Protein AF-A0A6A2FK43-F1 (afdb_monomer_lite)

pLDDT: mean 90.36, std 10.78, range [42.66, 98.81]

Radius of gyration: 36.71 Å; chains: 1; bounding box: 84×37×93 Å

Foldseek 3Di:
DADDDPVLVLVVVVVLQVPDPQAQAEEEEAPVVLLVQQPDDDPPDDGCVDQRRPQHKYKYWDDWDDDDQKIKTKIKIWTKGAAPPVNPCQVVRAVVQVVVVVVSLVVLCDCVSVWHKDPDKDWAWDADPSVHGMTHTIIMIMTMDGHDPDPVPPPDDDQDPLLVQLCVQQVDDDPLLSVLLSLLCVLCVVLVNLVQFPFKFQLAPFDLRSRQAGSSHRVAQRKDWFPDQWGTGLLGIFGNLPGTKIFSVDFDDQVQQQWKKKKWQFQAFDDAALKWQKWEDDPLFIATWRLHHPPQWTWGHRQHNDIDIAHHNTSHFMKMWFGNGQQWIWIDGALDTRDIGGHGHDTTHRGTMMGQFYHHPVDTHNHHRTRTSIMTIGTGADSVRSNSSNVSSQVSCVSSVNHD

Sequence (404 aa):
MQFQTKNQVITKLRQLAESHLLVRGFGYGDRWELESAMTKVDGTTIGLTHPSKQPFMWVTPIIARVTEGSLFYDFEIIVGDLVKRDESNELEVESDTLLICLDILSKLNDESYEWALSKQSNLQPFTEKWDSEFTGHIMNVSLEFMFDYDYCQVPFTRPDEDITAFLAATGIDDETQIFAITYLVTQLKENGLWNKMHALYPFVGGTANRHSINLKNPAQYKITWSPTGVTHNANGITGDGIAGYGDTGYIIAAANKDNFHMSAYIRNDVSAGAKCAIGGTSDSNVIQLLPFQTGNLFQSSINQNTASTASNVSSKGNYIGSRLAPNRSIAYKNVTKLFENTTVSTSTPSVSLFLLCRHLSTSQTYLSDFNIALTSIGEALNDVESINFLAITQQYETYLNRQL

Secondary structure (DSSP, 8-state):
-----HHHHHHHHHHHHHHSSS--EEEES-HHHHHHHHH-EETTEE-TTSGGG-SEEEEEEEEEE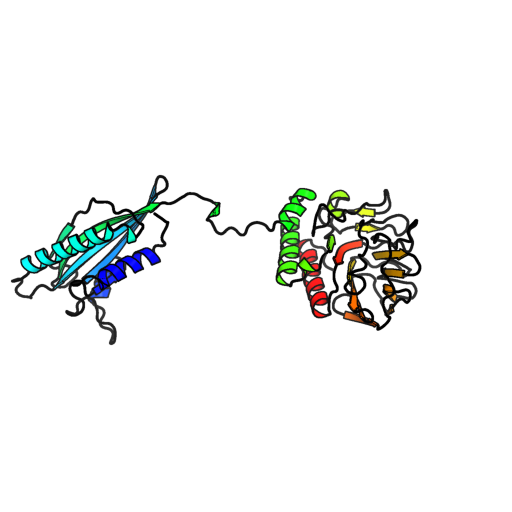EETTEEEEEEEEEEEEEPPTT-TTHHHHHHHHHHHHHHHHHHHT-GGG-SEE-S---EEEE-S-SSS-EEEEEEEEEEEEE----GGGS---PPPHHHHHHHHHHT---HHHHHHHHHHHHHHHHTT-GGGEEEEE---SSSHHHHH--SS-TTSS--EE-SSSEEEETTEEEE-SSS--EE------GGGTTSEEEEEEE-S---SS-B-SEEEEETTEEEEEEEEETTTEEEEEEEESSPEEEE-S-S-EEEEEEEEETTEEEEEETTEEEEEE-PPP----SSPPEESSEE-SSSEES----EEEEEEEES---HHHHHHHHHHHHHHHHHTT---

Structure (mmCIF, N/CA/C/O backbone):
data_AF-A0A6A2FK43-F1
#
_entry.id   AF-A0A6A2FK43-F1
#
loop_
_atom_site.group_PDB
_atom_site.id
_atom_site.type_symbol
_atom_site.label_atom_id
_atom_site.label_alt_id
_atom_site.label_comp_id
_atom_site.label_asym_id
_atom_site.label_entity_id
_atom_site.label_seq_id
_atom_site.pdbx_PDB_ins_code
_atom_site.Cartn_x
_atom_site.Cartn_y
_atom_site.Cartn_z
_atom_site.occupancy
_atom_site.B_iso_or_equiv
_atom_site.auth_seq_id
_atom_site.auth_comp_id
_atom_site.auth_asym_id
_atom_site.auth_atom_id
_atom_site.pdbx_PDB_model_num
ATOM 1 N N . MET A 1 1 ? -10.585 -11.303 38.280 1.00 61.56 1 MET A N 1
ATOM 2 C CA . MET A 1 1 ? -11.574 -10.262 37.936 1.00 61.56 1 MET A CA 1
ATOM 3 C C . MET A 1 1 ? -11.162 -9.681 36.601 1.00 61.56 1 MET A C 1
ATOM 5 O O . MET A 1 1 ? -9.997 -9.338 36.452 1.00 61.56 1 MET A O 1
ATOM 9 N N . GLN A 1 2 ? -12.061 -9.658 35.625 1.00 67.00 2 GLN A N 1
ATOM 10 C CA . GLN A 1 2 ? -11.803 -9.109 34.293 1.00 67.00 2 GLN A CA 1
ATOM 11 C C . GLN A 1 2 ? -12.679 -7.871 34.110 1.00 67.00 2 GLN A C 1
ATOM 13 O O . GLN A 1 2 ? -13.786 -7.821 34.644 1.00 67.00 2 GLN A O 1
ATOM 18 N N . PHE A 1 3 ? -12.197 -6.875 33.368 1.00 75.75 3 PHE A N 1
ATOM 19 C CA . PHE A 1 3 ? -13.025 -5.738 32.981 1.00 75.75 3 PHE A CA 1
ATOM 20 C C . PHE A 1 3 ? -14.306 -6.222 32.284 1.00 75.75 3 PHE A C 1
ATOM 22 O O . PHE A 1 3 ? -14.253 -7.038 31.362 1.00 75.75 3 PHE A O 1
ATOM 29 N N . GLN A 1 4 ? -15.452 -5.686 32.701 1.00 81.06 4 GLN A N 1
ATOM 30 C CA . GLN A 1 4 ? -16.730 -5.889 32.029 1.00 81.06 4 GLN A CA 1
ATOM 31 C C . GLN A 1 4 ? -17.312 -4.542 31.627 1.00 81.06 4 GLN A C 1
ATOM 33 O O . GLN A 1 4 ? -17.268 -3.565 32.371 1.00 81.06 4 GLN A O 1
ATOM 38 N N . THR A 1 5 ? -17.901 -4.497 30.438 1.00 84.00 5 THR A N 1
ATOM 39 C CA . THR A 1 5 ? -18.619 -3.314 29.968 1.00 84.00 5 THR A CA 1
ATOM 40 C C . THR A 1 5 ? -19.870 -3.076 30.812 1.00 84.00 5 THR A C 1
ATOM 42 O O . THR A 1 5 ? -20.514 -4.019 31.280 1.00 84.00 5 THR A O 1
ATOM 45 N N . LYS A 1 6 ? -20.302 -1.815 30.916 1.00 85.19 6 LYS A N 1
ATOM 46 C CA . LYS A 1 6 ? -21.565 -1.454 31.581 1.00 85.19 6 LYS A CA 1
ATOM 47 C C . LYS A 1 6 ? -22.761 -2.278 31.069 1.00 85.19 6 LYS A C 1
ATOM 49 O O . LYS A 1 6 ? -23.588 -2.704 31.865 1.00 85.19 6 LYS A O 1
ATOM 54 N N . ASN A 1 7 ? -22.823 -2.580 29.767 1.00 86.75 7 ASN A N 1
ATOM 55 C CA . ASN A 1 7 ? -23.888 -3.408 29.182 1.00 86.75 7 ASN A CA 1
ATOM 56 C C . ASN A 1 7 ? -23.896 -4.844 29.727 1.00 86.75 7 ASN A C 1
ATOM 58 O O . ASN A 1 7 ? -24.964 -5.386 30.017 1.00 86.75 7 ASN A O 1
ATOM 62 N N . GLN A 1 8 ? -22.721 -5.457 29.887 1.00 88.81 8 GLN A N 1
ATOM 63 C CA . GLN A 1 8 ? -22.599 -6.796 30.469 1.00 88.81 8 GLN A CA 1
ATOM 64 C C . GLN A 1 8 ? -23.037 -6.793 31.936 1.00 88.81 8 GLN A C 1
ATOM 66 O O . GLN A 1 8 ? -23.793 -7.673 32.343 1.00 88.81 8 GLN A O 1
ATOM 71 N N . VAL A 1 9 ? -22.652 -5.764 32.695 1.00 90.88 9 VAL A N 1
ATOM 72 C CA . VAL A 1 9 ? -23.053 -5.608 34.101 1.00 90.88 9 VAL A CA 1
ATOM 73 C C . VAL A 1 9 ? -24.573 -5.478 34.236 1.00 90.88 9 VAL A C 1
ATOM 75 O O . VAL A 1 9 ? -25.186 -6.247 34.973 1.00 90.88 9 VAL A O 1
ATOM 78 N N . ILE A 1 10 ? -25.214 -4.585 33.472 1.00 91.88 10 ILE A N 1
ATOM 79 C CA . ILE A 1 10 ? -26.680 -4.425 33.508 1.00 91.88 10 ILE A CA 1
ATOM 80 C C . ILE A 1 10 ? -27.403 -5.700 33.055 1.00 91.88 10 ILE A C 1
ATOM 82 O O . ILE A 1 10 ? -28.439 -6.051 33.617 1.00 91.88 10 ILE A O 1
ATOM 86 N N . THR A 1 11 ? -26.852 -6.430 32.083 1.00 90.38 11 THR A N 1
ATOM 87 C CA . THR A 1 11 ? -27.412 -7.722 31.652 1.00 90.38 11 THR A CA 1
ATOM 88 C C . THR A 1 11 ? -27.395 -8.740 32.791 1.00 90.38 11 THR A C 1
ATOM 90 O O . THR A 1 11 ? -28.400 -9.406 33.028 1.00 90.38 11 THR A O 1
ATOM 93 N N . LYS A 1 12 ? -26.295 -8.822 33.545 1.00 91.69 12 LYS A N 1
ATOM 94 C CA . LYS A 1 12 ? -26.184 -9.711 34.709 1.00 91.69 12 LYS A CA 1
ATOM 95 C C . LYS A 1 12 ? -27.125 -9.303 35.850 1.00 91.69 12 LYS A C 1
ATOM 97 O O . LYS A 1 12 ? -27.730 -10.176 36.465 1.00 91.69 12 LYS A O 1
ATOM 102 N N . LEU A 1 13 ? -27.307 -8.003 36.099 1.00 92.56 13 LEU A N 1
ATOM 103 C CA . LEU A 1 13 ? -28.279 -7.501 37.085 1.00 92.56 13 LEU A CA 1
ATOM 104 C C . LEU A 1 13 ? -29.727 -7.820 36.690 1.00 92.56 13 LEU A C 1
ATOM 106 O O . LEU A 1 13 ? -30.527 -8.206 37.538 1.00 92.56 13 LEU A O 1
ATOM 110 N N . ARG A 1 14 ? -30.056 -7.721 35.398 1.00 91.44 14 ARG A N 1
ATOM 111 C CA . ARG A 1 14 ? -31.357 -8.148 34.873 1.00 91.44 14 ARG A CA 1
ATOM 112 C C . ARG A 1 14 ? -31.577 -9.645 35.077 1.00 91.44 14 ARG A C 1
ATOM 114 O O . ARG A 1 14 ? -32.614 -10.037 35.594 1.00 91.44 14 ARG A O 1
ATOM 121 N N . GLN A 1 15 ? -30.598 -10.469 34.706 1.00 91.44 15 GLN A N 1
ATOM 122 C CA . GLN A 1 15 ? -30.675 -11.923 34.876 1.00 91.44 15 GLN A CA 1
ATOM 123 C C . GLN A 1 15 ? -30.830 -12.319 36.346 1.00 91.44 15 GLN A C 1
ATOM 125 O O . GLN A 1 15 ? -31.592 -13.230 36.653 1.00 91.44 15 GLN A O 1
ATOM 130 N N . LEU A 1 16 ? -30.151 -11.611 37.255 1.00 91.56 16 LEU A N 1
ATOM 131 C CA . LEU A 1 16 ? -30.333 -11.786 38.692 1.00 91.56 16 LEU A CA 1
ATOM 132 C C . LEU A 1 16 ? -31.797 -11.564 39.090 1.00 91.56 16 LEU A C 1
ATOM 134 O O . LEU A 1 16 ? -32.395 -12.465 39.673 1.00 91.56 16 LEU A O 1
ATOM 138 N N . ALA A 1 17 ? -32.376 -10.420 38.716 1.00 90.19 17 ALA A N 1
ATOM 139 C CA . ALA A 1 17 ? -33.774 -10.101 38.996 1.00 90.19 17 ALA A CA 1
ATOM 140 C C . ALA A 1 17 ? -34.741 -11.142 38.408 1.00 90.19 17 ALA A C 1
ATOM 142 O O . ALA A 1 17 ? -35.632 -11.612 39.102 1.00 90.19 17 ALA A O 1
ATOM 143 N N . GLU A 1 18 ? -34.537 -11.553 37.155 1.00 87.94 18 GLU A N 1
ATOM 144 C CA . GLU A 1 18 ? -35.388 -12.536 36.466 1.00 87.94 18 GLU A CA 1
ATOM 145 C C . GLU A 1 18 ? -35.271 -13.956 37.046 1.00 87.94 18 GLU A C 1
ATOM 147 O O . GLU A 1 18 ? -36.207 -14.747 36.939 1.00 87.94 18 GLU A O 1
ATOM 152 N N . SER A 1 19 ? -34.134 -14.291 37.662 1.00 88.31 19 SER A N 1
ATOM 153 C CA . SER A 1 19 ? -33.916 -15.580 38.332 1.00 88.31 19 SER A CA 1
ATOM 154 C C . SER A 1 19 ? -34.389 -15.607 39.789 1.00 88.31 19 SER A C 1
ATOM 156 O O . SER A 1 19 ? -34.518 -16.685 40.374 1.00 88.31 19 SER A O 1
ATOM 158 N N . HIS A 1 20 ? -34.639 -14.439 40.386 1.00 91.50 20 HIS A N 1
ATOM 159 C CA . HIS A 1 20 ? -35.057 -14.318 41.775 1.00 91.50 20 HIS A CA 1
ATOM 160 C C . HIS A 1 20 ? -36.547 -14.649 41.915 1.00 91.50 20 HIS A C 1
ATOM 162 O O . HIS A 1 20 ? -37.392 -14.026 41.280 1.00 91.50 20 HIS A O 1
ATOM 168 N N . LEU A 1 21 ? -36.896 -15.593 42.794 1.00 88.75 21 LEU A N 1
ATOM 169 C CA . LEU A 1 21 ? -38.265 -16.129 42.899 1.00 88.75 21 LEU A CA 1
ATOM 170 C C . LEU A 1 21 ? -39.333 -15.074 43.231 1.00 88.75 21 LEU A C 1
ATOM 172 O O . LEU A 1 21 ? -40.498 -15.238 42.864 1.00 88.75 21 LEU A O 1
ATOM 176 N N . LEU A 1 22 ? -38.941 -14.014 43.941 1.00 89.69 22 LEU A N 1
ATOM 177 C CA . LEU A 1 22 ? -39.843 -12.939 44.360 1.00 89.69 22 LEU A CA 1
ATOM 178 C C . LEU A 1 22 ? -39.840 -11.722 43.425 1.00 89.69 22 LEU A C 1
ATOM 180 O O . LEU A 1 22 ? -40.835 -11.010 43.389 1.00 89.69 22 LEU A O 1
ATOM 184 N N . VAL A 1 23 ? -38.777 -11.471 42.654 1.00 90.38 23 VAL A N 1
ATOM 185 C CA . VAL A 1 23 ? -38.707 -10.260 41.819 1.00 90.38 23 VAL A CA 1
ATOM 186 C C . VAL A 1 23 ? -39.388 -10.538 40.482 1.00 90.38 23 VAL A C 1
ATOM 188 O O . VAL A 1 23 ? -39.084 -11.515 39.804 1.00 90.38 23 VAL A O 1
ATOM 191 N N . ARG A 1 24 ? -40.331 -9.681 40.087 1.00 86.31 24 ARG A N 1
ATOM 192 C CA . ARG A 1 24 ? -41.143 -9.856 38.865 1.00 86.31 24 ARG A CA 1
ATOM 193 C C . ARG A 1 24 ? -41.000 -8.718 37.860 1.00 86.31 24 ARG A C 1
ATOM 195 O O . ARG A 1 24 ? -41.402 -8.850 36.698 1.00 86.31 24 ARG A O 1
ATOM 202 N N . GLY A 1 25 ? -40.441 -7.595 38.297 1.00 86.50 25 GLY A N 1
ATOM 203 C CA . GLY A 1 25 ? -40.156 -6.426 37.476 1.00 86.50 25 GLY A CA 1
ATOM 204 C C . GLY A 1 25 ? -38.676 -6.075 37.524 1.00 86.50 25 GLY A C 1
ATOM 205 O O . GLY A 1 25 ? -38.082 -6.062 38.595 1.00 86.50 25 GLY A O 1
ATOM 206 N N . PHE A 1 26 ? -38.094 -5.754 36.369 1.00 90.19 26 PHE A N 1
ATOM 207 C CA . PHE A 1 26 ? -36.755 -5.179 36.284 1.00 90.19 26 PHE A CA 1
ATOM 208 C C . PHE A 1 26 ? -36.784 -3.912 35.435 1.00 90.19 26 PHE A C 1
ATOM 210 O O . PHE A 1 26 ? -37.348 -3.911 34.335 1.00 90.19 26 PHE A O 1
ATOM 217 N N . GLY A 1 27 ? -36.122 -2.862 35.909 1.00 89.62 27 GLY A N 1
ATOM 218 C CA . GLY A 1 27 ? -35.883 -1.644 35.151 1.00 89.62 27 GLY A CA 1
ATOM 219 C C . GLY A 1 27 ? -34.483 -1.085 35.377 1.00 89.62 27 GLY A C 1
ATOM 220 O O . GLY A 1 27 ? -33.807 -1.406 36.353 1.00 89.62 27 GLY A O 1
ATOM 221 N N . TYR A 1 28 ? -34.036 -0.271 34.429 1.00 89.81 28 TYR A N 1
ATOM 222 C CA . TYR A 1 28 ? -32.754 0.415 34.481 1.00 89.81 28 TYR A CA 1
ATOM 223 C C . TYR A 1 28 ? -32.917 1.794 33.858 1.00 89.81 28 TYR A C 1
ATOM 225 O O . TYR A 1 28 ? -33.500 1.907 32.777 1.00 89.81 28 TYR A O 1
ATOM 233 N N . GLY A 1 29 ? -32.373 2.803 34.522 1.00 87.69 29 GLY A N 1
ATOM 234 C CA . GLY A 1 29 ? -32.460 4.188 34.089 1.00 87.69 29 GLY A CA 1
ATOM 235 C C . GLY A 1 29 ? -32.232 5.135 35.252 1.00 87.69 29 GLY A C 1
ATOM 236 O O . GLY A 1 29 ? -32.004 4.711 36.385 1.00 87.69 29 GLY A O 1
ATOM 237 N N . ASP A 1 30 ? -32.295 6.424 34.976 1.00 85.69 30 ASP A N 1
ATOM 238 C CA . ASP A 1 30 ? -32.173 7.429 36.020 1.00 85.69 30 ASP A CA 1
ATOM 239 C C . ASP A 1 30 ? -33.376 7.388 36.974 1.00 85.69 30 ASP A C 1
ATOM 241 O O . ASP A 1 30 ? -34.468 6.924 36.637 1.00 85.69 30 ASP A O 1
ATOM 245 N N . ARG A 1 31 ? -33.212 7.952 38.173 1.00 81.00 31 ARG A N 1
ATOM 246 C CA . ARG A 1 31 ? -34.282 7.993 39.182 1.00 81.00 31 ARG A CA 1
ATOM 247 C C . ARG A 1 31 ? -35.554 8.706 38.698 1.00 81.00 31 ARG A C 1
ATOM 249 O O . ARG A 1 31 ? -36.640 8.355 39.137 1.00 81.00 31 ARG A O 1
ATOM 256 N N . TRP A 1 32 ? -35.433 9.669 37.784 1.00 78.12 32 TRP A N 1
ATOM 257 C CA . TRP A 1 32 ? -36.584 10.349 37.173 1.00 78.12 32 TRP A CA 1
ATOM 258 C C . TRP A 1 32 ? -37.292 9.483 36.112 1.00 78.12 32 TRP A C 1
ATOM 260 O O . TRP A 1 32 ? -38.489 9.637 35.874 1.00 78.12 32 TRP A O 1
ATOM 270 N N . GLU A 1 33 ? -36.585 8.534 35.489 1.00 81.25 33 GLU A N 1
ATOM 271 C CA . GLU A 1 33 ? -37.174 7.591 34.531 1.00 81.25 33 GLU A CA 1
ATOM 272 C C . GLU A 1 33 ? -37.996 6.505 35.231 1.00 81.25 33 GLU A C 1
ATOM 274 O O . GLU A 1 33 ? -38.906 5.954 34.612 1.00 81.25 33 GLU A O 1
ATOM 279 N N . LEU A 1 34 ? -37.731 6.234 36.516 1.00 80.38 34 LEU A N 1
ATOM 280 C CA . LEU A 1 34 ? -38.539 5.329 37.335 1.00 80.38 34 LEU A CA 1
ATOM 281 C C . LEU A 1 34 ? -39.996 5.809 37.410 1.00 80.38 34 LEU A C 1
ATOM 283 O O . LEU A 1 34 ? -40.898 5.035 37.108 1.00 80.38 34 LEU A O 1
ATOM 287 N N . GLU A 1 35 ? -40.232 7.093 37.695 1.00 74.75 35 GLU A N 1
ATOM 288 C CA . GLU A 1 35 ? -41.585 7.679 37.759 1.00 74.75 35 GLU A CA 1
ATOM 289 C C . GLU A 1 35 ? -42.339 7.518 36.425 1.00 74.75 35 GLU A C 1
ATOM 291 O O . GLU A 1 35 ? -43.526 7.179 36.375 1.00 74.75 35 GLU A O 1
ATOM 296 N N . SER A 1 36 ? -41.621 7.666 35.310 1.00 73.88 36 SER A N 1
ATOM 297 C CA . SER A 1 36 ? -42.169 7.426 33.971 1.00 73.88 36 SER A CA 1
ATOM 298 C C . SER A 1 36 ? -42.399 5.933 33.690 1.00 73.88 36 SER A C 1
ATOM 300 O O . SER A 1 36 ? -43.374 5.558 33.045 1.00 73.88 36 SER A O 1
ATOM 302 N N . ALA A 1 37 ? -41.521 5.045 34.162 1.00 73.75 37 ALA A N 1
ATOM 303 C CA . ALA A 1 37 ? -41.659 3.595 34.012 1.00 73.75 37 ALA A CA 1
ATOM 304 C C . ALA A 1 37 ? -42.805 3.013 34.859 1.00 73.75 37 ALA A C 1
ATOM 306 O O . ALA A 1 37 ? -43.365 1.968 34.513 1.00 73.75 37 ALA A O 1
ATOM 307 N N . MET A 1 38 ? -43.177 3.701 35.938 1.00 70.75 38 MET A N 1
ATOM 308 C CA . MET A 1 38 ? -44.326 3.384 36.783 1.00 70.75 38 MET A CA 1
ATOM 309 C C . MET A 1 38 ? -45.653 3.732 36.095 1.00 70.75 38 MET A C 1
ATOM 311 O O . MET A 1 38 ? -46.613 2.976 36.210 1.00 70.75 38 MET A O 1
ATOM 315 N N . THR A 1 39 ? -45.698 4.810 35.309 1.00 61.12 39 THR A N 1
ATOM 316 C CA . THR A 1 39 ? -46.924 5.353 34.689 1.00 61.12 39 THR A CA 1
ATOM 317 C C . THR A 1 39 ? -47.160 4.937 33.232 1.00 61.12 39 THR A C 1
ATOM 319 O O . THR A 1 39 ? -48.229 5.214 32.684 1.00 61.12 39 THR A O 1
ATOM 322 N N . LYS A 1 40 ? -46.210 4.251 32.576 1.00 56.31 40 LYS A N 1
ATOM 323 C CA . LYS A 1 40 ? -46.377 3.776 31.189 1.00 56.31 40 LYS A CA 1
ATOM 324 C C . LYS A 1 40 ? -47.551 2.797 31.060 1.00 56.31 40 LYS A C 1
ATOM 326 O O . LYS A 1 40 ? -47.459 1.635 31.449 1.00 56.31 40 LYS A O 1
ATOM 331 N N . VAL A 1 41 ? -48.622 3.274 30.427 1.00 53.91 41 VAL A N 1
ATOM 332 C CA . VAL A 1 41 ? -49.709 2.468 29.862 1.00 53.91 41 VAL A CA 1
ATOM 333 C C . VAL A 1 41 ? -49.770 2.778 28.364 1.00 53.91 41 VAL A C 1
ATOM 335 O O . VAL A 1 41 ? -50.573 3.595 27.918 1.00 53.91 41 VAL A O 1
ATOM 338 N N . ASP A 1 42 ? -48.883 2.171 27.573 1.00 45.44 42 ASP A N 1
ATOM 339 C CA . ASP A 1 42 ? -49.121 2.018 26.132 1.00 45.44 42 ASP A CA 1
ATOM 340 C C . ASP A 1 42 ? -49.605 0.592 25.871 1.00 45.44 42 ASP A C 1
ATOM 342 O O . ASP A 1 42 ? -49.235 -0.326 26.597 1.00 45.44 42 ASP A O 1
ATOM 346 N N . GLY A 1 43 ? -50.498 0.414 24.895 1.00 50.66 43 GLY A N 1
ATOM 347 C CA . GLY A 1 43 ? -51.360 -0.766 24.715 1.00 50.66 43 GLY A CA 1
ATOM 348 C C . GLY A 1 43 ? -50.693 -2.141 24.534 1.00 50.66 43 GLY A C 1
ATOM 349 O O . GLY A 1 43 ? -51.385 -3.082 24.156 1.00 50.66 43 GLY A O 1
ATOM 350 N N . THR A 1 44 ? -49.394 -2.281 24.804 1.00 51.75 44 THR A N 1
ATOM 351 C CA . THR A 1 44 ? -48.644 -3.546 24.814 1.00 51.75 44 THR A CA 1
ATOM 352 C C . THR A 1 44 ? -47.598 -3.669 25.935 1.00 51.75 44 THR A C 1
ATOM 354 O O . THR A 1 44 ? -47.182 -4.793 26.218 1.00 51.75 44 THR A O 1
ATOM 357 N N . THR A 1 45 ? -47.185 -2.585 26.609 1.00 53.59 45 THR A N 1
ATOM 358 C CA . THR A 1 45 ? -46.177 -2.635 27.687 1.00 53.59 45 THR A CA 1
ATOM 359 C C . THR A 1 45 ? -46.816 -2.353 29.039 1.00 53.59 45 THR A C 1
ATOM 361 O O . THR A 1 45 ? -47.299 -1.256 29.302 1.00 53.59 45 THR A O 1
ATOM 364 N N . ILE A 1 46 ? -46.796 -3.349 29.920 1.00 61.69 46 ILE A N 1
ATOM 365 C CA . ILE A 1 46 ? -47.301 -3.206 31.282 1.00 61.69 46 ILE A CA 1
ATOM 366 C C . ILE A 1 46 ? -46.237 -2.480 32.125 1.00 61.69 46 ILE A C 1
ATOM 368 O O . ILE A 1 46 ? -45.151 -3.029 32.333 1.00 61.69 46 ILE A O 1
ATOM 372 N N . GLY A 1 47 ? -46.538 -1.259 32.581 1.00 65.62 47 GLY A N 1
ATOM 373 C CA . GLY A 1 47 ? -45.685 -0.476 33.481 1.00 65.62 47 GLY A CA 1
ATOM 374 C C . GLY A 1 47 ? -45.409 -1.181 34.812 1.00 65.62 47 GLY A C 1
ATOM 375 O O . GLY A 1 47 ? -46.083 -2.150 35.178 1.00 65.62 47 GLY A O 1
ATOM 376 N N . LEU A 1 48 ? -44.405 -0.700 35.552 1.00 69.00 48 LEU A N 1
ATOM 377 C CA . LEU A 1 48 ? -44.004 -1.339 36.809 1.00 69.00 48 LEU A CA 1
ATOM 378 C C . LEU A 1 48 ? -45.140 -1.349 37.837 1.00 69.00 48 LEU A C 1
ATOM 380 O O . LEU A 1 48 ? -45.202 -2.286 38.613 1.00 69.00 48 LEU A O 1
ATOM 384 N N . THR A 1 49 ? -46.098 -0.421 37.783 1.00 69.00 49 THR A N 1
ATOM 385 C CA . THR A 1 49 ? -47.252 -0.366 38.703 1.00 69.00 49 THR A CA 1
ATOM 386 C C . THR A 1 49 ? -48.202 -1.559 38.656 1.00 69.00 49 THR A C 1
ATOM 388 O O . THR A 1 49 ? -49.024 -1.733 39.552 1.00 69.00 49 THR A O 1
ATOM 391 N N . HIS A 1 50 ? -48.115 -2.413 37.639 1.00 71.62 50 HIS A N 1
ATOM 392 C CA . HIS A 1 50 ? -49.017 -3.548 37.532 1.00 71.62 50 HIS A CA 1
ATOM 393 C C . HIS A 1 50 ? -48.647 -4.674 38.514 1.00 71.62 50 HIS A C 1
ATOM 395 O O . HIS A 1 50 ? -47.484 -5.078 38.550 1.00 71.62 50 HIS A O 1
ATOM 401 N N . PRO A 1 51 ? -49.617 -5.299 39.212 1.00 73.56 51 PRO A N 1
ATOM 402 C CA . PRO A 1 51 ? -49.350 -6.345 40.210 1.00 73.56 51 PRO A CA 1
ATOM 403 C C . PRO A 1 51 ? -48.514 -7.537 39.710 1.00 73.56 51 PRO A C 1
ATOM 405 O O . PRO A 1 51 ? -47.818 -8.192 40.477 1.00 73.56 51 PRO A O 1
ATOM 408 N N . SER A 1 52 ? -48.542 -7.835 38.406 1.00 77.12 52 SER A N 1
ATOM 409 C CA . SER A 1 52 ? -47.719 -8.908 37.819 1.00 77.12 52 SER A CA 1
ATOM 410 C C . SER A 1 52 ? -46.228 -8.568 37.701 1.00 77.12 52 SER A C 1
ATOM 412 O O . SER A 1 52 ? -45.444 -9.435 37.324 1.00 77.12 52 SER A O 1
ATOM 414 N N . LYS A 1 53 ? -45.844 -7.311 37.932 1.00 80.50 53 LYS A N 1
ATOM 415 C CA . LYS A 1 53 ? -44.464 -6.806 37.903 1.00 80.50 53 LYS A CA 1
ATOM 416 C C . LYS A 1 53 ? -43.926 -6.500 39.304 1.00 80.50 53 LYS A C 1
ATOM 418 O O . LYS A 1 53 ? -42.835 -5.958 39.416 1.00 80.50 53 LYS A O 1
ATOM 423 N N . GLN A 1 54 ? -44.674 -6.892 40.333 1.00 83.94 54 GLN A N 1
ATOM 424 C CA . GLN A 1 54 ? -44.415 -6.611 41.738 1.00 83.94 54 GLN A CA 1
ATOM 425 C C . GLN A 1 54 ? -44.090 -7.900 42.512 1.00 83.94 54 GLN A C 1
ATOM 427 O O . GLN A 1 54 ? -44.746 -8.924 42.256 1.00 83.94 54 GLN A O 1
ATOM 432 N N . PRO A 1 55 ? -43.119 -7.891 43.443 1.00 90.56 55 PRO A N 1
ATOM 433 C CA . PRO A 1 55 ? -42.110 -6.851 43.694 1.00 90.56 55 PRO A CA 1
ATOM 434 C C . PRO A 1 55 ? -41.217 -6.527 42.481 1.00 90.56 55 PRO A C 1
ATOM 436 O O . PRO A 1 55 ? -40.929 -7.404 41.656 1.00 90.56 55 PRO A O 1
ATOM 439 N N . PHE A 1 56 ? -40.748 -5.281 42.370 1.00 90.38 56 PHE A N 1
ATOM 440 C CA . PHE A 1 56 ? -39.831 -4.845 41.307 1.00 90.38 56 PHE A CA 1
ATOM 441 C C . PHE A 1 56 ? -38.422 -4.546 41.824 1.00 90.38 56 PHE A C 1
ATOM 443 O O . PHE A 1 56 ? -38.224 -4.230 42.991 1.00 90.38 56 PHE A O 1
ATOM 450 N N . MET A 1 57 ? -37.452 -4.592 40.911 1.00 93.06 57 MET A N 1
ATOM 451 C CA . MET A 1 57 ? -36.080 -4.128 41.089 1.00 93.06 57 MET A CA 1
ATOM 452 C C . MET A 1 57 ? -35.759 -3.064 40.031 1.00 93.06 57 MET A C 1
ATOM 454 O O . MET A 1 57 ? -35.865 -3.315 38.829 1.00 93.06 57 MET A O 1
ATOM 458 N N . TRP A 1 58 ? -35.338 -1.877 40.457 1.00 92.19 58 TRP A N 1
ATOM 459 C CA . TRP A 1 58 ? -34.884 -0.796 39.582 1.00 92.19 58 TRP A CA 1
ATOM 460 C C . TRP A 1 58 ? -33.418 -0.472 39.844 1.00 92.19 58 TRP A C 1
ATOM 462 O O . TRP A 1 58 ? -33.015 -0.342 40.994 1.00 92.19 58 TRP A O 1
ATOM 472 N N . VAL A 1 59 ? -32.623 -0.327 38.786 1.00 94.00 59 VAL A N 1
ATOM 473 C CA . VAL A 1 59 ? -31.190 -0.026 38.881 1.00 94.00 59 VAL A CA 1
ATOM 474 C C . VAL A 1 59 ? -30.895 1.349 38.290 1.00 94.00 59 VAL A C 1
ATOM 476 O O . VAL A 1 59 ? -31.031 1.556 37.084 1.00 94.00 59 VAL A O 1
ATOM 479 N N . THR A 1 60 ? -30.397 2.253 39.126 1.00 91.69 60 THR A N 1
ATOM 480 C CA . THR A 1 60 ? -29.977 3.605 38.752 1.00 91.69 60 THR A CA 1
ATOM 481 C C . THR A 1 60 ? -28.451 3.713 38.781 1.00 91.69 60 THR A C 1
ATOM 483 O O . THR A 1 60 ? -27.839 3.423 39.810 1.00 91.69 60 THR A O 1
ATOM 486 N N . PRO A 1 61 ? -27.783 4.124 37.688 1.00 92.12 61 PRO A N 1
ATOM 487 C CA . PRO A 1 61 ? -26.345 4.377 37.716 1.00 92.12 61 PRO A CA 1
ATOM 488 C C . PRO A 1 61 ? -26.028 5.645 38.525 1.00 92.12 61 PRO A C 1
ATOM 490 O O . PRO A 1 61 ? -26.636 6.685 38.298 1.00 92.12 61 PRO A O 1
ATOM 493 N N . ILE A 1 62 ? -25.045 5.583 39.428 1.00 90.69 62 ILE A N 1
ATOM 494 C CA . ILE A 1 62 ? -24.576 6.748 40.199 1.00 90.69 62 ILE A CA 1
ATOM 495 C C . ILE A 1 62 ? -23.315 7.324 39.553 1.00 90.69 62 ILE A C 1
ATOM 497 O O . ILE A 1 62 ? -23.315 8.444 39.047 1.00 90.69 62 ILE A O 1
ATOM 501 N N . ILE A 1 63 ? -22.220 6.561 39.566 1.00 89.69 63 ILE A N 1
ATOM 502 C CA . ILE A 1 63 ? -20.923 7.000 39.045 1.00 89.69 63 ILE A CA 1
ATOM 503 C C . ILE A 1 63 ? -20.085 5.804 38.593 1.00 89.69 63 ILE A C 1
ATOM 505 O O . ILE A 1 63 ? -20.169 4.712 39.152 1.00 89.69 63 ILE A O 1
ATOM 509 N N . ALA A 1 64 ? -19.249 6.025 37.580 1.00 90.75 64 ALA A N 1
ATOM 510 C CA . ALA A 1 64 ? -18.122 5.159 37.270 1.00 90.75 64 ALA A CA 1
ATOM 511 C C . ALA A 1 64 ? -16.834 5.889 37.664 1.00 90.75 64 ALA A C 1
ATOM 513 O O . ALA A 1 64 ? -16.618 7.018 37.218 1.00 90.75 64 ALA A O 1
ATOM 514 N N . ARG A 1 65 ? -15.992 5.280 38.499 1.00 90.75 65 ARG A N 1
ATOM 515 C CA . ARG A 1 65 ? -14.723 5.884 38.945 1.00 90.75 65 ARG A CA 1
ATOM 516 C C . ARG A 1 65 ? -13.562 4.921 38.749 1.00 90.75 65 ARG A C 1
ATOM 518 O O . ARG A 1 65 ? -13.731 3.719 38.917 1.00 90.75 65 ARG A O 1
ATOM 525 N N . VAL A 1 66 ? -12.393 5.457 38.417 1.00 87.62 66 VAL A N 1
ATOM 526 C CA . VAL A 1 66 ? -11.152 4.688 38.281 1.00 87.62 66 VAL A CA 1
ATOM 527 C C . VAL A 1 66 ? -10.172 5.166 39.343 1.00 87.62 66 VAL A C 1
ATOM 529 O O . VAL A 1 66 ? -9.875 6.358 39.407 1.00 87.62 66 VAL A O 1
ATOM 532 N N . THR A 1 67 ? -9.666 4.240 40.153 1.00 85.38 67 THR A N 1
ATOM 533 C CA . THR A 1 67 ? -8.722 4.523 41.241 1.00 85.38 67 THR A CA 1
ATOM 534 C C . THR A 1 67 ? -7.731 3.370 41.345 1.00 85.38 67 THR A C 1
ATOM 536 O O . THR A 1 67 ? -8.154 2.223 41.388 1.00 85.38 67 THR A O 1
ATOM 539 N N . GLU A 1 68 ? -6.427 3.666 41.378 1.00 77.62 68 GLU A N 1
ATOM 540 C CA . GLU A 1 68 ? -5.359 2.699 41.720 1.00 77.62 68 GLU A CA 1
ATOM 541 C C . GLU A 1 68 ? -5.406 1.345 40.972 1.00 77.62 68 GLU A C 1
ATOM 543 O O . GLU A 1 68 ? -5.071 0.306 41.528 1.00 77.62 68 GLU A O 1
ATOM 548 N N . GLY A 1 69 ? -5.791 1.344 39.690 1.00 80.69 69 GLY A N 1
ATOM 549 C CA . GLY A 1 69 ? -5.854 0.111 38.885 1.00 80.69 69 GLY A CA 1
ATOM 550 C C . GLY A 1 69 ? -7.154 -0.688 39.042 1.00 80.69 69 GLY A C 1
ATOM 551 O O . GLY A 1 69 ? -7.241 -1.833 38.600 1.00 80.69 69 GLY A O 1
ATOM 552 N N . SER A 1 70 ? -8.178 -0.077 39.637 1.00 87.31 70 SER A N 1
ATOM 553 C CA . SER A 1 70 ? -9.536 -0.609 39.713 1.00 87.31 70 SER A CA 1
ATOM 554 C C . SER A 1 70 ? -10.536 0.354 39.078 1.00 87.31 70 SER A C 1
ATOM 556 O O . SER A 1 70 ? -10.427 1.578 39.193 1.00 87.31 70 SER A O 1
ATOM 558 N N . LEU A 1 71 ? -11.541 -0.211 38.418 1.00 89.44 71 LEU A N 1
ATOM 559 C CA . LEU A 1 71 ? -12.745 0.473 37.965 1.00 89.44 71 LEU A CA 1
ATOM 560 C C . LEU A 1 71 ? -13.894 0.101 38.899 1.00 89.44 71 LEU A C 1
ATOM 562 O O . LEU A 1 71 ? -14.149 -1.076 39.136 1.00 89.44 71 LEU A O 1
ATOM 566 N N . PHE A 1 72 ? -14.629 1.101 39.365 1.00 91.69 72 PHE A N 1
ATOM 567 C CA . PHE A 1 72 ? -15.830 0.919 40.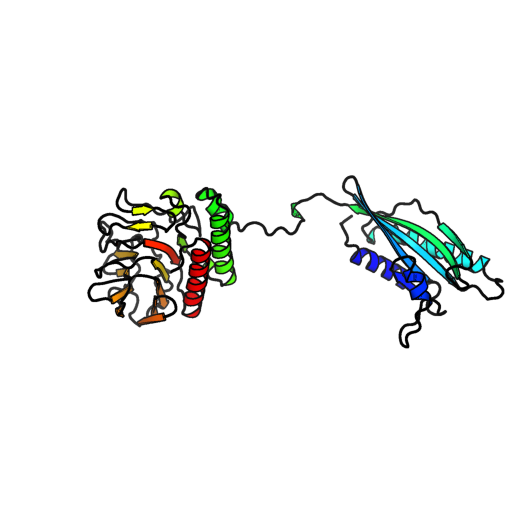166 1.00 91.69 72 PHE A CA 1
ATOM 568 C C . PHE A 1 72 ? -17.051 1.380 39.384 1.00 91.69 72 PHE A C 1
ATOM 570 O O . PHE A 1 72 ? -17.051 2.483 38.827 1.00 91.69 72 PHE A O 1
ATOM 577 N N . TYR A 1 73 ? -18.099 0.561 39.395 1.00 93.25 73 TYR A N 1
ATOM 578 C CA . TYR A 1 73 ? -19.443 0.967 39.012 1.00 93.25 73 TYR A CA 1
ATOM 579 C C . TYR A 1 73 ? -20.335 1.031 40.246 1.00 93.25 73 TYR A C 1
ATOM 581 O O . TYR A 1 73 ? -20.616 0.005 40.869 1.00 93.25 73 TYR A O 1
ATOM 589 N N . ASP A 1 74 ? -20.807 2.235 40.548 1.00 91.94 74 ASP A N 1
ATOM 590 C CA . ASP A 1 74 ? -21.755 2.473 41.625 1.00 91.94 74 ASP A CA 1
ATOM 591 C C . ASP A 1 74 ? -23.177 2.556 41.081 1.00 91.94 74 ASP A C 1
ATOM 593 O O . ASP A 1 74 ? -23.463 3.308 40.140 1.00 91.94 74 ASP A O 1
ATOM 597 N N . PHE A 1 75 ? -24.073 1.822 41.728 1.00 92.81 75 PHE A N 1
ATOM 598 C CA . PHE A 1 75 ? -25.494 1.781 41.434 1.00 92.81 75 PHE A CA 1
ATOM 599 C C . PHE A 1 75 ? -26.317 2.031 42.697 1.00 92.81 75 PHE A C 1
ATOM 601 O O . PHE A 1 75 ? -25.960 1.592 43.790 1.00 92.81 75 PHE A O 1
ATOM 608 N N . GLU A 1 76 ? -27.454 2.689 42.517 1.00 92.62 76 GLU A N 1
ATOM 609 C CA . GLU A 1 76 ? -28.568 2.689 43.458 1.00 92.62 76 GLU A CA 1
ATOM 610 C C . GLU A 1 76 ? -29.570 1.637 42.964 1.00 92.62 76 GLU A C 1
ATOM 612 O O . GLU A 1 76 ? -30.051 1.715 41.833 1.00 92.62 76 GLU A O 1
ATOM 617 N N . ILE A 1 77 ? -29.857 0.628 43.782 1.00 93.44 77 ILE A N 1
ATOM 618 C CA . ILE A 1 77 ? -30.853 -0.403 43.494 1.00 93.44 77 ILE A CA 1
ATOM 619 C C . ILE A 1 77 ? -32.055 -0.167 44.400 1.00 93.44 77 ILE A C 1
ATOM 621 O O . ILE A 1 77 ? -31.922 -0.087 45.618 1.00 93.44 77 ILE A O 1
ATOM 625 N N . ILE A 1 78 ? -33.231 -0.063 43.797 1.00 92.62 78 ILE A N 1
ATOM 626 C CA . ILE A 1 78 ? -34.499 0.169 44.481 1.00 92.62 78 ILE A CA 1
ATOM 627 C C . ILE A 1 78 ? -35.324 -1.105 44.357 1.00 92.62 78 ILE A C 1
ATOM 629 O O . ILE A 1 78 ? -35.559 -1.580 43.245 1.00 92.62 78 ILE A O 1
ATOM 633 N N . VAL A 1 79 ? -35.768 -1.641 45.488 1.00 93.25 79 VAL A N 1
ATOM 634 C CA . VAL A 1 79 ? -36.719 -2.751 45.550 1.00 93.25 79 VAL A CA 1
ATOM 635 C C . VAL A 1 79 ? -37.994 -2.238 46.196 1.00 93.25 79 VAL A C 1
ATOM 637 O O . VAL A 1 79 ? -37.935 -1.653 47.275 1.00 93.25 79 VAL A O 1
ATOM 640 N N . GLY A 1 80 ? -39.133 -2.443 45.543 1.00 90.81 80 GLY A N 1
ATOM 641 C CA . GLY A 1 80 ? -40.432 -2.006 46.049 1.00 90.81 80 GLY A CA 1
ATOM 642 C C . GLY A 1 80 ? -41.542 -2.995 45.726 1.00 90.81 80 GLY A C 1
ATOM 643 O O . GLY A 1 80 ? -41.438 -3.753 44.758 1.00 90.81 80 GLY A O 1
ATOM 644 N N . ASP A 1 81 ? -42.588 -2.969 46.546 1.00 89.19 81 ASP A N 1
ATOM 645 C CA . ASP A 1 81 ? -43.831 -3.717 46.346 1.00 89.19 81 ASP A CA 1
ATOM 646 C C . ASP A 1 81 ? -45.050 -2.845 46.700 1.00 89.19 81 ASP A C 1
ATOM 648 O O . ASP A 1 81 ? -44.924 -1.818 47.376 1.00 89.19 81 ASP A O 1
ATOM 652 N N . LEU A 1 82 ? -46.223 -3.224 46.192 1.00 86.19 82 LEU A N 1
ATOM 653 C CA . LEU A 1 82 ? -47.490 -2.539 46.434 1.00 86.19 82 LEU A CA 1
ATOM 654 C C . LEU A 1 82 ? -48.002 -2.794 47.853 1.00 86.19 82 LEU A C 1
ATOM 656 O O . LEU A 1 82 ? -48.154 -3.935 48.297 1.00 86.19 82 LEU A O 1
ATOM 660 N N . VAL A 1 83 ? -48.400 -1.718 48.516 1.00 85.12 83 VAL A N 1
ATOM 661 C CA . VAL A 1 83 ? -49.132 -1.741 49.780 1.00 85.12 83 VAL A CA 1
ATOM 662 C C . VAL A 1 83 ? -50.634 -1.673 49.493 1.00 85.12 83 VAL A C 1
ATOM 664 O O . VAL A 1 83 ? -51.092 -1.099 48.501 1.00 85.12 83 VAL A O 1
ATOM 667 N N . LYS A 1 84 ? -51.445 -2.309 50.342 1.00 82.50 84 LYS A N 1
ATOM 668 C CA . LYS A 1 84 ? -52.902 -2.151 50.290 1.00 82.50 84 LYS A CA 1
ATOM 669 C C . LYS A 1 84 ? -53.269 -0.706 50.621 1.00 82.50 84 LYS A C 1
ATOM 671 O O . LYS A 1 84 ? -52.637 -0.073 51.450 1.00 82.50 84 LYS A O 1
ATOM 676 N N . ARG A 1 85 ? -54.383 -0.224 50.066 1.00 78.75 85 ARG A N 1
ATOM 677 C CA . ARG A 1 85 ? -54.901 1.133 50.339 1.00 78.75 85 ARG A CA 1
ATOM 678 C C . ARG A 1 85 ? -55.236 1.426 51.804 1.00 78.75 85 ARG A C 1
ATOM 680 O O . ARG A 1 85 ? -55.480 2.575 52.138 1.00 78.75 85 ARG A O 1
ATOM 687 N N . ASP A 1 86 ? -55.368 0.394 52.633 1.00 79.50 86 ASP A N 1
ATOM 688 C CA . ASP A 1 86 ? -55.602 0.525 54.072 1.00 79.50 86 ASP A CA 1
ATOM 689 C C . ASP A 1 86 ? -54.308 0.424 54.897 1.00 79.50 86 ASP A C 1
ATOM 691 O O . ASP A 1 86 ? -54.392 0.363 56.122 1.00 79.50 86 ASP A O 1
ATOM 695 N N . GLU A 1 87 ? -53.147 0.347 54.229 1.00 82.81 87 GLU A N 1
ATOM 696 C CA . GLU A 1 87 ? -51.788 0.238 54.788 1.00 82.81 87 GLU A CA 1
ATOM 697 C C . GLU A 1 87 ? -51.580 -0.941 55.752 1.00 82.81 87 GLU A C 1
ATOM 699 O O . GLU A 1 87 ? -50.537 -1.088 56.386 1.00 82.81 87 GLU A O 1
ATOM 704 N N . SER A 1 88 ? -52.546 -1.860 55.823 1.00 84.75 88 SER A N 1
ATOM 705 C CA . SER A 1 88 ? -52.561 -2.938 56.814 1.00 84.75 88 SER A CA 1
ATOM 706 C C . SER A 1 88 ? -51.396 -3.924 56.684 1.00 84.75 88 SER A C 1
ATOM 708 O O . SER A 1 88 ? -51.089 -4.627 57.645 1.00 84.75 88 SER A O 1
ATOM 710 N N . ASN A 1 89 ? -50.759 -3.988 55.510 1.00 86.69 89 ASN A N 1
ATOM 711 C CA . ASN A 1 89 ? -49.641 -4.878 55.201 1.00 86.69 89 ASN A CA 1
ATOM 712 C C . ASN A 1 89 ? -48.302 -4.149 55.004 1.00 86.69 89 ASN A C 1
ATOM 714 O O . ASN A 1 89 ? -47.355 -4.772 54.532 1.00 86.69 89 ASN A O 1
ATOM 718 N N . GLU A 1 90 ? -48.198 -2.859 55.332 1.00 87.12 90 GLU A N 1
ATOM 719 C CA . GLU A 1 90 ? -46.987 -2.072 55.059 1.00 87.12 90 GLU A CA 1
ATOM 720 C C . GLU A 1 90 ? -45.734 -2.669 55.721 1.00 87.12 90 GLU A C 1
ATOM 722 O O . GLU A 1 90 ? -44.719 -2.863 55.056 1.00 87.12 90 GLU A O 1
ATOM 727 N N . LEU A 1 91 ? -45.830 -3.055 56.999 1.00 87.62 91 LEU A N 1
ATOM 728 C CA . LEU A 1 91 ? -44.717 -3.672 57.730 1.00 87.62 91 LEU A CA 1
ATOM 729 C C . LEU A 1 91 ? -44.307 -5.035 57.144 1.00 87.62 91 LEU A C 1
ATOM 731 O O . LEU A 1 91 ? -43.131 -5.394 57.171 1.00 87.62 91 LEU A O 1
ATOM 735 N N . GLU A 1 92 ? -45.267 -5.802 56.619 1.00 89.31 92 GLU A N 1
ATOM 736 C CA . GLU A 1 92 ? -44.989 -7.081 55.953 1.00 89.31 92 GLU A CA 1
ATOM 737 C C . GLU A 1 92 ? -44.238 -6.843 54.637 1.00 89.31 92 GLU A C 1
ATOM 739 O O . GLU A 1 92 ? -43.218 -7.481 54.389 1.00 89.31 92 GLU A O 1
ATOM 744 N N . VAL A 1 93 ? -44.678 -5.861 53.843 1.00 89.75 93 VAL A N 1
ATOM 745 C CA . VAL A 1 93 ? -44.016 -5.454 52.593 1.00 89.75 93 VAL A CA 1
ATOM 746 C C . VAL A 1 93 ? -42.604 -4.927 52.854 1.00 89.75 93 VAL A C 1
ATOM 748 O O . VAL A 1 93 ? -41.657 -5.290 52.151 1.00 89.75 93 VAL A O 1
ATOM 751 N N . GLU A 1 94 ? -42.423 -4.100 53.882 1.00 91.00 94 GLU A N 1
ATOM 752 C CA . GLU A 1 94 ? -41.103 -3.619 54.287 1.00 91.00 94 GLU A CA 1
ATOM 753 C C . GLU A 1 94 ? -40.192 -4.797 54.679 1.00 91.00 94 GLU A C 1
ATOM 755 O O . GLU A 1 94 ? -39.073 -4.911 54.176 1.00 91.00 94 GLU A O 1
ATOM 760 N N . SER A 1 95 ? -40.688 -5.730 55.495 1.00 91.94 95 SER A N 1
ATOM 761 C CA . SER A 1 95 ? -39.943 -6.931 55.889 1.00 91.94 95 SER A CA 1
ATOM 762 C C . SER A 1 95 ? -39.556 -7.804 54.686 1.00 91.94 95 SER A C 1
ATOM 764 O O . SER A 1 95 ? -38.407 -8.238 54.582 1.00 91.94 95 SER A O 1
ATOM 766 N N . ASP A 1 96 ? -40.478 -8.047 53.757 1.00 91.06 96 ASP A N 1
ATOM 767 C CA . ASP A 1 96 ? -40.239 -8.905 52.593 1.00 91.06 96 ASP A CA 1
ATOM 768 C C . ASP A 1 96 ? -39.261 -8.262 51.601 1.00 91.06 96 ASP A C 1
ATOM 770 O O . ASP A 1 96 ? -38.327 -8.912 51.124 1.00 91.06 96 ASP A O 1
ATOM 774 N N . THR A 1 97 ? -39.408 -6.964 51.326 1.00 92.94 97 THR A N 1
ATOM 775 C CA . THR A 1 97 ? -38.480 -6.232 50.446 1.00 92.94 97 THR A CA 1
ATOM 776 C C . THR A 1 97 ? -37.075 -6.132 51.037 1.00 92.94 97 THR A C 1
ATOM 778 O O . THR A 1 97 ? -36.097 -6.179 50.287 1.00 92.94 97 THR A O 1
ATOM 781 N N . LEU A 1 98 ? -36.943 -6.069 52.368 1.00 92.69 98 LEU A N 1
ATOM 782 C CA . LEU A 1 98 ? -35.648 -6.144 53.040 1.00 92.69 98 LEU A CA 1
ATOM 783 C C . LEU A 1 98 ? -34.965 -7.495 52.788 1.00 92.69 98 LEU A C 1
ATOM 785 O O . LEU A 1 98 ? -33.779 -7.526 52.455 1.00 92.69 98 LEU A O 1
ATOM 789 N N . LEU A 1 99 ? -35.703 -8.603 52.904 1.00 93.38 99 LEU A N 1
ATOM 790 C CA . LEU A 1 99 ? -35.179 -9.944 52.622 1.00 93.38 99 LEU A CA 1
ATOM 791 C C . LEU A 1 99 ? -34.745 -10.084 51.157 1.00 93.38 99 LEU A C 1
ATOM 793 O O . LEU A 1 99 ? -33.652 -10.584 50.899 1.00 93.38 99 LEU A O 1
ATOM 797 N N . ILE A 1 100 ? -35.527 -9.549 50.213 1.00 93.56 100 ILE A N 1
ATOM 798 C CA . ILE A 1 100 ? -35.154 -9.512 48.788 1.00 93.56 100 ILE A CA 1
ATOM 799 C C . ILE A 1 100 ? -33.828 -8.762 48.586 1.00 93.56 100 ILE A C 1
ATOM 801 O O . ILE A 1 100 ? -32.953 -9.230 47.856 1.00 93.56 100 ILE A O 1
ATOM 805 N N . CYS A 1 101 ? -33.633 -7.616 49.244 1.00 92.25 101 CYS A N 1
ATOM 806 C CA . CYS A 1 101 ? -32.366 -6.882 49.177 1.00 92.25 101 CYS A CA 1
ATOM 807 C C . CYS A 1 101 ? -31.184 -7.710 49.705 1.00 92.25 101 CYS A C 1
ATOM 809 O O . CYS A 1 101 ? -30.110 -7.701 49.099 1.00 92.25 101 CYS A O 1
ATOM 811 N N . LEU A 1 102 ? -31.369 -8.446 50.806 1.00 91.88 102 LEU A N 1
ATOM 812 C CA . LEU A 1 102 ? -30.333 -9.320 51.365 1.00 91.88 102 LEU A CA 1
ATOM 813 C C . LEU A 1 102 ? -29.988 -10.482 50.424 1.00 91.88 102 LEU A C 1
ATOM 815 O O . LEU A 1 102 ? -28.804 -10.796 50.260 1.00 91.88 102 LEU A O 1
ATOM 819 N N . ASP A 1 103 ? -30.981 -11.075 49.765 1.00 92.88 103 ASP A N 1
ATOM 820 C CA . ASP A 1 103 ? -30.780 -12.131 48.768 1.00 92.88 103 ASP A CA 1
ATOM 821 C C . ASP A 1 103 ? -30.011 -11.606 47.547 1.00 92.88 103 ASP A C 1
ATOM 823 O O . ASP A 1 103 ? -29.039 -12.226 47.101 1.00 92.88 103 ASP A O 1
ATOM 827 N N . ILE A 1 104 ? -30.376 -10.419 47.049 1.00 92.00 104 ILE A N 1
ATOM 828 C CA . ILE A 1 104 ? -29.672 -9.747 45.949 1.00 92.00 104 ILE A CA 1
ATOM 829 C C . ILE A 1 104 ? -28.213 -9.481 46.330 1.00 92.00 104 ILE A C 1
ATOM 831 O O . ILE A 1 104 ? -27.317 -9.874 45.585 1.00 92.00 104 ILE A O 1
ATOM 835 N N . LEU A 1 105 ? -27.944 -8.866 47.487 1.00 91.50 105 LEU A N 1
ATOM 836 C CA . LEU A 1 105 ? -26.575 -8.591 47.945 1.00 91.50 105 LEU A CA 1
ATOM 837 C C . LEU A 1 105 ? -25.756 -9.876 48.100 1.00 91.50 105 LEU A C 1
ATOM 839 O O . LEU A 1 105 ? -24.595 -9.928 47.686 1.00 91.50 105 LEU A O 1
ATOM 843 N N . SER A 1 106 ? -26.369 -10.927 48.645 1.00 89.88 106 SER A N 1
ATOM 844 C CA . SER A 1 106 ? -25.730 -12.235 48.795 1.00 89.88 106 SER A CA 1
ATOM 845 C C . SER A 1 106 ? -25.350 -12.819 47.440 1.00 89.88 106 SER A C 1
ATOM 847 O O . SER A 1 106 ? -24.234 -13.316 47.274 1.00 89.88 106 SER A O 1
ATOM 849 N N . LYS A 1 107 ? -26.240 -12.713 46.447 1.00 90.00 107 LYS A N 1
ATOM 850 C CA . LYS A 1 107 ? -25.973 -13.232 45.107 1.00 90.00 107 LYS A CA 1
ATOM 851 C C . LYS A 1 107 ? -24.964 -12.383 44.335 1.00 90.00 107 LYS A C 1
ATOM 853 O O . LYS A 1 107 ? -24.144 -12.944 43.620 1.00 90.00 107 LYS A O 1
ATOM 858 N N . LEU A 1 108 ? -24.950 -11.064 44.520 1.00 90.62 108 LEU A N 1
ATOM 859 C CA . LEU A 1 108 ? -23.949 -10.174 43.919 1.00 90.62 108 LEU A CA 1
ATOM 860 C C . LEU A 1 108 ? -22.526 -10.419 44.439 1.00 90.62 108 LEU A C 1
ATOM 862 O O . LEU A 1 108 ? -21.572 -10.080 43.743 1.00 90.62 108 LEU A O 1
ATOM 866 N N . ASN A 1 109 ? -22.377 -11.002 45.631 1.00 90.69 109 ASN A N 1
ATOM 867 C CA . ASN A 1 109 ? -21.085 -11.375 46.213 1.00 90.69 109 ASN A CA 1
ATOM 868 C C . ASN A 1 109 ? -20.543 -12.728 45.690 1.00 90.69 109 ASN A C 1
ATOM 870 O O . ASN A 1 109 ? -19.496 -13.190 46.139 1.00 90.69 109 ASN A O 1
ATOM 874 N N . ASP A 1 110 ? -21.252 -13.392 44.778 1.00 89.56 110 ASP A N 1
ATOM 875 C CA . ASP A 1 110 ? -20.831 -14.656 44.169 1.00 89.56 110 ASP A CA 1
ATOM 876 C C . ASP A 1 110 ? -19.701 -14.427 43.142 1.00 89.56 110 ASP A C 1
ATOM 878 O O . ASP A 1 110 ? -19.797 -13.565 42.266 1.00 89.56 110 ASP A O 1
ATOM 882 N N . GLU A 1 111 ? -18.628 -15.221 43.229 1.00 84.50 111 GLU A N 1
ATOM 883 C CA . GLU A 1 111 ? -17.443 -15.093 42.365 1.00 84.50 111 GLU A CA 1
ATOM 884 C C . GLU A 1 111 ? -17.754 -15.280 40.869 1.00 84.50 111 GLU A C 1
ATOM 886 O O . GLU A 1 111 ? -17.037 -14.743 40.023 1.00 84.50 111 GLU A O 1
ATOM 891 N N . SER A 1 112 ? -18.842 -15.983 40.524 1.00 84.88 112 SER A N 1
ATOM 892 C CA . SER A 1 112 ? -19.270 -16.209 39.133 1.00 84.88 112 SER A CA 1
ATOM 893 C C . SER A 1 112 ? -19.625 -14.928 38.373 1.00 84.88 112 SER A C 1
ATOM 895 O O . SER A 1 112 ? -19.651 -14.924 37.140 1.00 84.88 112 SER A O 1
ATOM 897 N N . TYR A 1 113 ? -19.871 -13.820 39.075 1.00 85.00 113 TYR A N 1
ATOM 898 C CA . TYR A 1 113 ? -20.102 -12.533 38.430 1.00 85.00 113 TYR A CA 1
ATOM 899 C C . TYR A 1 113 ? -18.809 -11.839 37.967 1.00 85.00 113 TYR A C 1
ATOM 901 O O . TYR A 1 113 ? -18.872 -10.961 37.101 1.00 85.00 113 TYR A O 1
ATOM 909 N N . GLU A 1 114 ? -17.646 -12.293 38.447 1.00 87.56 114 GLU A N 1
ATOM 910 C CA . GLU A 1 114 ? -16.292 -11.820 38.109 1.00 87.56 114 GLU A CA 1
ATOM 911 C C . GLU A 1 114 ? -15.991 -10.354 38.483 1.00 87.56 114 GLU A C 1
ATOM 913 O O . GLU A 1 114 ? -15.036 -9.766 37.965 1.00 87.56 114 GLU A O 1
ATOM 918 N N . TRP A 1 115 ? -16.764 -9.793 39.414 1.00 91.75 115 TRP A N 1
ATOM 919 C CA . TRP A 1 115 ? -16.513 -8.523 40.104 1.00 91.75 115 TRP A CA 1
ATOM 920 C C . TRP A 1 115 ? -16.320 -8.755 41.606 1.00 91.75 115 TRP A C 1
ATOM 922 O O . TRP A 1 115 ? -16.703 -9.802 42.128 1.00 91.75 115 TRP A O 1
ATOM 932 N N . ALA A 1 116 ? -15.781 -7.769 42.320 1.00 90.44 116 ALA A N 1
ATOM 933 C CA . ALA A 1 116 ? -15.826 -7.731 43.780 1.00 90.44 116 ALA A CA 1
ATOM 934 C C . ALA A 1 116 ? -16.928 -6.774 44.260 1.00 90.44 116 ALA A C 1
ATOM 936 O O . ALA A 1 116 ? -17.074 -5.666 43.749 1.00 90.44 116 ALA A O 1
ATOM 937 N N . LEU A 1 117 ? -17.719 -7.203 45.245 1.00 90.81 117 LEU A N 1
ATOM 938 C CA . LEU A 1 117 ? -18.763 -6.381 45.856 1.00 90.81 117 LEU A CA 1
ATOM 939 C C . LEU A 1 117 ? -18.202 -5.613 47.059 1.00 90.81 117 LEU A C 1
ATOM 941 O O . LEU A 1 117 ? -17.643 -6.213 47.981 1.00 90.81 117 LEU A O 1
ATOM 945 N N . SER A 1 118 ? -18.425 -4.299 47.110 1.00 85.06 118 SER A N 1
ATOM 946 C CA . SER A 1 118 ? -18.209 -3.536 48.341 1.00 85.06 118 SER A CA 1
ATOM 947 C C . SER A 1 118 ? -19.257 -3.924 49.386 1.00 85.06 118 SER A C 1
ATOM 949 O O . SER A 1 118 ? -20.445 -3.668 49.213 1.00 85.06 118 SER A O 1
ATOM 951 N N . LYS A 1 119 ? -18.820 -4.534 50.493 1.00 77.88 119 LYS A N 1
ATOM 952 C CA . LYS A 1 119 ? -19.699 -5.066 51.555 1.00 77.88 119 LYS A CA 1
ATOM 953 C C . LYS A 1 119 ? -20.282 -3.996 52.488 1.00 77.88 119 LYS A C 1
ATOM 955 O O . LYS A 1 119 ? -20.728 -4.311 53.588 1.00 77.88 119 LYS A O 1
ATOM 960 N N . GLN A 1 120 ? -20.254 -2.734 52.074 1.00 70.38 120 GLN A N 1
ATOM 961 C CA . GLN A 1 120 ? -20.831 -1.622 52.813 1.00 70.38 120 GLN A CA 1
ATOM 962 C C . GLN A 1 120 ? -22.106 -1.169 52.102 1.00 70.38 120 GLN A C 1
ATOM 964 O O . GLN A 1 120 ? -22.060 -0.354 51.183 1.00 70.38 120 GLN A O 1
ATOM 969 N N . SER A 1 121 ? -23.248 -1.699 52.537 1.00 68.06 121 SER A N 1
ATOM 970 C CA . SER A 1 121 ? -24.557 -1.355 51.979 1.00 68.06 121 SER A CA 1
ATOM 971 C C . SER A 1 121 ? -25.456 -0.792 53.072 1.00 68.06 121 SER A C 1
ATOM 973 O O . SER A 1 121 ? -25.731 -1.458 54.067 1.00 68.06 121 SER A O 1
ATOM 975 N N . ASN A 1 122 ? -25.924 0.440 52.874 1.00 79.56 122 ASN A N 1
ATOM 976 C CA . ASN A 1 122 ? -27.034 0.991 53.642 1.00 79.56 122 ASN A CA 1
ATOM 977 C C . ASN A 1 122 ? -28.328 0.595 52.926 1.00 79.56 122 ASN A C 1
ATOM 979 O O . ASN A 1 122 ? -28.481 0.917 51.749 1.00 79.56 122 ASN A O 1
ATOM 983 N N . LEU A 1 123 ? -29.226 -0.099 53.626 1.00 87.19 123 LEU A N 1
ATOM 984 C CA . LEU A 1 123 ? -30.572 -0.418 53.150 1.00 87.19 123 LEU A CA 1
ATOM 985 C C . LEU A 1 123 ? -31.519 0.625 53.744 1.00 87.19 123 LEU A C 1
ATOM 987 O O . LEU A 1 123 ? -31.861 0.555 54.921 1.00 87.19 123 LEU A O 1
ATOM 991 N N . GLN A 1 124 ? -31.857 1.646 52.963 1.00 91.31 124 GLN A N 1
ATOM 992 C CA . GLN A 1 124 ? -32.704 2.744 53.413 1.00 91.31 124 GLN A CA 1
ATOM 993 C C . GLN A 1 124 ? -34.173 2.425 53.102 1.00 91.31 124 GLN A C 1
ATOM 995 O O . GLN A 1 124 ? -34.511 2.337 51.917 1.00 91.31 124 GLN A O 1
ATOM 1000 N N . PRO A 1 125 ? -35.048 2.289 54.114 1.00 90.75 125 PRO A N 1
ATOM 1001 C CA . PRO A 1 125 ? -36.467 2.080 53.873 1.00 90.75 125 PRO A CA 1
ATOM 1002 C C . PRO A 1 125 ? -37.113 3.335 53.275 1.00 90.75 125 PRO A C 1
ATOM 1004 O O . PRO A 1 125 ? -36.669 4.471 53.500 1.00 90.75 125 PRO A O 1
ATOM 1007 N N . PHE A 1 126 ? -38.177 3.132 52.510 1.00 88.44 126 PHE A N 1
ATOM 1008 C CA . PHE A 1 126 ? -39.058 4.184 52.024 1.00 88.44 126 PHE A CA 1
ATOM 1009 C C . PHE A 1 126 ? -40.507 3.697 52.036 1.00 88.44 126 PHE A C 1
ATOM 1011 O O . PHE A 1 126 ? -40.768 2.521 51.794 1.00 88.44 126 PHE A O 1
ATOM 1018 N N . THR A 1 127 ? -41.431 4.626 52.251 1.00 83.69 127 THR A N 1
ATOM 1019 C CA . THR A 1 127 ? -42.876 4.393 52.209 1.00 83.69 127 THR A CA 1
ATOM 1020 C C . THR A 1 127 ? -43.539 5.436 51.311 1.00 83.69 127 THR A C 1
ATOM 1022 O O . THR A 1 127 ? -43.014 6.549 51.174 1.00 83.69 127 THR A O 1
ATOM 1025 N N . GLU A 1 128 ? -44.640 5.055 50.660 1.00 77.69 128 GLU A N 1
ATOM 1026 C CA . GLU A 1 128 ? -45.517 5.905 49.835 1.00 77.69 128 GLU A CA 1
ATOM 1027 C C . GLU A 1 128 ? -44.786 6.856 48.873 1.00 77.69 128 GLU A C 1
ATOM 1029 O O . GLU A 1 128 ? -44.971 8.079 48.872 1.00 77.69 128 GLU A O 1
ATOM 1034 N N . LYS A 1 129 ? -43.882 6.309 48.056 1.00 71.88 129 LYS A N 1
ATOM 1035 C CA . LYS A 1 129 ? -43.052 7.116 47.149 1.00 71.88 129 LYS A CA 1
ATOM 1036 C C . LYS A 1 129 ? -43.454 6.980 45.686 1.00 71.88 129 LYS A C 1
ATOM 1038 O O . LYS A 1 129 ? -43.920 5.937 45.241 1.00 71.88 129 LYS A O 1
ATOM 1043 N N . TRP A 1 130 ? -43.173 8.055 44.941 1.00 68.38 130 TRP A N 1
ATOM 1044 C CA . TRP A 1 130 ? -43.337 8.164 43.483 1.00 68.38 130 TRP A CA 1
ATOM 1045 C C . TRP A 1 130 ? -44.792 8.095 42.998 1.00 68.38 130 TRP A C 1
ATOM 1047 O O . TRP A 1 130 ? -45.096 7.423 42.017 1.00 68.38 130 TRP A O 1
ATOM 1057 N N . ASP A 1 131 ? -45.667 8.841 43.685 1.00 61.53 131 ASP A N 1
ATOM 1058 C CA . ASP A 1 131 ? -47.087 9.023 43.332 1.00 61.53 131 ASP A CA 1
ATOM 1059 C C . ASP A 1 131 ? -47.874 7.700 43.279 1.00 61.53 131 ASP A C 1
ATOM 1061 O O . ASP A 1 131 ? -48.703 7.459 42.401 1.00 61.53 131 ASP A O 1
ATOM 1065 N N . SER A 1 132 ? -47.546 6.777 44.187 1.00 63.25 132 SER A N 1
ATOM 1066 C CA . SER A 1 132 ? -48.135 5.439 44.272 1.00 63.25 132 SER A CA 1
ATOM 1067 C C . SER A 1 132 ? -47.929 4.822 45.662 1.00 63.25 132 SER A C 1
ATOM 1069 O O . SER A 1 132 ? -47.037 5.231 46.407 1.00 63.25 132 SER A O 1
ATOM 1071 N N . GLU A 1 133 ? -48.723 3.804 45.995 1.00 76.00 133 GLU A N 1
ATOM 1072 C CA . GLU A 1 133 ? -48.694 3.084 47.277 1.00 76.00 133 GLU A CA 1
ATOM 1073 C C . GLU A 1 133 ? -47.530 2.064 47.370 1.00 76.00 133 GLU A C 1
ATOM 1075 O O . GLU A 1 133 ? -47.746 0.894 47.684 1.00 76.00 133 GLU A O 1
ATOM 1080 N N . PHE A 1 134 ? -46.291 2.467 47.051 1.00 80.69 134 PHE A N 1
ATOM 1081 C CA . PHE A 1 134 ? -45.111 1.590 47.147 1.00 80.69 134 PHE A CA 1
ATOM 1082 C C . PHE A 1 134 ? -44.328 1.782 48.436 1.00 80.69 134 PHE A C 1
ATOM 1084 O O . PHE A 1 134 ? -43.938 2.903 48.770 1.00 80.69 134 PHE A O 1
ATOM 1091 N N . THR A 1 135 ? -43.966 0.657 49.044 1.00 87.69 135 THR A N 1
ATOM 1092 C CA . THR A 1 135 ? -43.041 0.586 50.178 1.00 87.69 135 THR A CA 1
ATOM 1093 C C . THR A 1 135 ? -41.904 -0.372 49.844 1.00 87.69 135 THR A C 1
ATOM 1095 O O . THR A 1 135 ? -42.079 -1.346 49.104 1.00 87.69 135 THR A O 1
ATOM 1098 N N . GLY A 1 136 ? -40.704 -0.069 50.334 1.00 92.69 136 GLY A N 1
ATOM 1099 C CA . GLY A 1 136 ? -39.544 -0.899 50.064 1.00 92.69 136 GLY A CA 1
ATOM 1100 C C . GLY A 1 136 ? -38.224 -0.334 50.564 1.00 92.69 136 GLY A C 1
ATOM 1101 O O . GLY A 1 136 ? -38.176 0.440 51.517 1.00 92.69 136 GLY A O 1
ATOM 1102 N N . HIS A 1 137 ? -37.138 -0.730 49.901 1.00 93.56 137 HIS A N 1
ATOM 1103 C CA . HIS A 1 137 ? -35.773 -0.400 50.293 1.00 93.56 137 HIS A CA 1
ATOM 1104 C C . HIS A 1 137 ? -34.932 0.110 49.119 1.00 93.56 137 HIS A C 1
ATOM 1106 O O . HIS A 1 137 ? -35.007 -0.395 47.998 1.00 93.56 137 HIS A O 1
ATOM 1112 N N . ILE A 1 138 ? -34.086 1.102 49.397 1.00 91.88 138 ILE A N 1
ATOM 1113 C CA . ILE A 1 138 ? -33.044 1.601 48.497 1.00 91.88 138 ILE A CA 1
ATOM 1114 C C . ILE A 1 138 ? -31.691 1.133 49.019 1.00 91.88 138 ILE A C 1
ATOM 1116 O O . ILE A 1 138 ? -31.390 1.305 50.201 1.00 91.88 138 ILE A O 1
ATOM 1120 N N . MET A 1 139 ? -30.860 0.580 48.142 1.00 92.31 139 MET A N 1
ATOM 1121 C CA . MET A 1 139 ? -29.515 0.135 48.478 1.00 92.31 139 MET A CA 1
ATOM 1122 C C . MET A 1 139 ? -28.469 0.663 47.511 1.00 92.31 139 MET A C 1
ATOM 1124 O O . MET A 1 139 ? -28.672 0.679 46.300 1.00 92.31 139 MET A O 1
ATOM 1128 N N . ASN A 1 140 ? -27.310 1.026 48.052 1.00 91.31 140 ASN A N 1
ATOM 1129 C CA . ASN A 1 140 ? -26.162 1.419 47.246 1.00 91.31 140 ASN A CA 1
ATOM 1130 C C . ASN A 1 140 ? -25.212 0.233 47.092 1.00 91.31 140 ASN A C 1
ATOM 1132 O O . ASN A 1 140 ? -24.836 -0.417 48.073 1.00 91.31 140 ASN A O 1
ATOM 1136 N N . VAL A 1 141 ? -24.820 -0.027 45.850 1.00 92.06 141 VAL A N 1
ATOM 1137 C CA . VAL A 1 141 ? -23.949 -1.131 45.457 1.00 92.06 141 VAL A CA 1
ATOM 1138 C C . VAL A 1 141 ? -22.769 -0.570 44.678 1.00 92.06 141 VAL A C 1
ATOM 1140 O O . VAL A 1 141 ? -22.956 0.160 43.712 1.00 92.06 141 VAL A O 1
ATOM 1143 N N . SER A 1 142 ? -21.556 -0.942 45.084 1.00 92.44 142 SER A N 1
ATOM 1144 C CA . SER A 1 142 ? -20.312 -0.615 44.380 1.00 92.44 142 SER A CA 1
ATOM 1145 C C . SER A 1 142 ? -19.668 -1.917 43.916 1.00 92.44 142 SER A C 1
ATOM 1147 O O . SER A 1 142 ? -19.268 -2.736 44.749 1.00 92.44 142 SER A O 1
ATOM 1149 N N . LEU A 1 143 ? -19.582 -2.100 42.599 1.00 92.06 143 LEU A N 1
ATOM 1150 C CA . LEU A 1 143 ? -18.960 -3.255 41.952 1.00 92.06 143 LEU A CA 1
ATOM 1151 C C . LEU A 1 143 ? -17.562 -2.879 41.464 1.00 92.06 143 LEU A C 1
ATOM 1153 O O . LEU A 1 143 ? -17.413 -1.924 40.703 1.00 92.06 143 LEU A O 1
ATOM 1157 N N . GLU A 1 144 ? -16.556 -3.630 41.892 1.00 91.50 144 GLU A N 1
ATOM 1158 C CA . GLU A 1 144 ? -15.149 -3.418 41.567 1.00 91.50 144 GLU A CA 1
ATOM 1159 C C . GLU A 1 144 ? -14.659 -4.405 40.503 1.00 91.50 144 GLU A C 1
ATOM 1161 O O . GLU A 1 144 ? -14.887 -5.616 40.577 1.00 91.50 144 GLU A O 1
ATOM 1166 N N . PHE A 1 145 ? -13.934 -3.867 39.528 1.00 87.94 145 PHE A N 1
ATOM 1167 C CA . PHE A 1 145 ? -13.287 -4.590 38.446 1.00 87.94 145 PHE A CA 1
ATOM 1168 C C . PHE A 1 145 ? -11.814 -4.207 38.409 1.00 87.94 145 PHE A C 1
ATOM 1170 O O . PHE A 1 145 ? -11.467 -3.041 38.592 1.00 87.94 145 PHE A O 1
ATOM 1177 N N . MET A 1 146 ? -10.948 -5.165 38.087 1.00 82.50 146 MET A N 1
ATOM 1178 C CA . MET A 1 146 ? -9.560 -4.847 37.757 1.00 82.50 146 MET A CA 1
ATOM 1179 C C . MET A 1 146 ? -9.521 -4.018 36.469 1.00 82.50 146 MET A C 1
ATOM 1181 O O . MET A 1 146 ? -10.142 -4.386 35.468 1.00 82.50 146 MET A O 1
ATOM 1185 N N . PHE A 1 147 ? -8.789 -2.908 36.503 1.00 76.62 147 PHE A N 1
ATOM 1186 C CA . PHE A 1 147 ? -8.546 -2.036 35.363 1.00 76.62 147 PHE A CA 1
ATOM 1187 C C . PHE A 1 147 ? -7.043 -1.812 35.208 1.00 76.62 147 PHE A C 1
ATOM 1189 O O . PHE A 1 147 ? -6.440 -0.990 35.898 1.00 76.62 147 PHE A O 1
ATOM 1196 N N . ASP A 1 148 ? -6.442 -2.562 34.289 1.00 70.44 148 ASP A N 1
ATOM 1197 C CA . ASP A 1 148 ? -5.042 -2.376 33.931 1.00 70.44 148 ASP A CA 1
ATOM 1198 C C . ASP A 1 148 ? -4.906 -1.203 32.952 1.00 70.44 148 ASP A C 1
ATOM 1200 O O . ASP A 1 148 ? -5.663 -1.094 31.986 1.00 70.44 148 ASP A O 1
ATOM 1204 N N . TYR A 1 149 ? -3.912 -0.344 33.170 1.00 65.31 149 TYR A N 1
ATOM 1205 C CA . TYR A 1 149 ? -3.553 0.749 32.260 1.00 65.31 149 TYR A CA 1
ATOM 1206 C C . TYR A 1 149 ? -2.736 0.230 31.061 1.00 65.31 149 TYR A C 1
ATOM 1208 O O . TYR A 1 149 ? -1.863 0.928 30.540 1.00 65.31 149 TYR A O 1
ATOM 1216 N N . ASP A 1 150 ? -2.991 -1.006 30.626 1.00 62.44 150 ASP A N 1
ATOM 1217 C CA . ASP A 1 150 ? -2.257 -1.639 29.541 1.00 62.44 150 ASP A CA 1
ATOM 1218 C C . ASP A 1 150 ? -2.674 -1.035 28.194 1.00 62.44 150 ASP A C 1
ATOM 1220 O O . ASP A 1 150 ? -3.730 -1.334 27.628 1.00 62.44 150 ASP A O 1
ATOM 1224 N N . TYR A 1 151 ? -1.799 -0.184 27.657 1.00 57.81 151 TYR A N 1
ATOM 1225 C CA . TYR A 1 151 ? -1.940 0.413 26.331 1.00 57.81 151 TYR A CA 1
ATOM 1226 C C . TYR A 1 151 ? -2.106 -0.648 25.227 1.00 57.81 151 TYR A C 1
ATOM 1228 O O . TYR A 1 151 ? -2.727 -0.371 24.203 1.00 57.81 151 TYR A O 1
ATOM 1236 N N . CYS A 1 152 ? -1.612 -1.876 25.430 1.00 53.69 152 CYS A N 1
ATOM 1237 C CA . CYS A 1 152 ? -1.715 -2.968 24.459 1.00 53.69 152 CYS A CA 1
ATOM 1238 C C . CYS A 1 152 ? -3.148 -3.501 24.282 1.00 53.69 152 CYS A C 1
ATOM 1240 O O . CYS A 1 152 ? -3.412 -4.208 23.310 1.00 53.69 152 CYS A O 1
ATOM 1242 N N . GLN A 1 153 ? -4.070 -3.175 25.194 1.00 47.81 153 GLN A N 1
ATOM 1243 C CA . GLN A 1 153 ? -5.493 -3.539 25.117 1.00 47.81 153 GLN A CA 1
ATOM 1244 C C . GLN A 1 153 ? -6.348 -2.447 24.449 1.00 47.81 153 GLN A C 1
ATOM 1246 O O . GLN A 1 153 ? -7.531 -2.660 24.174 1.00 47.81 153 GLN A O 1
ATOM 1251 N N . VAL A 1 154 ? -5.769 -1.276 24.164 1.00 52.72 154 VAL A N 1
ATOM 1252 C CA . VAL A 1 154 ? -6.428 -0.231 23.375 1.00 52.72 154 VAL A CA 1
ATOM 1253 C C . VAL A 1 154 ? -6.382 -0.659 21.904 1.00 52.72 154 VAL A C 1
ATOM 1255 O O . VAL A 1 154 ? -5.303 -1.006 21.420 1.00 52.72 154 VAL A O 1
ATOM 1258 N N . PRO A 1 155 ? -7.503 -0.643 21.154 1.00 42.66 155 PRO A N 1
ATOM 1259 C CA . PRO A 1 155 ? -7.496 -0.968 19.734 1.00 42.66 155 PRO A CA 1
ATOM 1260 C C . PRO A 1 155 ? -6.802 0.156 18.955 1.00 42.66 155 PRO A C 1
ATOM 1262 O O . PRO A 1 155 ? -7.438 1.045 18.395 1.00 42.66 155 PRO A O 1
ATOM 1265 N N . PHE A 1 156 ? -5.475 0.122 18.936 1.00 48.19 156 PHE A N 1
ATOM 1266 C CA . PHE A 1 156 ? -4.655 0.855 17.992 1.00 48.19 156 PHE A CA 1
ATOM 1267 C C . PHE A 1 156 ? -4.290 -0.113 16.868 1.00 48.19 156 PHE A C 1
ATOM 1269 O O . PHE A 1 156 ? -3.738 -1.187 17.112 1.00 48.19 156 PHE A O 1
ATOM 1276 N N . THR A 1 157 ? -4.612 0.236 15.622 1.00 51.09 157 THR A N 1
ATOM 1277 C CA . THR A 1 157 ? -4.064 -0.458 14.452 1.00 51.09 157 THR A CA 1
ATOM 1278 C C . THR A 1 157 ? -2.548 -0.402 14.554 1.00 51.09 157 THR A C 1
ATOM 1280 O O . THR A 1 157 ? -1.961 0.669 14.395 1.00 51.09 157 THR A O 1
ATOM 1283 N N . ARG A 1 158 ? -1.910 -1.541 14.854 1.00 57.56 158 ARG A N 1
ATOM 1284 C CA . ARG A 1 158 ? -0.451 -1.654 14.825 1.00 57.56 158 ARG A CA 1
ATOM 1285 C C . ARG A 1 158 ? 0.025 -1.100 13.476 1.00 57.56 158 ARG A C 1
ATOM 1287 O O . ARG A 1 158 ? -0.501 -1.560 12.458 1.00 57.56 158 ARG A O 1
ATOM 1294 N N . PRO A 1 159 ? 0.974 -0.145 13.444 1.00 68.38 159 PRO A N 1
ATOM 1295 C CA . PRO A 1 159 ? 1.560 0.302 12.192 1.00 68.38 159 PRO A CA 1
ATOM 1296 C C . PRO A 1 159 ? 2.031 -0.929 11.427 1.00 68.38 159 PRO A C 1
ATOM 1298 O O . PRO A 1 159 ? 2.647 -1.826 12.007 1.00 68.38 159 PRO A O 1
ATOM 1301 N N . ASP A 1 160 ? 1.665 -1.011 10.155 1.00 88.88 160 ASP A N 1
ATOM 1302 C CA . ASP A 1 160 ? 2.036 -2.128 9.300 1.00 88.88 160 ASP A CA 1
ATOM 1303 C C . ASP A 1 160 ? 3.552 -2.397 9.413 1.00 88.88 160 ASP A C 1
ATOM 1305 O O . ASP A 1 160 ? 4.362 -1.464 9.336 1.00 88.88 160 ASP A O 1
ATOM 1309 N N . GLU A 1 161 ? 3.950 -3.652 9.646 1.00 92.00 161 GLU A N 1
ATOM 1310 C CA . GLU A 1 161 ? 5.366 -4.011 9.831 1.00 92.00 161 GLU A CA 1
ATOM 1311 C C . GLU A 1 161 ? 6.206 -3.641 8.606 1.00 92.00 161 GLU A C 1
ATOM 1313 O O . GLU A 1 161 ? 7.338 -3.179 8.763 1.00 92.00 161 GLU A O 1
ATOM 1318 N N . ASP A 1 162 ? 5.640 -3.772 7.402 1.00 95.00 162 ASP A N 1
ATOM 1319 C CA . ASP A 1 162 ? 6.329 -3.449 6.155 1.00 95.00 162 ASP A CA 1
ATOM 1320 C C . ASP A 1 162 ? 6.578 -1.933 6.049 1.00 95.00 162 ASP A C 1
ATOM 1322 O O . ASP A 1 162 ? 7.676 -1.500 5.687 1.00 95.00 162 ASP A O 1
ATOM 1326 N N . ILE A 1 163 ? 5.590 -1.112 6.443 1.00 95.06 163 ILE A N 1
ATOM 1327 C CA . ILE A 1 163 ? 5.738 0.353 6.509 1.00 95.06 163 ILE A CA 1
ATOM 1328 C C . ILE A 1 163 ? 6.822 0.711 7.527 1.00 95.06 163 ILE A C 1
ATOM 1330 O O . ILE A 1 163 ? 7.732 1.483 7.226 1.00 95.06 163 ILE A O 1
ATOM 1334 N N . THR A 1 164 ? 6.754 0.120 8.720 1.00 94.25 164 THR A N 1
ATOM 1335 C CA . THR A 1 164 ? 7.688 0.405 9.817 1.00 94.25 164 THR A CA 1
ATOM 1336 C C . THR A 1 164 ? 9.127 0.067 9.423 1.00 94.25 164 THR A C 1
ATOM 1338 O O . THR A 1 164 ? 10.033 0.881 9.618 1.00 94.25 164 THR A O 1
ATOM 1341 N N . ALA A 1 165 ? 9.347 -1.097 8.805 1.00 96.38 165 ALA A N 1
ATOM 1342 C CA . ALA A 1 165 ? 10.660 -1.521 8.330 1.00 96.38 165 ALA A CA 1
ATOM 1343 C C . ALA A 1 165 ? 11.216 -0.584 7.245 1.00 96.38 165 ALA A C 1
ATOM 1345 O O . ALA A 1 165 ? 12.399 -0.235 7.270 1.00 96.38 165 ALA A O 1
ATOM 1346 N N . PHE A 1 166 ? 10.376 -0.144 6.304 1.00 97.81 166 PHE A N 1
ATOM 1347 C CA . PHE A 1 166 ? 10.795 0.771 5.244 1.00 97.81 166 PHE A CA 1
ATOM 1348 C C . PHE A 1 166 ? 11.148 2.166 5.767 1.00 97.81 166 PHE A C 1
ATOM 1350 O O . PHE A 1 166 ? 12.182 2.720 5.382 1.00 97.81 166 PHE A O 1
ATOM 1357 N N . LEU A 1 167 ? 10.335 2.731 6.663 1.00 96.75 167 LEU A N 1
ATOM 1358 C CA . LEU A 1 167 ? 10.611 4.036 7.272 1.00 96.75 167 LEU A CA 1
ATOM 1359 C C . LEU A 1 167 ? 11.902 4.000 8.098 1.00 96.75 167 LEU A C 1
ATOM 1361 O O . LEU A 1 167 ? 12.726 4.903 7.974 1.00 96.75 167 LEU A O 1
ATOM 1365 N N . ALA A 1 168 ? 12.143 2.919 8.846 1.00 96.75 168 ALA A N 1
ATOM 1366 C CA . ALA A 1 168 ? 13.395 2.725 9.576 1.00 96.75 168 ALA A CA 1
ATOM 1367 C C . ALA A 1 168 ? 14.617 2.642 8.641 1.00 96.75 168 ALA A C 1
ATOM 1369 O O . ALA A 1 168 ? 15.653 3.244 8.917 1.00 96.75 168 ALA A O 1
ATOM 1370 N N . ALA A 1 169 ? 14.502 1.932 7.513 1.00 97.31 169 ALA A N 1
ATOM 1371 C CA . ALA A 1 169 ? 15.599 1.775 6.556 1.00 97.31 169 ALA A CA 1
ATOM 1372 C C . ALA A 1 169 ? 15.907 3.051 5.752 1.00 97.31 169 ALA A C 1
ATOM 1374 O O . ALA A 1 169 ? 17.044 3.252 5.326 1.00 97.31 169 ALA A O 1
ATOM 1375 N N . THR A 1 170 ? 14.903 3.900 5.520 1.00 97.44 170 THR A N 1
ATOM 1376 C CA . THR A 1 170 ? 15.032 5.133 4.724 1.00 97.44 170 THR A CA 1
ATOM 1377 C C . THR A 1 170 ? 15.250 6.388 5.573 1.00 97.44 170 THR A C 1
ATOM 1379 O O . THR A 1 170 ? 15.755 7.396 5.063 1.00 97.44 170 THR A O 1
ATOM 1382 N N . GLY A 1 171 ? 14.871 6.354 6.853 1.00 96.50 171 GLY A N 1
ATOM 1383 C CA . GLY A 1 171 ? 14.862 7.520 7.734 1.00 96.50 171 GLY A CA 1
ATOM 1384 C C . GLY A 1 171 ? 13.957 8.634 7.206 1.00 96.50 171 GLY A C 1
ATOM 1385 O O . GLY A 1 171 ? 14.363 9.795 7.213 1.00 96.50 171 GLY A O 1
ATOM 1386 N N . ILE A 1 172 ? 12.806 8.282 6.626 1.00 95.69 172 ILE A N 1
ATOM 1387 C CA . ILE A 1 172 ? 11.779 9.243 6.202 1.00 95.69 172 ILE A CA 1
ATOM 1388 C C . ILE A 1 172 ? 10.905 9.580 7.411 1.00 95.69 172 ILE A C 1
ATOM 1390 O O . ILE A 1 172 ? 10.322 8.687 8.020 1.00 95.69 172 ILE A O 1
ATOM 1394 N N . ASP A 1 173 ? 10.820 10.868 7.723 1.00 94.62 173 ASP A N 1
ATOM 1395 C CA . ASP A 1 173 ? 10.080 11.458 8.844 1.00 94.62 173 ASP A CA 1
ATOM 1396 C C . ASP A 1 173 ? 9.028 12.494 8.400 1.00 94.62 173 ASP A C 1
ATOM 1398 O O . ASP A 1 173 ? 8.198 12.914 9.200 1.00 94.62 173 ASP A O 1
ATOM 1402 N N . ASP A 1 174 ? 9.029 12.878 7.120 1.00 94.62 174 ASP A N 1
ATOM 1403 C CA . ASP A 1 174 ? 8.038 13.783 6.537 1.00 94.62 174 ASP A CA 1
ATOM 1404 C C . ASP A 1 174 ? 6.630 13.158 6.538 1.00 94.62 174 ASP A C 1
ATOM 1406 O O . ASP A 1 174 ? 6.399 12.103 5.940 1.00 94.62 174 ASP A O 1
ATOM 1410 N N . GLU A 1 175 ? 5.672 13.837 7.176 1.00 91.44 175 GLU A N 1
ATOM 1411 C CA . GLU A 1 175 ? 4.305 13.336 7.370 1.00 91.44 175 GLU A CA 1
ATOM 1412 C C . GLU A 1 175 ? 3.571 13.064 6.049 1.00 91.44 175 GLU A C 1
ATOM 1414 O O . GLU A 1 175 ? 2.841 12.077 5.938 1.00 91.44 175 GLU A O 1
ATOM 1419 N N . THR A 1 176 ? 3.793 13.890 5.019 1.00 93.12 176 THR A N 1
ATOM 1420 C CA . THR A 1 176 ? 3.145 13.715 3.708 1.00 93.12 176 THR A CA 1
ATOM 1421 C C . THR A 1 176 ? 3.672 12.462 3.012 1.00 93.12 176 THR A C 1
ATOM 1423 O O . THR A 1 176 ? 2.901 11.675 2.457 1.00 93.12 176 THR A O 1
ATOM 1426 N N . GLN A 1 177 ? 4.984 12.228 3.079 1.00 96.81 177 GLN A N 1
ATOM 1427 C CA . GLN A 1 177 ? 5.608 11.021 2.540 1.00 96.81 177 GLN A CA 1
ATOM 1428 C C . GLN A 1 177 ? 5.162 9.769 3.296 1.00 96.81 177 GLN A C 1
ATOM 1430 O O . GLN A 1 177 ? 4.818 8.775 2.655 1.00 96.81 177 GLN A O 1
ATOM 1435 N N . ILE A 1 178 ? 5.112 9.818 4.631 1.00 95.56 178 ILE A N 1
ATOM 1436 C CA . ILE A 1 178 ? 4.633 8.708 5.468 1.00 95.56 178 ILE A CA 1
ATOM 1437 C C . ILE A 1 178 ? 3.180 8.369 5.133 1.00 95.56 178 ILE A C 1
ATOM 1439 O O . ILE A 1 178 ? 2.848 7.195 4.946 1.00 95.56 178 ILE A O 1
ATOM 1443 N N . PHE A 1 179 ? 2.322 9.379 5.002 1.00 93.00 179 PHE A N 1
ATOM 1444 C CA . PHE A 1 179 ? 0.925 9.188 4.629 1.00 93.00 179 PHE A CA 1
ATOM 1445 C C . PHE A 1 179 ? 0.791 8.541 3.243 1.00 93.00 179 PHE A C 1
ATOM 1447 O O . PHE A 1 179 ? 0.076 7.549 3.091 1.00 93.00 179 PHE A O 1
ATOM 1454 N N . ALA A 1 180 ? 1.535 9.029 2.247 1.00 97.00 180 ALA A N 1
ATOM 1455 C CA . ALA A 1 180 ? 1.527 8.460 0.902 1.00 97.00 180 ALA A CA 1
ATOM 1456 C C . ALA A 1 180 ? 2.007 6.994 0.894 1.00 97.00 180 ALA A C 1
ATOM 1458 O O . ALA A 1 180 ? 1.359 6.134 0.296 1.00 97.00 180 ALA A O 1
ATOM 1459 N N . ILE A 1 181 ? 3.105 6.679 1.592 1.00 98.06 181 ILE A N 1
ATOM 1460 C CA . ILE A 1 181 ? 3.616 5.302 1.731 1.00 98.06 181 ILE A CA 1
ATOM 1461 C C . ILE A 1 181 ? 2.570 4.407 2.405 1.00 98.06 181 ILE A C 1
ATOM 1463 O O . ILE A 1 181 ? 2.332 3.287 1.951 1.00 98.06 181 ILE A O 1
ATOM 1467 N N . THR A 1 182 ? 1.914 4.910 3.451 1.00 95.69 182 THR A N 1
ATOM 1468 C CA . THR A 1 182 ? 0.878 4.170 4.180 1.00 95.69 182 THR A CA 1
ATOM 1469 C C . THR A 1 182 ? -0.306 3.841 3.285 1.00 95.69 182 THR A C 1
ATOM 1471 O O . THR A 1 182 ? -0.748 2.691 3.257 1.00 95.69 182 THR A O 1
ATOM 1474 N N . TYR A 1 183 ? -0.770 4.811 2.495 1.00 96.69 183 TYR A N 1
ATOM 1475 C CA . TYR A 1 183 ? -1.798 4.584 1.486 1.00 96.69 183 TYR A CA 1
ATOM 1476 C C . TYR A 1 183 ? -1.369 3.508 0.481 1.00 96.69 183 TYR A C 1
ATOM 1478 O O . TYR A 1 183 ? -2.109 2.551 0.256 1.00 96.69 183 TYR A O 1
ATOM 1486 N N . LEU A 1 184 ? -0.161 3.627 -0.082 1.00 98.50 184 LEU A N 1
ATOM 1487 C CA . LEU A 1 184 ? 0.354 2.693 -1.083 1.00 98.50 184 LEU A CA 1
ATOM 1488 C C . LEU A 1 184 ? 0.359 1.251 -0.557 1.00 98.50 184 LEU A C 1
ATOM 1490 O O . LEU A 1 184 ? -0.194 0.365 -1.205 1.00 98.50 184 LEU A O 1
ATOM 1494 N N . VAL A 1 185 ? 0.940 1.006 0.621 1.00 98.12 185 VAL A N 1
ATOM 1495 C CA . VAL A 1 185 ? 1.015 -0.347 1.202 1.00 98.12 185 VAL A CA 1
ATOM 1496 C C . VAL A 1 185 ? -0.377 -0.881 1.537 1.00 98.12 185 VAL A C 1
ATOM 1498 O O . VAL A 1 185 ? -0.705 -2.003 1.149 1.00 98.12 185 VAL A O 1
ATOM 1501 N N . THR A 1 186 ? -1.212 -0.074 2.196 1.00 95.06 186 THR A N 1
ATOM 1502 C CA . THR A 1 186 ? -2.563 -0.482 2.612 1.00 95.06 186 THR A CA 1
ATOM 1503 C C . THR A 1 186 ? -3.407 -0.877 1.406 1.00 95.06 186 THR A C 1
ATOM 1505 O O . THR A 1 186 ? -3.957 -1.976 1.366 1.00 95.06 186 THR A O 1
ATOM 1508 N N . GLN A 1 187 ? -3.440 -0.040 0.368 1.00 97.38 187 GLN A N 1
ATOM 1509 C CA . GLN A 1 187 ? -4.246 -0.316 -0.817 1.00 97.38 187 GLN A CA 1
ATOM 1510 C C . GLN A 1 187 ? -3.718 -1.498 -1.629 1.00 97.38 187 GLN A C 1
ATOM 1512 O O . GLN A 1 187 ? -4.511 -2.280 -2.155 1.00 97.38 187 GLN A O 1
ATOM 1517 N N . LEU A 1 188 ? -2.396 -1.688 -1.712 1.00 98.44 188 LEU A N 1
ATOM 1518 C CA . LEU A 1 188 ? -1.836 -2.888 -2.336 1.00 98.44 188 LEU A CA 1
ATOM 1519 C C . LEU A 1 188 ? -2.244 -4.158 -1.578 1.00 98.44 188 LEU A C 1
ATOM 1521 O O . LEU A 1 188 ? -2.488 -5.182 -2.215 1.00 98.44 188 LEU A O 1
ATOM 1525 N N . LYS A 1 189 ? -2.326 -4.117 -0.243 1.00 97.00 189 LYS A N 1
ATOM 1526 C CA . LYS A 1 189 ? -2.768 -5.253 0.581 1.00 97.00 189 LYS A CA 1
ATOM 1527 C C . LYS A 1 189 ? -4.262 -5.527 0.426 1.00 97.00 189 LYS A C 1
ATOM 1529 O O . LYS A 1 189 ? -4.624 -6.665 0.140 1.00 97.00 189 LYS A O 1
ATOM 1534 N N . GLU A 1 190 ? -5.105 -4.503 0.528 1.00 95.38 190 GLU A N 1
ATOM 1535 C CA . GLU A 1 190 ? -6.565 -4.618 0.374 1.00 95.38 190 GLU A CA 1
ATOM 1536 C C . GLU A 1 190 ? -6.973 -5.152 -1.006 1.00 95.38 190 GLU A C 1
ATOM 1538 O O . GLU A 1 190 ? -7.935 -5.907 -1.121 1.00 95.38 190 GLU A O 1
ATOM 1543 N N . ASN A 1 191 ? -6.202 -4.830 -2.050 1.00 95.50 191 ASN A N 1
ATOM 1544 C CA . ASN A 1 191 ? -6.434 -5.315 -3.412 1.00 95.50 191 ASN A CA 1
ATOM 1545 C C . ASN A 1 191 ? -5.699 -6.633 -3.736 1.00 95.50 191 ASN A C 1
ATOM 1547 O O . ASN A 1 191 ? -5.675 -7.051 -4.892 1.00 95.50 191 ASN A O 1
ATOM 1551 N N . GLY A 1 192 ? -5.058 -7.280 -2.754 1.00 96.25 192 GLY A N 1
ATOM 1552 C CA . GLY A 1 192 ? -4.339 -8.549 -2.943 1.00 96.25 192 GLY A CA 1
ATOM 1553 C C . GLY A 1 192 ? -3.061 -8.458 -3.792 1.00 96.25 192 GLY A C 1
ATOM 1554 O O . GLY A 1 192 ? -2.469 -9.480 -4.135 1.00 96.25 192 GLY A O 1
ATOM 1555 N N . LEU A 1 193 ? -2.602 -7.249 -4.119 1.00 98.38 193 LEU A N 1
ATOM 1556 C CA . LEU A 1 193 ? -1.435 -6.998 -4.967 1.00 98.38 193 LEU A CA 1
ATOM 1557 C C . LEU A 1 193 ? -0.114 -7.091 -4.193 1.00 98.38 193 LEU A C 1
ATOM 1559 O O . LEU A 1 193 ? 0.907 -7.446 -4.773 1.00 98.38 193 LEU A O 1
ATOM 1563 N N . TRP A 1 194 ? -0.113 -6.813 -2.885 1.00 98.25 194 TRP A N 1
ATOM 1564 C CA . TRP A 1 194 ? 1.106 -6.800 -2.061 1.00 98.25 194 TRP A CA 1
ATOM 1565 C C . TRP A 1 194 ? 1.880 -8.123 -2.078 1.00 98.25 194 TRP A C 1
ATOM 1567 O O . TRP A 1 194 ? 3.112 -8.127 -2.067 1.00 98.25 194 TRP A O 1
ATOM 1577 N N . ASN A 1 195 ? 1.169 -9.251 -2.106 1.00 97.00 195 ASN A N 1
ATOM 1578 C CA . ASN A 1 195 ? 1.784 -10.581 -2.122 1.00 97.00 195 ASN A CA 1
ATOM 1579 C C . ASN A 1 195 ? 2.389 -10.932 -3.482 1.00 97.00 195 ASN A C 1
ATOM 1581 O O . ASN A 1 195 ? 3.294 -11.754 -3.540 1.00 97.00 195 ASN A O 1
ATOM 1585 N N . LYS A 1 196 ? 1.948 -10.263 -4.551 1.00 98.00 196 LYS A N 1
ATOM 1586 C CA . LYS A 1 196 ? 2.519 -10.416 -5.889 1.00 98.00 196 LYS A CA 1
ATOM 1587 C C . LYS A 1 196 ? 3.814 -9.635 -6.075 1.00 98.00 196 LYS A C 1
ATOM 1589 O O . LYS A 1 196 ? 4.510 -9.863 -7.056 1.00 98.00 196 LYS A O 1
ATOM 1594 N N . MET A 1 197 ? 4.141 -8.696 -5.187 1.00 98.12 197 MET A N 1
ATOM 1595 C CA . MET A 1 197 ? 5.349 -7.880 -5.303 1.00 98.12 197 MET A CA 1
ATOM 1596 C C . MET A 1 197 ? 6.549 -8.623 -4.718 1.00 98.12 197 MET A C 1
ATOM 1598 O O . MET A 1 197 ? 6.511 -9.060 -3.570 1.00 98.12 197 MET A O 1
ATOM 1602 N N . HIS A 1 198 ? 7.639 -8.706 -5.479 1.00 97.62 198 HIS A N 1
ATOM 1603 C CA . HIS A 1 198 ? 8.945 -9.129 -4.963 1.00 97.62 198 HIS A CA 1
ATOM 1604 C C . HIS A 1 198 ? 9.838 -7.919 -4.666 1.00 97.62 198 HIS A C 1
ATOM 1606 O O . HIS A 1 198 ? 10.548 -7.891 -3.659 1.00 97.62 198 HIS A O 1
ATOM 1612 N N . ALA A 1 199 ? 9.767 -6.896 -5.521 1.00 98.38 199 ALA A N 1
ATOM 1613 C CA . ALA A 1 199 ? 10.400 -5.608 -5.296 1.00 98.38 199 ALA A CA 1
ATOM 1614 C C . ALA A 1 199 ? 9.463 -4.458 -5.686 1.00 98.38 199 ALA A C 1
ATOM 1616 O O . ALA A 1 199 ? 8.777 -4.518 -6.707 1.00 98.38 199 ALA A O 1
ATOM 1617 N N . LEU A 1 200 ? 9.441 -3.410 -4.867 1.00 98.75 200 LEU A N 1
ATOM 1618 C CA . LEU A 1 200 ? 8.641 -2.207 -5.070 1.00 98.75 200 LEU A CA 1
ATOM 1619 C C . LEU A 1 200 ? 9.470 -0.990 -4.659 1.00 98.75 200 LEU A C 1
ATOM 1621 O O . LEU A 1 200 ? 9.888 -0.879 -3.508 1.00 98.75 200 LEU A O 1
ATOM 1625 N N . TYR A 1 201 ? 9.694 -0.075 -5.596 1.00 98.81 201 TYR A N 1
ATOM 1626 C CA . TYR A 1 201 ? 10.499 1.126 -5.395 1.00 98.81 201 TYR A CA 1
ATOM 1627 C C . TYR A 1 201 ? 9.624 2.360 -5.622 1.00 98.81 201 TYR A C 1
ATOM 1629 O O . TYR A 1 201 ? 9.363 2.713 -6.772 1.00 98.81 201 TYR A O 1
ATOM 1637 N N . PRO A 1 202 ? 9.159 3.021 -4.550 1.00 98.19 202 PRO A N 1
ATOM 1638 C CA . PRO A 1 202 ? 8.263 4.177 -4.644 1.00 98.19 202 PRO A CA 1
ATOM 1639 C C . PRO A 1 202 ? 8.993 5.518 -4.901 1.00 98.19 202 PRO A C 1
ATOM 1641 O O . PRO A 1 202 ? 8.368 6.576 -4.921 1.00 98.19 202 PRO A O 1
ATOM 1644 N N . PHE A 1 203 ? 10.329 5.480 -5.030 1.00 98.62 203 PHE A N 1
ATOM 1645 C CA . PHE A 1 203 ? 11.240 6.621 -5.229 1.00 98.62 203 PHE A CA 1
ATOM 1646 C C . PHE A 1 203 ? 10.819 7.900 -4.492 1.00 98.62 203 PHE A C 1
ATOM 1648 O O . PHE A 1 203 ? 10.572 8.947 -5.092 1.00 98.62 203 PHE A O 1
ATOM 1655 N N . VAL A 1 204 ? 10.733 7.792 -3.167 1.00 97.94 204 VAL A N 1
ATOM 1656 C CA . VAL A 1 204 ? 10.351 8.863 -2.241 1.00 97.94 204 VAL A CA 1
ATOM 1657 C C . VAL A 1 204 ? 11.517 9.244 -1.331 1.00 97.94 204 VAL A C 1
ATOM 1659 O O . VAL A 1 204 ? 12.415 8.442 -1.071 1.00 97.94 204 VAL A O 1
ATOM 1662 N N . GLY A 1 205 ? 11.530 10.494 -0.866 1.00 95.62 205 GLY A N 1
ATOM 1663 C CA . GLY A 1 205 ? 12.556 11.017 0.037 1.00 95.62 205 GLY A CA 1
ATOM 1664 C C . GLY A 1 205 ? 13.789 11.620 -0.646 1.00 95.62 205 GLY A C 1
ATOM 1665 O O . GLY A 1 205 ? 14.635 12.182 0.049 1.00 95.62 205 GLY A O 1
ATOM 1666 N N . GLY A 1 206 ? 13.887 11.544 -1.977 1.00 96.19 206 GLY A N 1
ATOM 1667 C CA . GLY A 1 206 ? 14.711 12.414 -2.821 1.00 96.19 206 GLY A CA 1
ATOM 1668 C C . GLY A 1 206 ? 16.217 12.154 -2.846 1.00 96.19 206 GLY A C 1
ATOM 1669 O O . GLY A 1 206 ? 16.936 12.895 -3.509 1.00 96.19 206 GLY A O 1
ATOM 1670 N N . THR A 1 207 ? 16.714 11.126 -2.160 1.00 97.81 207 THR A N 1
ATOM 1671 C CA . THR A 1 207 ? 18.151 10.811 -2.096 1.00 97.81 207 THR A CA 1
ATOM 1672 C C . THR A 1 207 ? 18.453 9.442 -2.694 1.00 97.81 207 THR A C 1
ATOM 1674 O O . THR A 1 207 ? 17.600 8.555 -2.705 1.00 97.81 207 THR A O 1
ATOM 1677 N N . ALA A 1 208 ? 19.694 9.238 -3.149 1.00 98.06 208 ALA A N 1
ATOM 1678 C CA . ALA A 1 208 ? 20.141 7.955 -3.697 1.00 98.06 208 ALA A CA 1
ATOM 1679 C C . ALA A 1 208 ? 19.949 6.791 -2.713 1.00 98.06 208 ALA A C 1
ATOM 1681 O O . ALA A 1 208 ? 19.495 5.716 -3.104 1.00 98.06 208 ALA A O 1
ATOM 1682 N N . ASN A 1 209 ? 20.226 7.026 -1.424 1.00 97.12 209 ASN A N 1
ATOM 1683 C CA . ASN A 1 209 ? 20.017 6.028 -0.380 1.00 97.12 209 ASN A CA 1
ATOM 1684 C C . ASN A 1 209 ? 18.527 5.663 -0.264 1.00 97.12 209 ASN A C 1
ATOM 1686 O O . ASN A 1 209 ? 18.181 4.500 -0.453 1.00 97.12 209 ASN A O 1
ATOM 1690 N N . ARG A 1 210 ? 17.634 6.642 -0.073 1.00 98.06 210 ARG A N 1
ATOM 1691 C CA . ARG A 1 210 ? 16.194 6.379 0.092 1.00 98.06 210 ARG A CA 1
ATOM 1692 C C . ARG A 1 210 ? 15.567 5.746 -1.149 1.00 98.06 210 ARG A C 1
ATOM 1694 O O . ARG A 1 210 ? 14.793 4.803 -1.037 1.00 98.06 210 ARG A O 1
ATOM 1701 N N . HIS A 1 211 ? 15.972 6.191 -2.338 1.00 98.69 211 HIS A N 1
ATOM 1702 C CA . HIS A 1 211 ? 15.497 5.639 -3.609 1.00 98.69 211 HIS A CA 1
ATOM 1703 C C . HIS A 1 211 ? 16.014 4.220 -3.881 1.00 98.69 211 HIS A C 1
ATOM 1705 O O . HIS A 1 211 ? 15.455 3.545 -4.736 1.00 98.69 211 HIS A O 1
ATOM 1711 N N . SER A 1 212 ? 17.053 3.755 -3.176 1.00 98.56 212 SER A N 1
ATOM 1712 C CA . SER A 1 212 ? 17.576 2.394 -3.351 1.00 98.56 212 SER A CA 1
ATOM 1713 C C . SER A 1 212 ? 16.798 1.314 -2.602 1.00 98.56 212 SER A C 1
ATOM 1715 O O . SER A 1 212 ? 16.963 0.132 -2.904 1.00 98.56 212 SER A O 1
ATOM 1717 N N . ILE A 1 213 ? 15.995 1.691 -1.605 1.00 98.62 213 ILE A N 1
ATOM 1718 C CA . ILE A 1 213 ? 15.374 0.738 -0.686 1.00 98.62 213 ILE A CA 1
ATOM 1719 C C . ILE A 1 213 ? 14.124 0.123 -1.317 1.00 98.62 213 ILE A C 1
ATOM 1721 O O . ILE A 1 213 ? 13.244 0.828 -1.808 1.00 98.62 213 ILE A O 1
ATOM 1725 N N . ASN A 1 214 ? 14.040 -1.205 -1.266 1.00 98.62 214 ASN A N 1
ATOM 1726 C CA . ASN A 1 214 ? 12.849 -1.955 -1.640 1.00 98.62 214 ASN A CA 1
ATOM 1727 C C . ASN A 1 214 ? 11.800 -1.872 -0.517 1.00 98.62 214 ASN A C 1
ATOM 1729 O O . ASN A 1 214 ? 12.034 -2.364 0.585 1.00 98.62 214 ASN A O 1
ATOM 1733 N N . LEU A 1 215 ? 10.633 -1.293 -0.807 1.00 98.56 215 LEU A N 1
ATOM 1734 C CA . LEU A 1 215 ? 9.508 -1.168 0.129 1.00 98.56 215 LEU A CA 1
ATOM 1735 C C . LEU A 1 215 ? 8.957 -2.529 0.568 1.00 98.56 215 LEU A C 1
ATOM 1737 O O . LEU A 1 215 ? 8.507 -2.663 1.699 1.00 98.56 215 LEU A O 1
ATOM 1741 N N . LYS A 1 216 ? 9.019 -3.550 -0.294 1.00 97.94 216 LYS A N 1
ATOM 1742 C CA . LYS A 1 216 ? 8.528 -4.896 0.034 1.00 97.94 216 LYS A CA 1
ATOM 1743 C C . LYS A 1 216 ? 9.396 -5.602 1.076 1.00 97.94 216 LYS A C 1
ATOM 1745 O O . LYS A 1 216 ? 8.879 -6.345 1.900 1.00 97.94 216 LYS A O 1
ATOM 1750 N N . ASN A 1 217 ? 10.711 -5.419 0.996 1.00 97.31 217 ASN A N 1
ATOM 1751 C CA . ASN A 1 217 ? 11.674 -5.958 1.949 1.00 97.31 217 ASN A CA 1
ATOM 1752 C C . ASN A 1 217 ? 12.972 -5.136 1.876 1.00 97.31 217 ASN A C 1
ATOM 1754 O O . ASN A 1 217 ? 13.766 -5.354 0.957 1.00 97.31 217 ASN A O 1
ATOM 1758 N N . PRO A 1 218 ? 13.238 -4.239 2.843 1.00 97.38 218 PRO A N 1
ATOM 1759 C CA . PRO A 1 218 ? 14.408 -3.361 2.812 1.00 97.38 218 PRO A CA 1
ATOM 1760 C C . PRO A 1 218 ? 15.769 -4.073 2.789 1.00 97.38 218 PRO A C 1
ATOM 1762 O O . PRO A 1 218 ? 16.766 -3.471 2.389 1.00 97.38 218 PRO A O 1
ATOM 1765 N N . ALA A 1 219 ? 15.827 -5.341 3.210 1.00 96.31 219 ALA A N 1
ATOM 1766 C CA . ALA A 1 219 ? 17.049 -6.143 3.216 1.00 96.31 219 ALA A CA 1
ATOM 1767 C C . ALA A 1 219 ? 17.329 -6.850 1.877 1.00 96.31 219 ALA A C 1
ATOM 1769 O O . ALA A 1 219 ? 18.413 -7.404 1.696 1.00 96.31 219 ALA A O 1
ATOM 1770 N N . GLN A 1 220 ? 16.376 -6.856 0.939 1.00 97.12 220 GLN A N 1
ATOM 1771 C CA . GLN A 1 220 ? 16.494 -7.549 -0.344 1.00 97.12 220 GLN A CA 1
ATOM 1772 C C . GLN A 1 220 ? 16.331 -6.596 -1.521 1.00 97.12 220 GLN A C 1
ATOM 1774 O O . GLN A 1 220 ? 15.530 -5.666 -1.486 1.00 97.12 220 GLN A O 1
ATOM 1779 N N . TYR A 1 221 ? 17.066 -6.880 -2.598 1.00 98.00 221 TYR A N 1
ATOM 1780 C CA . TYR A 1 221 ? 16.987 -6.133 -3.855 1.00 98.00 221 TYR A CA 1
ATOM 1781 C C . TYR A 1 221 ? 17.213 -4.625 -3.668 1.00 98.00 221 TYR A C 1
ATOM 1783 O O . TYR A 1 221 ? 16.531 -3.789 -4.257 1.00 98.00 221 TYR A O 1
ATOM 1791 N N . LYS A 1 222 ? 18.157 -4.250 -2.799 1.00 98.06 222 LYS A N 1
ATOM 1792 C CA . LYS A 1 222 ? 18.571 -2.853 -2.671 1.00 98.06 222 LYS A CA 1
ATOM 1793 C C . LYS A 1 222 ? 19.276 -2.425 -3.957 1.00 98.06 222 LYS A C 1
ATOM 1795 O O . LYS A 1 222 ? 20.225 -3.081 -4.381 1.00 98.06 222 LYS A O 1
ATOM 1800 N N . ILE A 1 223 ? 18.834 -1.319 -4.551 1.00 98.75 223 ILE A N 1
ATOM 1801 C CA . ILE A 1 223 ? 19.392 -0.855 -5.821 1.00 98.75 223 ILE A CA 1
ATOM 1802 C C . ILE A 1 223 ? 20.813 -0.325 -5.612 1.00 98.75 223 ILE A C 1
ATOM 1804 O O . ILE A 1 223 ? 21.059 0.537 -4.767 1.00 98.75 223 ILE A O 1
ATOM 1808 N N . THR A 1 224 ? 21.740 -0.797 -6.436 1.00 98.50 224 THR A N 1
ATOM 1809 C CA . THR A 1 224 ? 23.072 -0.213 -6.577 1.00 98.50 224 THR A CA 1
ATOM 1810 C C . THR A 1 224 ? 23.057 0.754 -7.754 1.00 98.50 224 THR A C 1
ATOM 1812 O O . THR A 1 224 ? 22.943 0.348 -8.909 1.00 98.50 224 THR A O 1
ATOM 1815 N N . TRP A 1 225 ? 23.136 2.049 -7.458 1.00 98.56 225 TRP A N 1
ATOM 1816 C CA . TRP A 1 225 ? 23.175 3.094 -8.481 1.00 98.56 225 TRP A CA 1
ATOM 1817 C C . TRP A 1 225 ? 24.545 3.171 -9.148 1.00 98.56 225 TRP A C 1
ATOM 1819 O O . TRP A 1 225 ? 25.577 2.967 -8.503 1.00 98.56 225 TRP A O 1
ATOM 1829 N N . SER A 1 226 ? 24.556 3.511 -10.435 1.00 97.88 226 SER A N 1
ATOM 1830 C CA . SER A 1 226 ? 25.783 3.885 -11.128 1.00 97.88 226 SER A CA 1
ATOM 1831 C C . SER A 1 226 ? 26.463 5.073 -10.423 1.00 97.88 226 SER A C 1
ATOM 1833 O O . SER A 1 226 ? 25.777 5.934 -9.866 1.00 97.88 226 SER A O 1
ATOM 1835 N N . PRO A 1 227 ? 27.808 5.174 -10.453 1.00 96.19 227 PRO A N 1
ATOM 1836 C CA . PRO A 1 227 ? 28.520 6.270 -9.787 1.00 96.19 227 PRO A CA 1
ATOM 1837 C C . PRO A 1 227 ? 28.125 7.668 -10.286 1.00 96.19 227 PRO A C 1
ATOM 1839 O O . PRO A 1 227 ? 28.248 8.648 -9.555 1.00 96.19 227 PRO A O 1
ATOM 1842 N N . THR A 1 228 ? 27.672 7.763 -11.538 1.00 96.75 228 THR A N 1
ATOM 1843 C CA . THR A 1 228 ? 27.224 8.995 -12.196 1.00 96.75 228 THR A CA 1
ATOM 1844 C C . THR A 1 228 ? 26.003 8.723 -13.080 1.00 96.75 228 THR A C 1
ATOM 1846 O O . THR A 1 228 ? 25.679 7.571 -13.373 1.00 96.75 228 THR A O 1
ATOM 1849 N N . GLY A 1 229 ? 25.316 9.787 -13.508 1.00 97.12 229 GLY A N 1
ATOM 1850 C CA . GLY A 1 229 ? 24.262 9.724 -14.529 1.00 97.12 229 GLY A CA 1
ATOM 1851 C C . GLY A 1 229 ? 22.836 9.493 -14.020 1.00 97.12 229 GLY A C 1
ATOM 1852 O O . GLY A 1 229 ? 21.909 9.489 -14.825 1.00 97.12 229 GLY A O 1
ATOM 1853 N N . VAL A 1 230 ? 22.626 9.346 -12.704 1.00 98.62 230 VAL A N 1
ATOM 1854 C CA . VAL A 1 230 ? 21.285 9.305 -12.093 1.00 98.62 230 VAL A CA 1
ATOM 1855 C C . VAL A 1 230 ? 21.083 10.515 -11.186 1.00 98.62 230 VAL A C 1
ATOM 1857 O O . VAL A 1 230 ? 21.818 10.728 -10.224 1.00 98.62 230 VAL A O 1
ATOM 1860 N N . THR A 1 231 ? 20.058 11.309 -11.481 1.00 98.56 231 THR A N 1
ATOM 1861 C CA . THR A 1 231 ? 19.608 12.414 -10.629 1.00 98.56 231 THR A CA 1
ATOM 1862 C C . THR A 1 231 ? 18.500 11.932 -9.698 1.00 98.56 231 THR A C 1
ATOM 1864 O O . THR A 1 231 ? 17.494 11.400 -10.163 1.00 98.56 231 THR A O 1
ATOM 1867 N N . HIS A 1 232 ? 18.660 12.165 -8.394 1.00 98.50 232 HIS A N 1
ATOM 1868 C CA . HIS A 1 232 ? 17.653 11.881 -7.368 1.00 98.50 232 HIS A CA 1
ATOM 1869 C C . HIS A 1 232 ? 17.048 13.187 -6.861 1.00 98.50 232 HIS A C 1
ATOM 1871 O O . HIS A 1 232 ? 17.780 14.111 -6.510 1.00 98.50 232 HIS A O 1
ATOM 1877 N N . ASN A 1 233 ? 15.721 13.277 -6.831 1.00 97.69 233 ASN A N 1
ATOM 1878 C CA . ASN A 1 233 ? 15.009 14.413 -6.247 1.00 97.69 233 ASN A CA 1
ATOM 1879 C C . ASN A 1 233 ? 13.592 14.000 -5.817 1.00 97.69 233 ASN A C 1
ATOM 1881 O O . ASN A 1 233 ? 13.207 12.840 -5.946 1.00 97.69 233 ASN A O 1
ATOM 1885 N N . ALA A 1 234 ? 12.792 14.950 -5.326 1.00 96.31 234 ALA A N 1
ATOM 1886 C CA . ALA A 1 234 ? 11.411 14.694 -4.908 1.00 96.31 234 ALA A CA 1
ATOM 1887 C C . ALA A 1 234 ? 10.537 14.046 -6.004 1.00 96.31 234 ALA A C 1
ATOM 1889 O O . ALA A 1 234 ? 9.573 13.351 -5.692 1.00 96.31 234 ALA A O 1
ATOM 1890 N N . ASN A 1 235 ? 10.887 14.222 -7.282 1.00 96.44 235 ASN A N 1
ATOM 1891 C CA . ASN A 1 235 ? 10.138 13.688 -8.414 1.00 96.44 235 ASN A CA 1
ATOM 1892 C C . ASN A 1 235 ? 10.499 12.244 -8.794 1.00 96.44 235 ASN A C 1
ATOM 1894 O O . ASN A 1 235 ? 9.847 11.706 -9.681 1.00 96.44 235 ASN A O 1
ATOM 1898 N N . GLY A 1 236 ? 11.489 11.628 -8.143 1.00 97.94 236 GLY A N 1
ATOM 1899 C CA . GLY A 1 236 ? 11.925 10.258 -8.403 1.00 97.94 236 GLY A CA 1
ATOM 1900 C C . GLY A 1 236 ? 13.383 10.183 -8.859 1.00 97.94 236 GLY A C 1
ATOM 1901 O O . GLY A 1 236 ? 14.235 10.956 -8.409 1.00 97.94 236 GLY A O 1
ATOM 1902 N N . ILE A 1 237 ? 13.685 9.229 -9.737 1.00 98.75 237 ILE A N 1
ATOM 1903 C CA . ILE A 1 237 ? 15.003 9.080 -10.370 1.00 98.75 237 ILE A CA 1
ATOM 1904 C C . ILE A 1 237 ? 14.961 9.577 -11.811 1.00 98.75 237 ILE A C 1
ATOM 1906 O O . ILE A 1 237 ? 13.974 9.353 -12.497 1.00 98.75 237 ILE A O 1
ATOM 1910 N N . THR A 1 238 ? 16.017 10.235 -12.290 1.00 98.69 238 THR A N 1
ATOM 1911 C CA . THR A 1 238 ? 16.145 10.631 -13.704 1.00 98.69 238 THR A CA 1
ATOM 1912 C C . THR A 1 238 ? 17.479 10.165 -14.256 1.00 98.69 238 THR A C 1
ATOM 1914 O O . THR A 1 238 ? 18.516 10.552 -13.719 1.00 98.69 238 THR A O 1
ATOM 1917 N N . GLY A 1 239 ? 17.457 9.342 -15.303 1.00 98.50 239 GLY A N 1
ATOM 1918 C CA . GLY A 1 239 ? 18.669 8.984 -16.039 1.00 98.50 239 GLY A CA 1
ATOM 1919 C C . GLY A 1 239 ? 19.142 10.111 -16.958 1.00 98.50 239 GLY A C 1
ATOM 1920 O O . GLY A 1 239 ? 18.380 11.012 -17.300 1.00 98.50 239 GLY A O 1
ATOM 1921 N N . ASP A 1 240 ? 20.398 10.051 -17.385 1.00 97.56 240 ASP A N 1
ATOM 1922 C CA . ASP A 1 240 ? 20.988 10.968 -18.369 1.00 97.56 240 ASP A CA 1
ATOM 1923 C C . ASP A 1 240 ? 20.957 10.416 -19.807 1.00 97.56 240 ASP A C 1
ATOM 1925 O O . ASP A 1 240 ? 21.355 11.100 -20.749 1.00 97.56 240 ASP A O 1
ATOM 1929 N N . GLY A 1 241 ? 20.508 9.169 -19.987 1.00 96.50 241 GLY A N 1
ATOM 1930 C CA . GLY A 1 241 ? 20.534 8.466 -21.268 1.00 96.50 241 GLY A CA 1
ATOM 1931 C C . GLY A 1 241 ? 21.929 8.054 -21.755 1.00 96.50 241 GLY A C 1
ATOM 1932 O O . GLY A 1 241 ? 22.045 7.652 -22.913 1.00 96.50 241 GLY A O 1
ATOM 1933 N N . ILE A 1 242 ? 22.969 8.147 -20.916 1.00 96.25 242 ILE A N 1
ATOM 1934 C CA . ILE A 1 242 ? 24.378 7.921 -21.287 1.00 96.25 242 ILE A CA 1
ATOM 1935 C C . ILE A 1 242 ? 25.066 6.937 -20.337 1.00 96.25 242 ILE A C 1
ATOM 1937 O O . ILE A 1 242 ? 25.605 5.934 -20.799 1.00 96.25 242 ILE A O 1
ATOM 1941 N N . ALA A 1 243 ? 25.059 7.206 -19.030 1.00 96.44 243 ALA A N 1
ATOM 1942 C CA . ALA A 1 243 ? 25.778 6.418 -18.024 1.00 96.44 243 ALA A CA 1
ATOM 1943 C C . ALA A 1 243 ? 24.913 6.011 -16.819 1.00 96.44 243 ALA A C 1
ATOM 1945 O O . ALA A 1 243 ? 25.295 5.101 -16.083 1.00 96.44 243 ALA A O 1
ATOM 1946 N N . GLY A 1 244 ? 23.759 6.656 -16.619 1.00 97.81 244 GLY A N 1
ATOM 1947 C CA . GLY A 1 244 ? 22.875 6.418 -15.481 1.00 97.81 244 GLY A CA 1
ATOM 1948 C C . GLY A 1 244 ? 22.136 5.083 -15.525 1.00 97.81 244 GLY A C 1
ATOM 1949 O O . GLY A 1 244 ? 21.393 4.819 -16.470 1.00 97.81 244 GLY A O 1
ATOM 1950 N N . TYR A 1 245 ? 22.272 4.265 -14.480 1.00 98.50 245 TYR A N 1
ATOM 1951 C CA . TYR A 1 245 ? 21.466 3.056 -14.277 1.00 98.50 245 TYR A CA 1
ATOM 1952 C C . TYR A 1 245 ? 21.341 2.684 -12.793 1.00 98.50 245 TYR A C 1
ATOM 1954 O O . TYR A 1 245 ? 22.082 3.178 -11.942 1.00 98.50 245 TYR A O 1
ATOM 1962 N N . GLY A 1 246 ? 20.402 1.789 -12.484 1.00 98.56 246 GLY A N 1
ATOM 1963 C CA . GLY A 1 246 ? 20.275 1.174 -11.161 1.00 98.56 246 GLY A CA 1
ATOM 1964 C C . GLY A 1 246 ? 20.224 -0.344 -11.256 1.00 98.56 246 GLY A C 1
ATOM 1965 O O . GLY A 1 246 ? 19.286 -0.882 -11.834 1.00 98.56 246 GLY A O 1
ATOM 1966 N N . ASP A 1 247 ? 21.200 -1.042 -10.687 1.00 98.31 247 ASP A N 1
ATOM 1967 C CA . ASP A 1 247 ? 21.177 -2.500 -10.565 1.00 98.31 247 ASP A CA 1
ATOM 1968 C C . ASP A 1 247 ? 20.296 -2.908 -9.380 1.00 98.31 247 ASP A C 1
ATOM 1970 O O . ASP A 1 247 ? 20.641 -2.642 -8.233 1.00 98.31 247 ASP A O 1
ATOM 1974 N N . THR A 1 248 ? 19.159 -3.555 -9.639 1.00 98.25 248 THR A N 1
ATOM 1975 C CA . THR A 1 248 ? 18.228 -3.986 -8.579 1.00 98.25 248 THR A CA 1
ATOM 1976 C C . THR A 1 248 ? 18.720 -5.202 -7.787 1.00 98.25 248 THR A C 1
ATOM 1978 O O . THR A 1 248 ? 18.150 -5.538 -6.751 1.00 98.25 248 THR A O 1
ATOM 1981 N N . GLY A 1 249 ? 19.731 -5.915 -8.288 1.00 97.00 249 GLY A N 1
ATOM 1982 C CA . GLY A 1 249 ? 20.118 -7.249 -7.827 1.00 97.00 249 GLY A CA 1
ATOM 1983 C C . GLY A 1 249 ? 19.054 -8.333 -8.061 1.00 97.00 249 GLY A C 1
ATOM 1984 O O . GLY A 1 249 ? 19.235 -9.467 -7.617 1.00 97.00 249 GLY A O 1
ATOM 1985 N N . TYR A 1 250 ? 17.929 -8.017 -8.714 1.00 97.56 250 TYR A N 1
ATOM 1986 C CA . TYR A 1 250 ? 16.831 -8.956 -8.916 1.00 97.56 250 TYR A CA 1
ATOM 1987 C C . TYR A 1 250 ? 17.088 -9.835 -10.143 1.00 97.56 250 TYR A C 1
ATOM 1989 O O . TYR A 1 250 ? 17.034 -9.365 -11.279 1.00 97.56 250 TYR A O 1
ATOM 1997 N N . ILE A 1 251 ? 17.303 -11.132 -9.914 1.00 95.88 251 ILE A N 1
ATOM 1998 C CA . ILE A 1 251 ? 17.402 -12.164 -10.954 1.00 95.88 251 ILE A CA 1
ATOM 1999 C C . ILE A 1 251 ? 16.121 -12.999 -10.928 1.00 95.88 251 ILE A C 1
ATOM 2001 O O . ILE A 1 251 ? 15.694 -13.472 -9.874 1.00 95.88 251 ILE A O 1
ATOM 2005 N N . ILE A 1 252 ? 15.497 -13.199 -12.088 1.00 93.75 252 ILE A N 1
ATOM 2006 C CA . ILE A 1 252 ? 14.231 -13.932 -12.178 1.00 93.75 252 ILE A CA 1
ATOM 2007 C C . ILE A 1 252 ? 14.488 -15.427 -11.966 1.00 93.75 252 ILE A C 1
ATOM 2009 O O . ILE A 1 252 ? 15.177 -16.075 -12.757 1.00 93.75 252 ILE A O 1
ATOM 2013 N N . ALA A 1 253 ? 13.878 -15.993 -10.925 1.00 92.94 253 ALA A N 1
ATOM 2014 C CA . ALA A 1 253 ? 13.909 -17.430 -10.683 1.00 92.94 253 ALA A CA 1
ATOM 2015 C C . ALA A 1 253 ? 13.214 -18.204 -11.815 1.00 92.94 253 ALA A C 1
ATOM 2017 O O . ALA A 1 253 ? 12.161 -17.792 -12.302 1.00 92.94 253 ALA A O 1
ATOM 2018 N N . ALA A 1 254 ? 13.748 -19.374 -12.179 1.00 91.38 254 ALA A N 1
ATOM 2019 C CA . ALA A 1 254 ? 13.180 -20.222 -13.232 1.00 91.38 254 ALA A CA 1
ATOM 2020 C C . ALA A 1 254 ? 11.707 -20.605 -12.976 1.00 91.38 254 ALA A C 1
ATOM 2022 O O . ALA A 1 254 ? 10.925 -20.700 -13.920 1.00 91.38 254 ALA A O 1
ATOM 2023 N N . ALA A 1 255 ? 11.308 -20.754 -11.707 1.00 92.12 255 ALA A N 1
ATOM 2024 C CA . ALA A 1 255 ? 9.920 -21.016 -11.311 1.00 92.12 255 ALA A CA 1
ATOM 2025 C C . ALA A 1 255 ? 8.950 -19.884 -11.707 1.00 92.12 255 ALA A C 1
ATOM 2027 O O . ALA A 1 255 ? 7.781 -20.140 -11.975 1.00 92.12 255 ALA A O 1
ATOM 2028 N N . ASN A 1 256 ? 9.447 -18.650 -11.826 1.00 93.50 256 ASN A N 1
ATOM 2029 C CA . ASN A 1 256 ? 8.655 -17.470 -12.175 1.00 93.50 256 ASN A CA 1
ATOM 2030 C C . ASN A 1 256 ? 8.700 -17.162 -13.680 1.00 93.50 256 ASN A C 1
ATOM 2032 O O . ASN A 1 256 ? 8.240 -16.106 -14.110 1.00 93.50 256 ASN A O 1
ATOM 2036 N N . LYS A 1 257 ? 9.239 -18.071 -14.510 1.00 94.88 257 LYS A N 1
ATOM 2037 C CA . LYS A 1 257 ? 9.353 -17.881 -15.967 1.00 94.88 257 LYS A CA 1
ATOM 2038 C C . LYS A 1 257 ? 8.023 -17.496 -16.615 1.00 94.88 257 LYS A C 1
ATOM 2040 O O . LYS A 1 257 ? 8.016 -16.685 -17.537 1.00 94.88 257 LYS A O 1
ATOM 2045 N N . ASP A 1 258 ? 6.928 -18.079 -16.134 1.00 96.62 258 ASP A N 1
ATOM 2046 C CA . ASP A 1 258 ? 5.594 -17.964 -16.731 1.00 96.62 258 ASP A CA 1
ATOM 2047 C C . ASP A 1 258 ? 4.604 -17.155 -15.885 1.00 96.62 258 ASP A C 1
ATOM 2049 O O . ASP A 1 258 ? 3.448 -17.025 -16.274 1.00 96.62 258 ASP A O 1
ATOM 2053 N N . ASN A 1 259 ? 5.069 -16.596 -14.764 1.00 97.62 259 ASN A N 1
ATOM 2054 C CA . ASN A 1 259 ? 4.290 -15.779 -13.839 1.00 97.62 259 ASN A CA 1
ATOM 2055 C C . ASN A 1 259 ? 5.144 -14.584 -13.391 1.00 97.62 259 ASN A C 1
ATOM 2057 O O . ASN A 1 259 ? 5.854 -14.661 -12.388 1.00 97.62 259 ASN A O 1
ATOM 2061 N N . PHE A 1 260 ? 5.134 -13.501 -14.171 1.00 97.88 260 PHE A N 1
ATOM 2062 C CA . PHE A 1 260 ? 6.007 -12.353 -13.920 1.00 97.88 260 PHE A CA 1
ATOM 2063 C C . PHE A 1 260 ? 5.394 -11.022 -14.370 1.00 97.88 260 PHE A C 1
ATOM 2065 O O . PHE A 1 260 ? 4.689 -10.960 -15.381 1.00 97.88 260 PHE A O 1
ATOM 2072 N N . HIS A 1 261 ? 5.716 -9.935 -13.675 1.00 98.19 261 HIS A N 1
ATOM 2073 C CA . HIS A 1 261 ? 5.520 -8.572 -14.149 1.00 98.19 261 HIS A CA 1
ATOM 2074 C C . HIS A 1 261 ? 6.719 -7.674 -13.836 1.00 98.19 261 HIS A C 1
ATOM 2076 O O . HIS A 1 261 ? 7.477 -7.893 -12.890 1.00 98.19 261 HIS A O 1
ATOM 2082 N N . MET A 1 262 ? 6.825 -6.609 -14.623 1.00 98.00 262 MET A N 1
ATOM 2083 C CA . MET A 1 262 ? 7.634 -5.433 -14.325 1.00 98.00 262 MET A CA 1
ATOM 2084 C C . MET A 1 262 ? 6.851 -4.181 -14.710 1.00 98.00 262 MET A C 1
ATOM 2086 O O . MET A 1 262 ? 6.127 -4.188 -15.713 1.00 98.00 262 MET A O 1
ATOM 2090 N N . SER A 1 263 ? 7.000 -3.113 -13.934 1.00 98.50 263 SER A N 1
ATOM 2091 C CA . SER A 1 263 ? 6.322 -1.845 -14.185 1.00 98.50 263 SER A CA 1
ATOM 2092 C C . SER A 1 263 ? 7.248 -0.641 -14.052 1.00 98.50 263 SER A C 1
ATOM 2094 O O . SER A 1 263 ? 8.267 -0.701 -13.368 1.00 98.50 263 SER A O 1
ATOM 2096 N N . ALA A 1 264 ? 6.882 0.460 -14.701 1.00 98.50 264 ALA A N 1
ATOM 2097 C CA . ALA A 1 264 ? 7.511 1.759 -14.503 1.00 98.50 264 ALA A CA 1
ATOM 2098 C C . ALA A 1 264 ? 6.481 2.882 -14.682 1.00 98.50 264 ALA A C 1
ATOM 2100 O O . ALA A 1 264 ? 5.784 2.941 -15.698 1.00 98.50 264 ALA A O 1
ATOM 2101 N N . TYR A 1 265 ? 6.402 3.789 -13.710 1.00 98.38 265 TYR A N 1
ATOM 2102 C CA . TYR A 1 265 ? 5.634 5.029 -13.787 1.00 98.38 265 TYR A CA 1
ATOM 2103 C C . TYR A 1 265 ? 6.552 6.179 -14.208 1.00 98.38 265 TYR A C 1
ATOM 2105 O O . TYR A 1 265 ? 7.382 6.644 -13.424 1.00 98.38 265 TYR A O 1
ATOM 2113 N N . ILE A 1 266 ? 6.417 6.612 -15.461 1.00 98.19 266 ILE A N 1
ATOM 2114 C CA . ILE A 1 266 ? 7.328 7.551 -16.122 1.00 98.19 266 ILE A CA 1
ATOM 2115 C C . ILE A 1 266 ? 6.684 8.919 -16.232 1.00 98.19 266 ILE A C 1
ATOM 2117 O O . ILE A 1 266 ? 5.575 9.053 -16.758 1.00 98.19 266 ILE A O 1
ATOM 2121 N N . ARG A 1 267 ? 7.401 9.948 -15.778 1.00 97.12 267 ARG A N 1
ATOM 2122 C CA . ARG A 1 267 ? 6.841 11.289 -15.624 1.00 97.12 267 ARG A CA 1
ATOM 2123 C C . ARG A 1 267 ? 7.140 12.272 -16.745 1.00 97.12 267 ARG A C 1
ATOM 2125 O O . ARG A 1 267 ? 6.470 13.300 -16.836 1.00 97.12 267 ARG A O 1
ATOM 2132 N N . ASN A 1 268 ? 8.113 11.969 -17.592 1.00 97.00 268 ASN A N 1
ATOM 2133 C CA . ASN A 1 268 ? 8.521 12.823 -18.698 1.00 97.00 268 ASN A CA 1
ATOM 2134 C C . ASN A 1 268 ? 8.318 12.150 -20.058 1.00 97.00 268 ASN A C 1
ATOM 2136 O O . ASN A 1 268 ? 8.343 10.924 -20.198 1.00 97.00 268 ASN A O 1
ATOM 2140 N N . ASP A 1 269 ? 8.157 12.994 -21.070 1.00 96.38 269 ASP A N 1
ATOM 2141 C CA . ASP A 1 269 ? 8.378 12.592 -22.449 1.00 96.38 269 ASP A CA 1
ATOM 2142 C C . ASP A 1 269 ? 9.867 12.708 -22.794 1.00 96.38 269 ASP A C 1
ATOM 2144 O O . ASP A 1 269 ? 10.526 13.678 -22.417 1.00 96.38 269 ASP A O 1
ATOM 2148 N N . VAL A 1 270 ? 10.391 11.710 -23.501 1.00 95.19 270 VAL A N 1
ATOM 2149 C CA . VAL A 1 270 ? 11.760 11.681 -24.036 1.00 95.19 270 VAL A CA 1
ATOM 2150 C C . VAL A 1 270 ? 11.722 11.533 -25.554 1.00 95.19 270 VAL A C 1
ATOM 2152 O O . VAL A 1 270 ? 10.686 11.220 -26.138 1.00 95.19 270 VAL A O 1
ATOM 2155 N N . SER A 1 271 ? 12.860 11.731 -26.217 1.00 93.88 271 SER A N 1
ATOM 2156 C CA . SER A 1 271 ? 12.957 11.502 -27.664 1.00 93.88 271 SER A CA 1
ATOM 2157 C C . SER A 1 271 ? 12.905 10.012 -28.011 1.00 93.88 271 SER A C 1
ATOM 2159 O O . SER A 1 271 ? 13.481 9.177 -27.310 1.00 93.88 271 SER A O 1
ATOM 2161 N N . ALA A 1 272 ? 12.254 9.679 -29.130 1.00 92.06 272 ALA A N 1
ATOM 2162 C CA . ALA A 1 272 ? 12.158 8.303 -29.608 1.00 92.06 272 ALA A CA 1
ATOM 2163 C C . ALA A 1 272 ? 13.548 7.720 -29.891 1.00 92.06 272 ALA A C 1
ATOM 2165 O O . ALA A 1 272 ? 14.366 8.300 -30.601 1.00 92.06 272 ALA A O 1
ATOM 2166 N N . GLY A 1 273 ? 13.802 6.539 -29.347 1.00 93.06 273 GLY A N 1
ATOM 2167 C CA . GLY A 1 273 ? 15.059 5.801 -29.443 1.00 93.06 273 GLY A CA 1
ATOM 2168 C C . GLY A 1 273 ? 14.941 4.563 -28.570 1.00 93.06 273 GLY A C 1
ATOM 2169 O O . GLY A 1 273 ? 13.989 4.484 -27.818 1.00 93.06 273 GLY A O 1
ATOM 2170 N N . ALA A 1 274 ? 15.828 3.576 -28.658 1.00 93.38 274 ALA A N 1
ATOM 2171 C CA . ALA A 1 274 ? 15.716 2.376 -27.821 1.00 93.38 274 ALA A CA 1
ATOM 2172 C C . ALA A 1 274 ? 15.960 2.714 -26.331 1.00 93.38 274 ALA A C 1
ATOM 2174 O O . ALA A 1 274 ? 17.094 2.651 -25.865 1.00 93.38 274 ALA A O 1
ATOM 2175 N N . LYS A 1 275 ? 14.908 3.124 -25.607 1.00 95.19 275 LYS A N 1
ATOM 2176 C CA . LYS A 1 275 ? 14.956 3.637 -24.231 1.00 95.19 275 LYS A CA 1
ATOM 2177 C C . LYS A 1 275 ? 14.318 2.619 -23.294 1.00 95.19 275 LYS A C 1
ATOM 2179 O O . LYS A 1 275 ? 13.108 2.404 -23.337 1.00 95.19 275 LYS A O 1
ATOM 2184 N N . CYS A 1 276 ? 15.131 1.977 -22.463 1.00 97.06 276 CYS A N 1
ATOM 2185 C CA . CYS A 1 276 ? 14.689 0.922 -21.556 1.00 97.06 276 CYS A CA 1
ATOM 2186 C C . CYS A 1 276 ? 14.442 1.481 -20.152 1.00 97.06 276 CYS A C 1
ATOM 2188 O O . CYS A 1 276 ? 15.319 2.122 -19.581 1.00 97.06 276 CYS A O 1
ATOM 2190 N N . ALA A 1 277 ? 13.261 1.228 -19.588 1.00 98.25 277 ALA A N 1
ATOM 2191 C CA . ALA A 1 277 ? 12.953 1.588 -18.204 1.00 98.25 277 ALA A CA 1
ATOM 2192 C C . ALA A 1 277 ? 13.444 0.521 -17.224 1.00 98.25 277 ALA A C 1
ATOM 2194 O O . ALA A 1 277 ? 13.984 0.852 -16.171 1.00 98.25 277 ALA A O 1
ATOM 2195 N N . ILE A 1 278 ? 13.269 -0.750 -17.588 1.00 98.38 278 ILE A N 1
ATOM 2196 C CA . ILE A 1 278 ? 13.764 -1.897 -16.834 1.00 98.38 278 ILE A CA 1
ATOM 2197 C C . ILE A 1 278 ? 14.047 -3.063 -17.781 1.00 98.38 278 ILE A C 1
ATOM 2199 O O . ILE A 1 278 ? 13.216 -3.376 -18.637 1.00 98.38 278 ILE A O 1
ATOM 2203 N N . GLY A 1 279 ? 15.199 -3.722 -17.647 1.00 96.75 279 GLY A N 1
ATOM 2204 C CA . GLY A 1 279 ? 15.468 -4.912 -18.447 1.00 96.75 279 GLY A CA 1
ATOM 2205 C C . GLY A 1 279 ? 16.806 -5.606 -18.222 1.00 96.75 279 GLY A C 1
ATOM 2206 O O . GLY A 1 279 ? 17.751 -5.066 -17.648 1.00 96.75 279 GLY A O 1
ATOM 2207 N N . GLY A 1 280 ? 16.883 -6.822 -18.752 1.00 95.88 280 GLY A N 1
ATOM 2208 C CA . GLY A 1 280 ? 18.052 -7.687 -18.759 1.00 95.88 280 GLY A CA 1
ATOM 2209 C C . GLY A 1 280 ? 17.965 -8.726 -19.877 1.00 95.88 280 GLY A C 1
ATOM 2210 O O . GLY A 1 280 ? 16.887 -9.075 -20.361 1.00 95.88 280 GLY A O 1
ATOM 2211 N N . THR A 1 281 ? 19.111 -9.208 -20.334 1.00 94.06 281 THR A N 1
ATOM 2212 C CA . THR A 1 281 ? 19.192 -10.258 -21.347 1.00 94.06 281 THR A CA 1
ATOM 2213 C C . THR A 1 281 ? 20.436 -11.112 -21.150 1.00 94.06 281 THR A C 1
ATOM 2215 O O . THR A 1 281 ? 21.516 -10.601 -20.857 1.00 94.06 281 THR A O 1
ATOM 2218 N N . SER A 1 282 ? 20.282 -12.415 -21.364 1.00 90.44 282 SER A N 1
ATOM 2219 C CA . SER A 1 282 ? 21.365 -13.402 -21.383 1.00 90.44 282 SER A CA 1
ATOM 2220 C C . SER A 1 282 ? 21.014 -14.527 -22.356 1.00 90.44 282 SER A C 1
ATOM 2222 O O . SER A 1 282 ? 19.844 -14.897 -22.470 1.00 90.44 282 SER A O 1
ATOM 2224 N N . ASP A 1 283 ? 22.005 -15.076 -23.062 1.00 73.06 283 ASP A N 1
ATOM 2225 C CA . ASP A 1 283 ? 21.863 -16.280 -23.899 1.00 73.06 283 ASP A CA 1
ATOM 2226 C C . ASP A 1 283 ? 20.639 -16.266 -24.841 1.00 73.06 283 ASP A C 1
ATOM 2228 O O . ASP A 1 283 ? 19.924 -17.253 -24.985 1.00 73.06 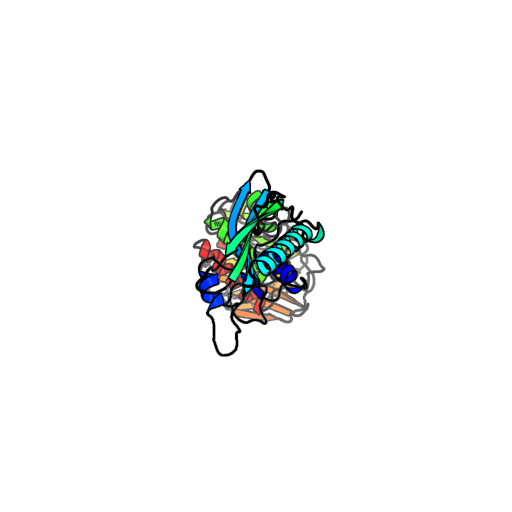283 ASP A O 1
ATOM 2232 N N . SER A 1 284 ? 20.388 -15.123 -25.495 1.00 74.56 284 SER A N 1
ATOM 2233 C CA . SER A 1 284 ? 19.241 -14.866 -26.396 1.00 74.56 284 SER A CA 1
ATOM 2234 C C . SER A 1 284 ? 17.857 -14.758 -25.736 1.00 74.56 284 SER A C 1
ATOM 2236 O O . SER A 1 284 ? 16.850 -14.672 -26.437 1.00 74.56 284 SER A O 1
ATOM 2238 N N . ASN A 1 285 ? 17.776 -14.720 -24.406 1.00 85.69 285 ASN A N 1
ATOM 2239 C CA . ASN A 1 285 ? 16.533 -14.494 -23.673 1.00 85.69 285 ASN A CA 1
ATOM 2240 C C . ASN A 1 285 ? 16.463 -13.054 -23.207 1.00 85.69 285 ASN A C 1
ATOM 2242 O O . ASN A 1 285 ? 17.364 -12.578 -22.520 1.00 85.69 285 ASN A O 1
ATOM 2246 N N . VAL A 1 286 ? 15.368 -12.380 -23.547 1.00 92.00 286 VAL A N 1
ATOM 2247 C CA . VAL A 1 286 ? 15.190 -10.966 -23.241 1.00 92.00 286 VAL A CA 1
ATOM 2248 C C . VAL A 1 286 ? 14.027 -10.793 -22.280 1.00 92.00 286 VAL A C 1
ATOM 2250 O O . VAL A 1 286 ? 12.928 -11.318 -22.490 1.00 92.00 286 VAL A O 1
ATOM 2253 N N . ILE A 1 287 ? 14.262 -9.992 -21.247 1.00 94.69 287 ILE A N 1
ATOM 2254 C CA . ILE A 1 287 ? 13.204 -9.334 -20.504 1.00 94.69 287 ILE A CA 1
ATOM 2255 C C . ILE A 1 287 ? 13.435 -7.831 -20.503 1.00 94.69 287 ILE A C 1
ATOM 2257 O O . ILE A 1 287 ? 14.496 -7.351 -20.117 1.00 94.69 287 ILE A O 1
ATOM 2261 N N . GLN A 1 288 ? 12.465 -7.074 -20.993 1.00 95.38 288 GLN A N 1
ATOM 2262 C CA . GLN A 1 288 ? 12.613 -5.634 -21.116 1.00 95.38 288 GLN A CA 1
ATOM 2263 C C . GLN A 1 288 ? 11.270 -4.917 -21.209 1.00 95.38 288 GLN A C 1
ATOM 2265 O O . GLN A 1 288 ? 10.303 -5.410 -21.806 1.00 95.38 288 GLN A O 1
ATOM 2270 N N . LEU A 1 289 ? 11.250 -3.713 -20.660 1.00 97.06 289 LEU A N 1
ATOM 2271 C CA . LEU A 1 289 ? 10.205 -2.723 -20.825 1.00 97.06 289 LEU A CA 1
ATOM 2272 C C . LEU A 1 289 ? 10.845 -1.500 -21.487 1.00 97.06 289 LEU A C 1
ATOM 2274 O O . LEU A 1 289 ? 11.618 -0.781 -20.850 1.00 97.06 289 LEU A O 1
ATOM 2278 N N . LEU A 1 290 ? 10.551 -1.288 -22.771 1.00 96.75 290 LEU A N 1
ATOM 2279 C CA . LEU A 1 290 ? 10.997 -0.137 -23.557 1.00 96.75 290 LEU A CA 1
ATOM 2280 C C . LEU A 1 290 ? 9.781 0.758 -23.851 1.00 96.75 290 LEU A C 1
ATOM 2282 O O . LEU A 1 290 ? 9.106 0.572 -24.866 1.00 96.75 290 LEU A O 1
ATOM 2286 N N . PRO A 1 291 ? 9.475 1.719 -22.958 1.00 95.75 291 PRO A N 1
ATOM 2287 C CA . PRO A 1 291 ? 8.379 2.672 -23.115 1.00 95.75 291 PRO A CA 1
ATOM 2288 C C . PRO A 1 291 ? 8.371 3.392 -24.462 1.00 95.75 291 PRO A C 1
ATOM 2290 O O . PRO A 1 291 ? 7.308 3.684 -25.005 1.00 95.75 291 PRO A O 1
ATOM 2293 N N . PHE A 1 292 ? 9.555 3.682 -24.999 1.00 93.81 292 PHE A N 1
ATOM 2294 C CA . PHE A 1 292 ? 9.715 4.433 -26.232 1.00 93.81 292 PHE A CA 1
ATOM 2295 C C . PHE A 1 292 ? 10.872 3.843 -27.033 1.00 93.81 292 PHE A C 1
ATOM 2297 O O . PHE A 1 292 ? 11.926 3.563 -26.469 1.00 93.81 292 PHE A O 1
ATOM 2304 N N . GLN A 1 293 ? 10.642 3.618 -28.324 1.00 93.50 293 GLN A N 1
ATOM 2305 C CA . GLN A 1 293 ? 11.570 3.066 -29.308 1.00 93.50 293 GLN A CA 1
ATOM 2306 C C . GLN A 1 293 ? 11.529 3.918 -30.587 1.00 93.50 293 GLN A C 1
ATOM 2308 O O . GLN A 1 293 ? 10.576 4.666 -30.826 1.00 93.50 293 GLN A O 1
ATOM 2313 N N . THR A 1 294 ? 12.557 3.800 -31.433 1.00 92.00 294 THR A N 1
ATOM 2314 C CA . THR A 1 294 ? 12.561 4.346 -32.797 1.00 92.00 294 THR A CA 1
ATOM 2315 C C . THR A 1 294 ? 11.260 4.003 -33.529 1.00 92.00 294 THR A C 1
ATOM 2317 O O . THR A 1 294 ? 10.811 2.860 -33.501 1.00 92.00 294 THR A O 1
ATOM 2320 N N . GLY A 1 295 ? 10.663 4.997 -34.191 1.00 92.81 295 GLY A N 1
ATOM 2321 C CA . GLY A 1 295 ? 9.374 4.842 -34.871 1.00 92.81 295 GLY A CA 1
ATOM 2322 C C . GLY A 1 295 ? 8.151 5.061 -33.976 1.00 92.81 295 GLY A C 1
ATOM 2323 O O . GLY A 1 295 ? 7.054 4.708 -34.396 1.00 92.81 295 GLY A O 1
ATOM 2324 N N . ASN A 1 296 ? 8.319 5.653 -32.784 1.00 93.94 296 ASN A N 1
ATOM 2325 C CA . ASN A 1 296 ? 7.232 5.923 -31.833 1.00 93.94 296 ASN A CA 1
ATOM 2326 C C . ASN A 1 296 ? 6.510 4.627 -31.444 1.00 93.94 296 ASN A C 1
ATOM 2328 O O . ASN A 1 296 ? 5.295 4.481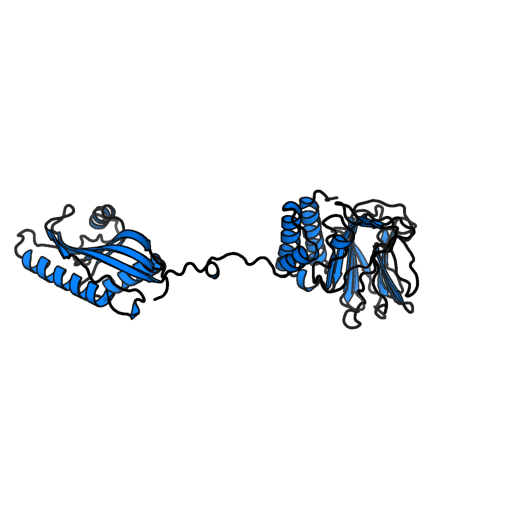 -31.599 1.00 93.94 296 ASN A O 1
ATOM 2332 N N . LEU A 1 297 ? 7.295 3.646 -30.997 1.00 95.81 297 LEU A N 1
ATOM 2333 C CA . LEU A 1 297 ? 6.797 2.343 -30.574 1.00 95.81 297 LEU A CA 1
ATOM 2334 C C . LEU A 1 297 ? 7.051 2.137 -29.085 1.00 95.81 297 LEU A C 1
ATOM 2336 O O . LEU A 1 297 ? 8.109 2.482 -28.566 1.00 95.81 297 LEU A O 1
ATOM 2340 N N . PHE A 1 298 ? 6.083 1.532 -28.415 1.00 96.62 298 PHE A N 1
ATOM 2341 C CA . PHE A 1 298 ? 6.302 0.813 -27.172 1.00 96.62 298 PHE A CA 1
ATOM 2342 C C . PHE A 1 298 ? 6.764 -0.608 -27.506 1.00 96.62 298 PHE A C 1
ATOM 2344 O O . PHE A 1 298 ? 6.228 -1.222 -28.432 1.00 96.62 298 PHE A O 1
ATOM 2351 N N . GLN A 1 299 ? 7.712 -1.149 -26.740 1.00 95.88 299 GLN A N 1
ATOM 2352 C CA . GLN A 1 299 ? 8.210 -2.511 -26.901 1.00 95.88 299 GLN A CA 1
ATOM 2353 C C . GLN A 1 299 ? 8.323 -3.220 -25.547 1.00 95.88 299 GLN A C 1
ATOM 2355 O O . GLN A 1 299 ? 8.868 -2.679 -24.585 1.00 95.88 299 GLN A O 1
ATOM 2360 N N . SER A 1 300 ? 7.867 -4.471 -25.473 1.00 95.88 300 SER A N 1
ATOM 2361 C CA . SER A 1 300 ? 8.147 -5.329 -24.318 1.00 95.88 300 SER A CA 1
ATOM 2362 C C . SER A 1 300 ? 8.423 -6.772 -24.724 1.00 95.88 300 SER A C 1
ATOM 2364 O O . SER A 1 300 ? 8.013 -7.262 -25.780 1.00 95.88 300 SER A O 1
ATOM 2366 N N . SER A 1 301 ? 9.201 -7.452 -23.893 1.00 94.25 301 SER A N 1
ATOM 2367 C CA . SER A 1 301 ? 9.524 -8.872 -24.008 1.00 94.25 301 SER A CA 1
ATOM 2368 C C . SER A 1 301 ? 9.680 -9.410 -22.596 1.00 94.25 301 SER A C 1
ATOM 2370 O O . SER A 1 301 ? 10.266 -8.733 -21.757 1.00 94.25 301 SER A O 1
ATOM 2372 N N . ILE A 1 302 ? 9.154 -10.600 -22.320 1.00 94.94 302 ILE A N 1
ATOM 2373 C CA . ILE A 1 302 ? 9.335 -11.278 -21.033 1.00 94.94 302 ILE A CA 1
ATOM 2374 C C . ILE A 1 302 ? 9.710 -12.717 -21.329 1.00 94.94 302 ILE A C 1
ATOM 2376 O O . ILE A 1 302 ? 8.870 -13.469 -21.820 1.00 94.94 302 ILE A O 1
ATOM 2380 N N . ASN A 1 303 ? 10.956 -13.086 -21.035 1.00 93.62 303 ASN A N 1
ATOM 2381 C CA . ASN A 1 303 ? 11.489 -14.440 -21.202 1.00 93.62 303 ASN A CA 1
ATOM 2382 C C . ASN A 1 303 ? 11.332 -14.973 -22.636 1.00 93.62 303 ASN A C 1
ATOM 2384 O O . ASN A 1 303 ? 10.979 -16.132 -22.829 1.00 93.62 303 ASN A O 1
ATOM 2388 N N . GLN A 1 304 ? 11.520 -14.111 -23.640 1.00 91.06 304 GLN A N 1
ATOM 2389 C CA . GLN A 1 304 ? 11.416 -14.467 -25.060 1.00 91.06 304 GLN A CA 1
ATOM 2390 C C . GLN A 1 304 ? 12.340 -13.590 -25.915 1.00 91.06 304 GLN A C 1
ATOM 2392 O O . GLN A 1 304 ? 12.636 -12.458 -25.536 1.00 91.06 304 GLN A O 1
ATOM 2397 N N . ASN A 1 305 ? 12.770 -14.090 -27.078 1.00 86.25 305 ASN A N 1
ATOM 2398 C CA . ASN A 1 305 ? 13.657 -13.357 -27.997 1.00 86.25 305 ASN A CA 1
ATOM 2399 C C . ASN A 1 305 ? 12.894 -12.476 -29.011 1.00 86.25 305 ASN A C 1
ATOM 2401 O O . ASN A 1 305 ? 13.440 -11.537 -29.585 1.00 86.25 305 ASN A O 1
ATOM 2405 N N . THR A 1 306 ? 11.610 -12.760 -29.241 1.00 87.19 306 THR A N 1
ATOM 2406 C CA . THR A 1 306 ? 10.763 -11.963 -30.139 1.00 87.19 306 THR A CA 1
ATOM 2407 C C . THR A 1 306 ? 10.043 -10.890 -29.344 1.00 87.19 306 THR A C 1
ATOM 2409 O O . THR A 1 306 ? 9.253 -11.193 -28.454 1.00 87.19 306 THR A O 1
ATOM 2412 N N . ALA A 1 307 ? 10.289 -9.626 -29.660 1.00 85.44 307 ALA A N 1
ATOM 2413 C CA . ALA A 1 307 ? 9.625 -8.532 -28.977 1.00 85.44 307 ALA A CA 1
ATOM 2414 C C . ALA A 1 307 ? 8.243 -8.229 -29.563 1.00 85.44 307 ALA A C 1
ATOM 2416 O O . ALA A 1 307 ? 8.055 -8.266 -30.777 1.00 85.44 307 ALA A O 1
ATOM 2417 N N . SER A 1 308 ? 7.304 -7.874 -28.690 1.00 93.00 308 SER A N 1
ATOM 2418 C CA . SER A 1 308 ? 5.996 -7.344 -29.074 1.00 93.00 308 SER A CA 1
ATOM 2419 C C . SER A 1 308 ? 6.052 -5.819 -29.074 1.00 93.00 308 SER A C 1
ATOM 2421 O O . SER A 1 308 ? 6.660 -5.229 -28.174 1.00 93.00 308 SER A O 1
ATOM 2423 N N . THR A 1 309 ? 5.417 -5.181 -30.056 1.00 95.62 309 THR A N 1
ATOM 2424 C CA . THR A 1 309 ? 5.384 -3.720 -30.186 1.00 95.62 309 THR A CA 1
ATOM 2425 C C . THR A 1 309 ? 3.964 -3.192 -30.373 1.00 95.62 309 THR A C 1
ATOM 2427 O O . THR A 1 309 ? 3.079 -3.897 -30.852 1.00 95.62 309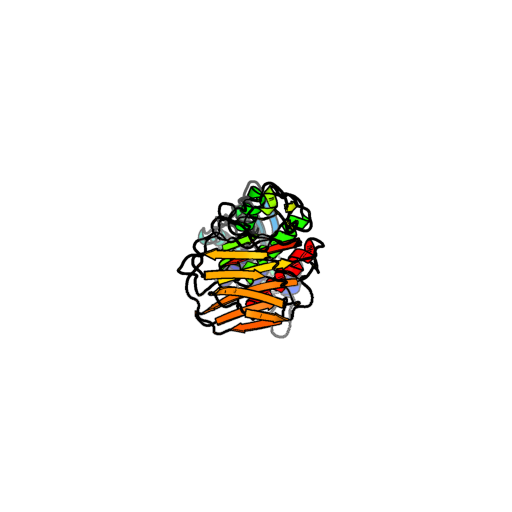 THR A O 1
ATOM 2430 N N . ALA A 1 310 ? 3.749 -1.935 -29.991 1.00 96.69 310 ALA A N 1
ATOM 2431 C CA . ALA A 1 310 ? 2.541 -1.169 -30.291 1.00 96.69 310 ALA A CA 1
ATOM 2432 C C . ALA A 1 310 ? 2.912 0.291 -30.559 1.00 96.69 310 ALA A C 1
ATOM 2434 O O . ALA A 1 310 ? 3.924 0.774 -30.050 1.00 96.69 310 ALA A O 1
ATOM 2435 N N . SER A 1 311 ? 2.096 1.011 -31.328 1.00 96.06 311 SER A N 1
ATOM 2436 C CA . SER A 1 311 ? 2.269 2.455 -31.497 1.00 96.06 311 SER A CA 1
ATOM 2437 C C . SER A 1 311 ? 2.168 3.169 -30.152 1.00 96.06 311 SER A C 1
ATOM 2439 O O . SER A 1 311 ? 1.251 2.924 -29.370 1.00 96.06 311 SER A O 1
ATOM 2441 N N . ASN 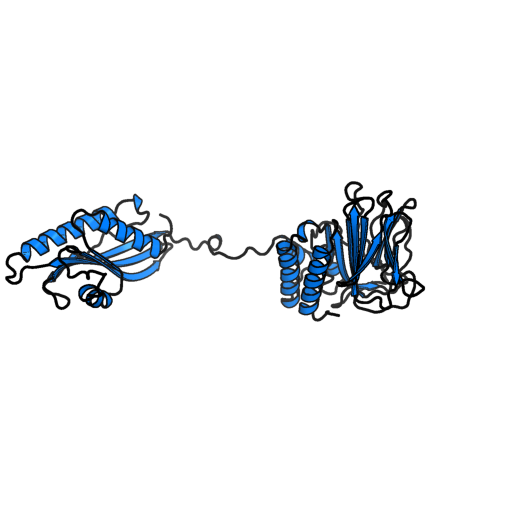A 1 312 ? 3.103 4.073 -29.888 1.00 95.06 312 ASN A N 1
ATOM 2442 C CA . ASN A 1 312 ? 3.118 4.899 -28.696 1.00 95.06 312 ASN A CA 1
ATOM 2443 C C . ASN A 1 312 ? 3.641 6.284 -29.061 1.00 95.06 312 ASN A C 1
ATOM 2445 O O . ASN A 1 312 ? 4.744 6.404 -29.570 1.00 95.06 312 ASN A O 1
ATOM 2449 N N . VAL A 1 313 ? 2.862 7.330 -28.807 1.00 92.06 313 VAL A N 1
ATOM 2450 C CA . VAL A 1 313 ? 3.204 8.710 -29.208 1.00 92.06 313 VAL A CA 1
ATOM 2451 C C . VAL A 1 313 ? 3.832 9.535 -28.083 1.00 92.06 313 VAL A C 1
ATOM 2453 O O . VAL A 1 313 ? 4.269 10.654 -28.316 1.00 92.06 313 VAL A O 1
ATOM 2456 N N . SER A 1 314 ? 3.865 8.993 -26.867 1.00 94.19 314 SER A N 1
ATOM 2457 C CA . SER A 1 314 ? 4.376 9.660 -25.669 1.00 94.19 314 SER A CA 1
ATOM 2458 C C . SER A 1 314 ? 5.015 8.617 -24.763 1.00 94.19 314 SER A C 1
ATOM 2460 O O . SER A 1 314 ? 4.432 7.552 -24.557 1.00 94.19 314 SER A O 1
ATOM 2462 N N . SER A 1 315 ? 6.186 8.900 -24.202 1.00 95.25 315 SER A N 1
ATOM 2463 C CA . SER A 1 315 ? 6.824 8.009 -23.234 1.00 95.25 315 SER A CA 1
ATOM 2464 C C . SER A 1 315 ? 6.305 8.196 -21.814 1.00 95.25 315 SER A C 1
ATOM 2466 O O . SER A 1 315 ? 6.508 7.313 -20.990 1.00 95.25 315 SER A O 1
ATOM 2468 N N . LYS A 1 316 ? 5.584 9.281 -21.527 1.00 96.00 316 LYS A N 1
ATOM 2469 C CA . LYS A 1 316 ? 4.944 9.536 -20.233 1.00 96.00 316 LYS A CA 1
ATOM 2470 C C . LYS A 1 316 ? 3.800 8.543 -19.956 1.00 96.00 316 LYS A C 1
ATOM 2472 O O . LYS A 1 316 ? 3.032 8.192 -20.858 1.00 96.00 316 LYS A O 1
ATOM 2477 N N . GLY A 1 317 ? 3.672 8.093 -18.708 1.00 96.50 317 GLY A N 1
ATOM 2478 C CA . GLY A 1 317 ? 2.598 7.211 -18.237 1.00 96.50 317 GLY A CA 1
ATOM 2479 C C . GLY A 1 317 ? 3.085 6.009 -17.430 1.00 96.50 317 GLY A C 1
ATOM 2480 O O . GLY A 1 317 ? 4.281 5.822 -17.206 1.00 96.50 317 GLY A O 1
ATOM 2481 N N . ASN A 1 318 ? 2.141 5.179 -16.993 1.00 96.94 318 ASN A N 1
ATOM 2482 C CA . ASN A 1 318 ? 2.441 3.911 -16.339 1.00 96.94 318 ASN A CA 1
ATOM 2483 C C . ASN A 1 318 ? 2.532 2.795 -17.377 1.00 96.94 318 ASN A C 1
ATOM 2485 O O . ASN A 1 318 ? 1.609 2.630 -18.171 1.00 96.94 318 ASN A O 1
ATOM 2489 N N . TYR A 1 319 ? 3.612 2.027 -17.348 1.00 98.31 319 TYR A N 1
ATOM 2490 C CA . TYR A 1 319 ? 3.812 0.877 -18.219 1.00 98.31 319 TYR A CA 1
ATOM 2491 C C . TYR A 1 319 ? 3.915 -0.378 -17.379 1.00 98.31 319 TYR A C 1
ATOM 2493 O O . TYR A 1 319 ? 4.639 -0.392 -16.385 1.00 98.31 319 TYR A O 1
ATOM 2501 N N . ILE A 1 320 ? 3.239 -1.437 -17.811 1.00 98.50 320 ILE A N 1
ATOM 2502 C CA . ILE A 1 320 ? 3.317 -2.759 -17.193 1.00 98.50 320 ILE A CA 1
ATOM 2503 C C . ILE A 1 320 ? 3.535 -3.769 -18.309 1.00 98.50 320 ILE A C 1
ATOM 2505 O O . ILE A 1 320 ? 2.750 -3.829 -19.252 1.00 98.50 320 ILE A O 1
ATOM 2509 N N . GLY A 1 321 ? 4.588 -4.571 -18.202 1.00 97.94 321 GLY A N 1
ATOM 2510 C CA . GLY A 1 321 ? 4.719 -5.812 -18.957 1.00 97.94 321 GLY A CA 1
ATOM 2511 C C . GLY A 1 321 ? 4.399 -6.975 -18.030 1.00 97.94 321 GLY A C 1
ATOM 2512 O O . GLY A 1 321 ? 4.973 -7.053 -16.944 1.00 97.94 321 GLY A O 1
ATOM 2513 N N . SER A 1 322 ? 3.525 -7.889 -18.447 1.00 97.81 322 SER A N 1
ATOM 2514 C CA . SER A 1 322 ? 3.184 -9.070 -17.658 1.00 97.81 322 SER A CA 1
ATOM 2515 C C . SER A 1 322 ? 3.125 -10.349 -18.487 1.00 97.81 322 SER A C 1
ATOM 2517 O O . SER A 1 322 ? 2.669 -10.362 -19.628 1.00 97.81 322 SER A O 1
ATOM 2519 N N . ARG A 1 323 ? 3.592 -11.450 -17.906 1.00 97.50 323 ARG A N 1
ATOM 2520 C CA . ARG A 1 323 ? 3.468 -12.801 -18.441 1.00 97.50 323 ARG A CA 1
ATOM 2521 C C . ARG A 1 323 ? 2.620 -13.627 -17.492 1.00 97.50 323 ARG A C 1
ATOM 2523 O O . ARG A 1 323 ? 3.057 -13.883 -16.378 1.00 97.50 323 ARG A O 1
ATOM 2530 N N . LEU A 1 324 ? 1.442 -14.032 -17.964 1.00 97.38 324 LEU A N 1
ATOM 2531 C CA . LEU A 1 324 ? 0.442 -14.781 -17.196 1.00 97.38 324 LEU A CA 1
ATOM 2532 C C . LEU A 1 324 ? 0.482 -16.289 -17.474 1.00 97.38 324 LEU A C 1
ATOM 2534 O O . LEU A 1 324 ? -0.125 -17.064 -16.741 1.00 97.38 324 LEU A O 1
ATOM 2538 N N . ALA A 1 325 ? 1.114 -16.689 -18.579 1.00 96.69 325 ALA A N 1
ATOM 2539 C CA . ALA A 1 325 ? 1.286 -18.082 -18.970 1.00 96.69 325 ALA A CA 1
ATOM 2540 C C . ALA A 1 325 ? 2.474 -18.219 -19.947 1.00 96.69 325 ALA A C 1
ATOM 2542 O O . ALA A 1 325 ? 2.950 -17.208 -20.493 1.00 96.69 325 ALA A O 1
ATOM 2543 N N . PRO A 1 326 ? 2.928 -19.451 -20.257 1.00 95.19 326 PRO A N 1
ATOM 2544 C CA . PRO A 1 326 ? 4.012 -19.667 -21.211 1.00 95.19 326 PRO A CA 1
ATOM 2545 C C . PRO A 1 326 ? 3.743 -19.016 -22.565 1.00 95.19 326 PRO A C 1
ATOM 2547 O O . PRO A 1 326 ? 4.633 -18.406 -23.133 1.00 95.19 326 PRO A O 1
ATOM 2550 N N . ASN A 1 327 ? 2.505 -19.058 -23.049 1.00 95.12 327 ASN A N 1
ATOM 2551 C CA . ASN A 1 327 ? 2.051 -18.485 -24.315 1.00 95.12 327 ASN A CA 1
ATOM 2552 C C . ASN A 1 327 ? 1.108 -17.289 -24.101 1.00 95.12 327 ASN A C 1
ATOM 2554 O O . ASN A 1 327 ? 0.164 -17.107 -24.865 1.00 95.12 327 ASN A O 1
ATOM 2558 N N . ARG A 1 328 ? 1.301 -16.511 -23.029 1.00 95.88 328 ARG A N 1
ATOM 2559 C CA . ARG A 1 328 ? 0.470 -15.335 -22.756 1.00 95.88 328 ARG A CA 1
ATOM 2560 C C . ARG A 1 328 ? 1.282 -14.220 -22.112 1.00 95.88 328 ARG A C 1
ATOM 2562 O O . ARG A 1 328 ? 1.486 -14.205 -20.897 1.00 95.88 328 ARG A O 1
ATOM 2569 N N . SER A 1 329 ? 1.726 -13.280 -22.941 1.00 95.69 329 SER A N 1
ATOM 2570 C CA . SER A 1 329 ? 2.348 -12.025 -22.505 1.00 95.69 329 SER A CA 1
ATOM 2571 C C . SER A 1 329 ? 1.489 -10.837 -22.915 1.00 95.69 329 SER A C 1
ATOM 2573 O O . SER A 1 329 ? 1.034 -10.773 -24.057 1.00 95.69 329 SER A O 1
ATOM 2575 N N . ILE A 1 330 ? 1.303 -9.895 -22.003 1.00 97.19 330 ILE A N 1
ATOM 2576 C CA . ILE A 1 330 ? 0.459 -8.717 -22.161 1.00 97.19 330 ILE A CA 1
ATOM 2577 C C . ILE A 1 330 ? 1.271 -7.493 -21.763 1.00 97.19 330 ILE A C 1
ATOM 2579 O O . ILE A 1 330 ? 2.131 -7.569 -20.883 1.00 97.19 330 ILE A O 1
ATOM 2583 N N . ALA A 1 331 ? 0.997 -6.363 -22.399 1.00 97.75 331 ALA A N 1
ATOM 2584 C CA . ALA A 1 331 ? 1.505 -5.092 -21.925 1.00 97.75 331 ALA A CA 1
ATOM 2585 C C . ALA A 1 331 ? 0.424 -4.020 -21.897 1.00 97.75 331 ALA A C 1
ATOM 2587 O O . ALA A 1 331 ? -0.450 -3.963 -22.766 1.00 97.75 331 ALA A O 1
ATOM 2588 N N . TYR A 1 332 ? 0.534 -3.146 -20.907 1.00 97.94 332 TYR A N 1
ATOM 2589 C CA . TYR A 1 332 ? -0.389 -2.056 -20.652 1.00 97.94 332 TYR A CA 1
ATOM 2590 C C . TYR A 1 332 ? 0.356 -0.728 -20.655 1.00 97.94 332 TYR A C 1
ATOM 2592 O O . TYR A 1 332 ? 1.506 -0.644 -20.211 1.00 97.94 332 TYR A O 1
ATOM 2600 N N . LYS A 1 333 ? -0.335 0.313 -21.117 1.00 97.38 333 LYS A N 1
ATOM 2601 C CA . LYS A 1 333 ? -0.010 1.704 -20.821 1.00 97.38 333 LYS A CA 1
ATOM 2602 C C . LYS A 1 333 ? -1.234 2.355 -20.195 1.00 97.38 333 LYS A C 1
ATOM 2604 O O . LYS A 1 333 ? -2.289 2.437 -20.828 1.00 97.38 333 LYS A O 1
ATOM 2609 N N . ASN A 1 334 ? -1.086 2.852 -18.973 1.00 95.94 334 ASN A N 1
ATOM 2610 C CA . ASN A 1 334 ? -2.204 3.299 -18.148 1.00 95.94 334 ASN A CA 1
ATOM 2611 C C . ASN A 1 334 ? -3.296 2.203 -18.121 1.00 95.94 334 ASN A C 1
ATOM 2613 O O . ASN A 1 334 ? -2.987 1.034 -17.918 1.00 95.94 334 ASN A O 1
ATOM 2617 N N . VAL A 1 335 ? -4.560 2.559 -18.361 1.00 94.50 335 VAL A N 1
ATOM 2618 C CA . VAL A 1 335 ? -5.687 1.607 -18.405 1.00 94.50 335 VAL A CA 1
ATOM 2619 C C . VAL A 1 335 ? -5.795 0.828 -19.723 1.00 94.50 335 VAL A C 1
ATOM 2621 O O . VAL A 1 335 ? -6.677 -0.011 -19.875 1.00 94.50 335 VAL A O 1
ATOM 2624 N N . THR A 1 336 ? -4.951 1.124 -20.716 1.00 95.44 336 THR A N 1
ATOM 2625 C CA . THR A 1 336 ? -5.066 0.542 -22.059 1.00 95.44 336 THR A CA 1
ATOM 2626 C C . THR A 1 336 ? -4.145 -0.658 -22.209 1.00 95.44 336 THR A C 1
ATOM 2628 O O . THR A 1 336 ? -2.926 -0.535 -22.082 1.00 95.44 336 THR A O 1
ATOM 2631 N N . LYS A 1 337 ? -4.716 -1.811 -22.567 1.00 96.62 337 LYS A N 1
ATOM 2632 C CA . LYS A 1 337 ? -3.949 -2.956 -23.063 1.00 96.62 337 LYS A CA 1
ATOM 2633 C C . LYS A 1 337 ? -3.419 -2.642 -24.462 1.00 96.62 337 LYS A C 1
ATOM 2635 O O . LYS A 1 337 ? -4.201 -2.467 -25.391 1.00 96.62 337 LYS A O 1
ATOM 2640 N N . LEU A 1 338 ? -2.098 -2.563 -24.604 1.00 96.88 338 LEU A N 1
ATOM 2641 C CA . LEU A 1 338 ? -1.437 -2.241 -25.871 1.00 96.88 338 LEU A CA 1
ATOM 2642 C C . LEU A 1 338 ? -1.360 -3.451 -26.802 1.00 96.88 338 LEU A C 1
ATOM 2644 O O . LEU A 1 338 ? -1.554 -3.318 -28.007 1.00 96.88 338 LEU A O 1
ATOM 2648 N N . PHE A 1 339 ? -1.076 -4.629 -26.247 1.00 96.69 339 PHE A N 1
ATOM 2649 C CA . PHE A 1 339 ? -1.081 -5.891 -26.978 1.00 96.69 339 PHE A CA 1
ATOM 2650 C C . PHE A 1 339 ? -1.214 -7.085 -26.033 1.00 96.69 339 PHE A C 1
ATOM 2652 O O . PHE A 1 339 ? -0.917 -6.998 -24.841 1.00 96.69 339 PHE A O 1
ATOM 2659 N N . GLU A 1 340 ? -1.572 -8.225 -26.615 1.00 96.00 340 GLU A N 1
ATOM 2660 C CA . GLU A 1 340 ? -1.510 -9.556 -26.019 1.00 96.00 340 GLU A CA 1
ATOM 2661 C C . GLU A 1 340 ? -0.925 -10.505 -27.074 1.00 96.00 340 GLU A C 1
ATOM 2663 O O . GLU A 1 340 ? -1.381 -10.525 -28.215 1.00 96.00 340 GLU A O 1
ATOM 2668 N N . ASN A 1 341 ? 0.140 -11.225 -26.723 1.00 91.00 341 ASN A N 1
ATOM 2669 C CA . ASN A 1 341 ? 0.895 -12.081 -27.637 1.00 91.00 341 ASN A CA 1
ATOM 2670 C C . ASN A 1 341 ? 0.978 -13.512 -27.089 1.00 91.00 341 ASN A C 1
ATOM 2672 O O . ASN A 1 341 ? 1.118 -13.724 -25.880 1.00 91.00 341 ASN A O 1
ATOM 2676 N N . THR A 1 342 ? 0.936 -14.475 -28.008 1.00 94.31 342 THR A N 1
ATOM 2677 C CA . THR A 1 342 ? 1.024 -15.911 -27.765 1.00 94.31 342 THR A CA 1
ATOM 2678 C C . THR A 1 342 ? 2.428 -16.503 -27.916 1.00 94.31 342 THR A C 1
ATOM 2680 O O . THR A 1 342 ? 2.582 -17.721 -27.827 1.00 94.31 342 THR A O 1
ATOM 2683 N N . THR A 1 343 ? 3.464 -15.687 -28.153 1.00 93.38 343 THR A N 1
ATOM 2684 C CA . THR A 1 343 ? 4.857 -16.161 -28.181 1.00 93.38 343 THR A CA 1
ATOM 2685 C C . THR A 1 343 ? 5.207 -16.885 -26.879 1.00 93.38 343 THR A C 1
ATOM 2687 O O . THR A 1 343 ? 5.019 -16.368 -25.771 1.00 93.38 343 THR A O 1
ATOM 2690 N N . VAL A 1 344 ? 5.711 -18.110 -27.039 1.00 93.56 344 VAL A N 1
ATOM 2691 C CA . VAL A 1 344 ? 6.059 -18.989 -25.926 1.00 93.56 344 VAL A CA 1
ATOM 2692 C C . VAL A 1 344 ? 7.332 -18.485 -25.245 1.00 93.56 344 VAL A C 1
ATOM 2694 O O . VAL A 1 344 ? 8.307 -18.145 -25.915 1.00 93.56 344 VAL A O 1
ATOM 2697 N N . SER A 1 345 ? 7.327 -18.440 -23.916 1.00 93.31 345 SER A N 1
ATOM 2698 C CA . SER A 1 345 ? 8.519 -18.169 -23.119 1.00 93.31 345 SER A CA 1
ATOM 2699 C C . SER A 1 345 ? 9.552 -19.288 -23.273 1.00 93.31 345 SER A C 1
ATOM 2701 O O . SER A 1 345 ? 9.227 -20.476 -23.254 1.00 93.31 345 SER A O 1
ATOM 2703 N N . THR A 1 346 ? 10.820 -18.917 -23.382 1.00 91.50 346 THR A N 1
ATOM 2704 C CA . THR A 1 346 ? 11.937 -19.847 -23.573 1.00 91.50 346 THR A CA 1
ATOM 2705 C C . THR A 1 346 ? 12.610 -20.158 -22.240 1.00 91.50 346 THR A C 1
ATOM 2707 O O . THR A 1 346 ? 12.455 -21.254 -21.703 1.00 91.50 346 THR A O 1
ATOM 2710 N N . SER A 1 347 ? 13.283 -19.176 -21.645 1.00 91.25 347 SER A N 1
ATOM 2711 C CA . SER A 1 347 ? 13.889 -19.264 -20.313 1.00 91.25 347 SER A CA 1
ATOM 2712 C C . SER A 1 347 ? 14.025 -17.882 -19.680 1.00 91.25 347 SER A C 1
ATOM 2714 O O . SER A 1 347 ? 13.836 -16.858 -20.340 1.00 91.25 347 SER A O 1
ATOM 2716 N N . THR A 1 348 ? 14.325 -17.842 -18.382 1.00 92.50 348 THR A N 1
ATOM 2717 C CA . THR A 1 348 ? 14.617 -16.585 -17.690 1.00 92.50 348 THR A CA 1
ATOM 2718 C C . THR A 1 348 ? 16.045 -16.128 -17.996 1.00 92.50 348 THR A C 1
ATOM 2720 O O . THR A 1 348 ? 16.946 -16.967 -18.090 1.00 92.50 348 THR A O 1
ATOM 2723 N N . PRO A 1 349 ? 16.288 -14.816 -18.153 1.00 91.31 349 PRO A N 1
ATOM 2724 C CA . PRO A 1 349 ? 17.643 -14.288 -18.174 1.00 91.31 349 PRO A CA 1
ATOM 2725 C C . PRO A 1 349 ? 18.349 -14.521 -16.831 1.00 91.31 349 PRO A C 1
ATOM 2727 O O . PRO A 1 349 ? 17.766 -14.299 -15.771 1.00 91.31 349 PRO A O 1
ATOM 2730 N N . SER A 1 350 ? 19.614 -14.931 -16.868 1.00 92.06 350 SER A N 1
ATOM 2731 C CA . SER A 1 350 ? 20.472 -15.216 -15.707 1.00 92.06 350 SER A CA 1
ATOM 2732 C C . SER A 1 350 ? 21.188 -13.969 -15.169 1.00 92.06 350 SER A C 1
ATOM 2734 O O . SER A 1 350 ? 22.230 -14.059 -14.525 1.00 92.06 350 SER A O 1
ATOM 2736 N N . VAL A 1 351 ? 20.632 -12.789 -15.442 1.00 94.81 351 VAL A N 1
ATOM 2737 C CA . VAL A 1 351 ? 21.212 -11.485 -15.114 1.00 94.81 351 VAL A CA 1
ATOM 2738 C C . VAL A 1 351 ? 20.238 -10.658 -14.288 1.00 94.81 351 VAL A C 1
ATOM 2740 O O . VAL A 1 351 ? 19.022 -10.820 -14.403 1.00 94.81 351 VAL A O 1
ATOM 2743 N N . SER A 1 352 ? 20.778 -9.754 -13.470 1.00 96.00 352 SER A N 1
ATOM 2744 C CA . SER A 1 352 ? 19.962 -8.803 -12.717 1.00 96.00 352 SER A CA 1
ATOM 2745 C C . SER A 1 352 ? 19.224 -7.846 -13.656 1.00 96.00 352 SER A C 1
ATOM 2747 O O . SER A 1 352 ? 19.765 -7.452 -14.697 1.00 96.00 352 SER A O 1
ATOM 2749 N N . LEU A 1 353 ? 18.004 -7.460 -13.285 1.00 97.38 353 LEU A N 1
ATOM 2750 C CA . LEU A 1 353 ? 17.235 -6.436 -13.983 1.00 97.38 353 LEU A CA 1
ATOM 2751 C C . LEU A 1 353 ? 17.747 -5.050 -13.607 1.00 97.38 353 LEU A C 1
ATOM 2753 O O . LEU A 1 353 ? 17.737 -4.669 -12.435 1.00 97.38 353 LEU A O 1
ATOM 2757 N N . PHE A 1 354 ? 18.180 -4.282 -14.602 1.00 98.38 354 PHE A N 1
ATOM 2758 C CA . PHE A 1 354 ? 18.625 -2.910 -14.377 1.00 98.38 354 PHE A CA 1
ATOM 2759 C C . PHE A 1 354 ? 17.492 -1.939 -14.667 1.00 98.38 354 PHE A C 1
ATOM 2761 O O . PHE A 1 354 ? 16.719 -2.152 -15.597 1.00 98.38 354 PHE A O 1
ATOM 2768 N N . LEU A 1 355 ? 17.418 -0.865 -13.886 1.00 98.62 355 LEU A N 1
ATOM 2769 C CA . LEU A 1 355 ? 16.598 0.306 -14.160 1.00 98.62 355 LEU A CA 1
ATOM 2770 C C . LEU A 1 355 ? 17.337 1.283 -15.067 1.00 98.62 355 LEU A C 1
ATOM 2772 O O . LEU A 1 355 ? 18.566 1.370 -15.030 1.00 98.62 355 LEU A O 1
ATOM 2776 N N . LEU A 1 356 ? 16.560 2.049 -15.833 1.00 98.56 356 LEU A N 1
ATOM 2777 C CA . LEU A 1 356 ? 17.003 3.057 -16.801 1.00 98.56 356 LEU A CA 1
ATOM 2778 C C . LEU A 1 356 ? 17.840 2.518 -17.970 1.00 98.56 356 LEU A C 1
ATOM 2780 O O . LEU A 1 356 ? 18.239 3.304 -18.827 1.00 98.56 356 LEU A O 1
ATOM 2784 N N . CYS A 1 357 ? 18.087 1.211 -18.058 1.00 97.62 357 CYS A N 1
ATOM 2785 C CA . CYS A 1 357 ? 18.773 0.588 -19.183 1.00 97.62 357 CYS A CA 1
ATOM 2786 C C . CYS A 1 357 ? 18.400 -0.898 -19.312 1.00 97.62 357 CYS A C 1
ATOM 2788 O O . CYS A 1 357 ? 17.567 -1.420 -18.570 1.00 97.62 357 CYS A O 1
ATOM 2790 N N . ARG A 1 358 ? 19.011 -1.585 -20.281 1.00 96.38 358 ARG A N 1
ATOM 2791 C CA . ARG A 1 358 ? 19.000 -3.044 -20.410 1.00 96.38 358 ARG A CA 1
ATOM 2792 C C . ARG A 1 358 ? 20.381 -3.607 -20.090 1.00 96.38 358 ARG A C 1
ATOM 2794 O O . ARG A 1 358 ? 21.371 -3.212 -20.706 1.00 96.38 358 ARG A O 1
ATOM 2801 N N . HIS A 1 359 ? 20.427 -4.591 -19.202 1.00 96.19 359 HIS A N 1
ATOM 2802 C CA . HIS A 1 359 ? 21.650 -5.301 -18.834 1.00 96.19 359 HIS A CA 1
ATOM 2803 C C . HIS A 1 359 ? 21.992 -6.440 -19.823 1.00 96.19 359 HIS A C 1
ATOM 2805 O O . HIS A 1 359 ? 21.159 -7.309 -20.066 1.00 96.19 359 HIS A O 1
ATOM 2811 N N . LEU A 1 360 ? 23.210 -6.452 -20.382 1.00 92.25 360 LEU A N 1
ATOM 2812 C CA . LEU A 1 360 ? 23.760 -7.465 -21.307 1.00 92.25 360 LEU A CA 1
ATOM 2813 C C . LEU A 1 360 ? 24.785 -8.403 -20.621 1.00 92.25 360 LEU A C 1
ATOM 2815 O O . LEU A 1 360 ? 25.838 -8.674 -21.192 1.00 92.25 360 LEU A O 1
ATOM 2819 N N . SER A 1 361 ? 24.552 -8.815 -19.373 1.00 85.62 361 SER A N 1
ATOM 2820 C CA . SER A 1 361 ? 25.468 -9.568 -18.481 1.00 85.62 361 SER A CA 1
ATOM 2821 C C . SER A 1 361 ? 26.775 -8.890 -18.044 1.00 85.62 361 SER A C 1
ATOM 2823 O O . SER A 1 361 ? 27.172 -9.038 -16.894 1.00 85.62 361 SER A O 1
ATOM 2825 N N . THR A 1 362 ? 27.469 -8.176 -18.933 1.00 87.06 362 THR A N 1
ATOM 2826 C CA . THR A 1 362 ? 28.751 -7.498 -18.630 1.00 87.06 362 THR A CA 1
ATOM 2827 C C . THR A 1 362 ? 28.763 -6.022 -19.017 1.00 87.06 362 THR A C 1
ATOM 2829 O O . THR A 1 362 ? 29.740 -5.321 -18.768 1.00 87.06 362 THR A O 1
ATOM 2832 N N . SER A 1 363 ? 27.693 -5.540 -19.648 1.00 92.38 363 SER A N 1
ATOM 2833 C CA . SER A 1 363 ? 27.559 -4.160 -20.116 1.00 92.38 363 SER A CA 1
ATOM 2834 C C . SER A 1 363 ? 26.099 -3.715 -20.113 1.00 92.38 363 SER A C 1
ATOM 2836 O O . SER A 1 363 ? 25.185 -4.514 -19.899 1.00 92.38 363 SER A O 1
ATOM 2838 N N . GLN A 1 364 ? 25.875 -2.428 -20.351 1.00 94.12 364 GLN A N 1
ATOM 2839 C CA . GLN A 1 364 ? 24.560 -1.811 -20.449 1.00 94.12 364 GLN A CA 1
ATOM 2840 C C . GLN A 1 364 ? 24.284 -1.393 -21.895 1.00 94.12 364 GLN A C 1
ATOM 2842 O O . GLN A 1 364 ? 25.175 -0.999 -22.645 1.00 94.12 364 GLN A O 1
ATOM 2847 N N . THR A 1 365 ? 23.018 -1.439 -22.288 1.00 95.25 365 THR A N 1
ATOM 2848 C CA . THR A 1 365 ? 22.533 -0.858 -23.539 1.00 95.25 365 THR A CA 1
ATOM 2849 C C . THR A 1 365 ? 21.178 -0.202 -23.309 1.00 95.25 365 THR A C 1
ATOM 2851 O O . THR A 1 365 ? 20.571 -0.386 -22.258 1.00 95.25 365 THR A O 1
ATOM 2854 N N . TYR A 1 366 ? 20.687 0.558 -24.285 1.00 95.81 366 TYR A N 1
ATOM 2855 C CA . TYR A 1 366 ? 19.363 1.196 -24.230 1.00 95.81 366 TYR A CA 1
ATOM 2856 C C . TYR A 1 366 ? 19.158 2.090 -23.002 1.00 95.81 366 TYR A C 1
ATOM 2858 O O . TYR A 1 366 ? 18.087 2.087 -22.390 1.00 95.81 366 TYR A O 1
ATOM 2866 N N . LEU A 1 367 ? 20.207 2.835 -22.638 1.00 97.31 367 LEU A N 1
ATOM 2867 C CA . LEU A 1 367 ? 20.151 3.803 -21.551 1.00 97.31 367 LEU A CA 1
ATOM 2868 C C . LEU A 1 367 ? 19.095 4.870 -21.838 1.00 97.31 367 LEU A C 1
ATOM 2870 O O . LEU A 1 367 ? 18.920 5.326 -22.974 1.00 97.31 367 LEU A O 1
ATOM 2874 N N . SER A 1 368 ? 18.387 5.262 -20.791 1.00 97.75 368 SER A N 1
ATOM 2875 C CA . SER A 1 368 ? 17.249 6.158 -20.874 1.00 97.75 368 SER A CA 1
ATOM 2876 C C . SER A 1 368 ? 17.405 7.383 -19.990 1.00 97.75 368 SER A C 1
ATOM 2878 O O . SER A 1 368 ? 18.097 7.388 -18.976 1.00 97.75 368 SER A O 1
ATOM 2880 N N . ASP A 1 369 ? 16.732 8.431 -20.426 1.00 97.75 369 ASP A N 1
ATOM 2881 C CA . ASP A 1 369 ? 16.573 9.729 -19.789 1.00 97.75 369 ASP A CA 1
ATOM 2882 C C . ASP A 1 369 ? 15.180 9.853 -19.143 1.00 97.75 369 ASP A C 1
ATOM 2884 O O . ASP A 1 369 ? 14.615 10.938 -19.011 1.00 97.75 369 ASP A O 1
ATOM 2888 N N . PHE A 1 370 ? 14.591 8.714 -18.755 1.00 98.56 370 PHE A N 1
ATOM 2889 C CA . PHE A 1 370 ? 13.304 8.687 -18.069 1.00 98.56 370 PHE A CA 1
ATOM 2890 C C . PHE A 1 370 ? 13.427 9.250 -16.657 1.00 98.56 370 PHE A C 1
ATOM 2892 O O . PHE A 1 370 ? 14.347 8.902 -15.918 1.00 98.56 370 PHE A O 1
ATOM 2899 N N . ASN A 1 371 ? 12.439 10.052 -16.270 1.00 98.38 371 ASN A N 1
ATOM 2900 C CA . ASN A 1 371 ? 12.104 10.324 -14.886 1.00 98.38 371 ASN A CA 1
ATOM 2901 C C . ASN A 1 371 ? 11.113 9.249 -14.413 1.00 98.38 371 ASN A C 1
ATOM 2903 O O . ASN A 1 371 ? 9.971 9.228 -14.873 1.00 98.38 371 ASN A O 1
ATOM 2907 N N . ILE A 1 372 ? 11.551 8.343 -13.539 1.00 98.62 372 ILE A N 1
ATOM 2908 C CA . ILE A 1 372 ? 10.730 7.256 -12.994 1.00 98.62 372 ILE A CA 1
ATOM 2909 C C . ILE A 1 372 ? 10.396 7.576 -11.536 1.00 98.62 372 ILE A C 1
ATOM 2911 O O . ILE A 1 372 ? 11.301 7.800 -10.729 1.00 98.62 372 ILE A O 1
ATOM 2915 N N . ALA A 1 373 ? 9.106 7.571 -11.200 1.00 98.38 373 ALA A N 1
ATOM 2916 C CA . ALA A 1 373 ? 8.624 7.850 -9.843 1.00 98.38 373 ALA A CA 1
ATOM 2917 C C . ALA A 1 373 ? 8.183 6.603 -9.072 1.00 98.38 373 ALA A C 1
ATOM 2919 O O . ALA A 1 373 ? 8.243 6.605 -7.849 1.00 98.38 373 ALA A O 1
ATOM 2920 N N . LEU A 1 374 ? 7.840 5.515 -9.766 1.00 98.62 374 LEU A N 1
ATOM 2921 C CA . LEU A 1 374 ? 7.561 4.227 -9.136 1.00 98.62 374 LEU A CA 1
ATOM 2922 C C . LEU A 1 374 ? 7.902 3.068 -10.077 1.00 98.62 374 LEU A C 1
ATOM 2924 O O . LEU A 1 374 ? 7.628 3.142 -11.275 1.00 98.62 374 LEU A O 1
ATOM 2928 N N . THR A 1 375 ? 8.451 1.989 -9.526 1.00 98.62 375 THR A N 1
ATOM 2929 C CA . THR A 1 375 ? 8.723 0.729 -10.236 1.00 98.62 375 THR A CA 1
ATOM 2930 C C . THR A 1 375 ? 8.317 -0.458 -9.371 1.00 98.62 375 THR A C 1
ATOM 2932 O O . THR A 1 375 ? 8.589 -0.466 -8.171 1.00 98.62 375 THR A O 1
ATOM 2935 N N . SER A 1 376 ? 7.743 -1.497 -9.978 1.00 98.62 376 SER A N 1
ATOM 2936 C CA . SER A 1 376 ? 7.499 -2.788 -9.324 1.00 98.62 376 SER A CA 1
ATOM 2937 C C . SER A 1 376 ? 7.996 -3.966 -10.158 1.00 98.62 376 SER A C 1
ATOM 2939 O O . SER A 1 376 ? 8.062 -3.899 -11.387 1.00 98.62 376 SER A O 1
ATOM 2941 N N . ILE A 1 377 ? 8.355 -5.047 -9.471 1.00 98.69 377 ILE A N 1
ATOM 2942 C CA . ILE A 1 377 ? 8.777 -6.331 -10.033 1.00 98.69 377 ILE A CA 1
ATOM 2943 C C . ILE A 1 377 ? 8.113 -7.435 -9.210 1.00 98.69 377 ILE A C 1
ATOM 2945 O O . ILE A 1 377 ? 8.139 -7.389 -7.977 1.00 98.69 377 ILE A O 1
ATOM 2949 N N . GLY A 1 378 ? 7.547 -8.450 -9.858 1.00 98.19 378 GLY A N 1
ATOM 2950 C CA . GLY A 1 378 ? 6.860 -9.510 -9.125 1.00 98.19 378 GLY A CA 1
ATOM 2951 C C . GLY A 1 378 ? 6.148 -10.531 -9.999 1.00 98.19 378 GLY A C 1
ATOM 2952 O O . GLY A 1 378 ? 6.517 -10.724 -11.152 1.00 98.19 378 GLY A O 1
ATOM 2953 N N . GLU A 1 379 ? 5.120 -11.169 -9.452 1.00 98.38 379 GLU A N 1
ATOM 2954 C CA . GLU A 1 379 ? 4.220 -12.092 -10.150 1.00 98.38 379 GLU A CA 1
ATOM 2955 C C . GLU A 1 379 ? 3.303 -11.381 -11.148 1.00 98.38 379 GLU A C 1
ATOM 2957 O O . GLU A 1 379 ? 3.106 -10.175 -11.083 1.00 98.38 379 GLU A O 1
ATOM 2962 N N . ALA A 1 380 ? 2.704 -12.113 -12.078 1.00 98.06 380 ALA A N 1
ATOM 2963 C CA . ALA A 1 380 ? 1.904 -11.534 -13.142 1.00 98.06 380 ALA A CA 1
ATOM 2964 C C . ALA A 1 380 ? 0.699 -10.717 -12.640 1.00 98.06 380 ALA A C 1
ATOM 2966 O O . ALA A 1 380 ? 0.004 -11.111 -11.696 1.00 98.06 380 ALA A O 1
ATOM 2967 N N . LEU A 1 381 ? 0.419 -9.616 -13.343 1.00 98.38 381 LEU A N 1
ATOM 2968 C CA . LEU A 1 381 ? -0.758 -8.775 -13.151 1.00 98.38 381 LEU A CA 1
ATOM 2969 C C . LEU A 1 381 ? -1.711 -8.970 -14.336 1.00 98.38 381 LEU A C 1
ATOM 2971 O O . LEU A 1 381 ? -1.338 -8.784 -15.499 1.00 98.38 381 LEU A O 1
ATOM 2975 N N . ASN A 1 382 ? -2.951 -9.358 -14.047 1.00 97.12 382 ASN A N 1
ATOM 2976 C CA . ASN A 1 382 ? -4.018 -9.447 -15.044 1.00 97.12 382 ASN A CA 1
ATOM 2977 C C . ASN A 1 382 ? -4.620 -8.067 -15.372 1.00 97.12 382 ASN A C 1
ATOM 2979 O O . ASN A 1 382 ? -4.168 -7.046 -14.850 1.00 97.12 382 ASN A O 1
ATOM 2983 N N . ASP A 1 383 ? -5.615 -8.029 -16.265 1.00 96.88 383 ASP A N 1
ATOM 2984 C CA . ASP A 1 383 ? -6.220 -6.774 -16.728 1.00 96.88 383 ASP A CA 1
ATOM 2985 C C . ASP A 1 383 ? -6.787 -5.941 -15.554 1.00 96.88 383 ASP A C 1
ATOM 2987 O O . ASP A 1 383 ? -6.528 -4.742 -15.464 1.00 96.88 383 ASP A O 1
ATOM 2991 N N . VAL A 1 384 ? -7.493 -6.576 -14.609 1.00 96.88 384 VAL A N 1
ATOM 2992 C CA . VAL A 1 384 ? -8.096 -5.908 -13.437 1.00 96.88 384 VAL A CA 1
ATOM 2993 C C . VAL A 1 384 ? -7.020 -5.445 -12.457 1.00 96.88 384 VAL A C 1
ATOM 2995 O O . VAL A 1 384 ? -7.037 -4.310 -11.988 1.00 96.88 384 VAL A O 1
ATOM 2998 N N . GLU A 1 385 ? -6.046 -6.306 -12.177 1.00 98.31 385 GLU A N 1
ATOM 2999 C CA . GLU A 1 385 ? -4.947 -6.002 -11.260 1.00 98.31 385 GLU A CA 1
ATOM 3000 C C . GLU A 1 385 ? -4.068 -4.859 -11.772 1.00 98.31 385 GLU A C 1
ATOM 3002 O O . GLU A 1 385 ? -3.627 -4.031 -10.983 1.00 98.31 385 GLU A O 1
ATOM 3007 N N . SER A 1 386 ? -3.858 -4.773 -13.088 1.00 98.06 386 SER A N 1
ATOM 3008 C CA . SER A 1 386 ? -3.104 -3.684 -13.721 1.00 98.06 386 SER A CA 1
ATOM 3009 C C . SER A 1 386 ? -3.831 -2.343 -13.599 1.00 98.06 386 SER A C 1
ATOM 3011 O O . SER A 1 386 ? -3.199 -1.323 -13.322 1.00 98.06 386 SER A O 1
ATOM 3013 N N . ILE A 1 387 ? -5.162 -2.341 -13.741 1.00 97.62 387 ILE A N 1
ATOM 3014 C CA . ILE A 1 387 ? -5.997 -1.150 -13.527 1.00 97.62 387 ILE A CA 1
ATOM 3015 C C . ILE A 1 387 ? -5.938 -0.708 -12.059 1.00 97.62 387 ILE A C 1
ATOM 3017 O O . ILE A 1 387 ? -5.708 0.471 -11.787 1.00 97.62 387 ILE A O 1
ATOM 3021 N N . ASN A 1 388 ? -6.082 -1.643 -11.116 1.00 98.06 388 ASN A N 1
ATOM 3022 C CA . ASN A 1 388 ? -6.005 -1.338 -9.686 1.00 98.06 388 ASN A CA 1
ATOM 3023 C C . ASN A 1 388 ? -4.611 -0.829 -9.298 1.00 98.06 388 ASN A C 1
ATOM 3025 O O . ASN A 1 388 ? -4.493 0.174 -8.597 1.00 98.06 388 ASN A O 1
ATOM 3029 N N . PHE A 1 389 ? -3.548 -1.462 -9.803 1.00 98.44 389 PHE A N 1
ATOM 3030 C CA . PHE A 1 389 ? -2.173 -1.029 -9.560 1.00 98.44 389 PHE A CA 1
ATOM 3031 C C . PHE A 1 389 ? -1.925 0.398 -10.066 1.00 98.44 389 PHE A C 1
ATOM 3033 O O . PHE A 1 389 ? -1.305 1.202 -9.365 1.00 98.44 389 PHE A O 1
ATOM 3040 N N . LEU A 1 390 ? -2.450 0.743 -11.247 1.00 97.56 390 LEU A N 1
ATOM 3041 C CA . LEU A 1 390 ? -2.392 2.107 -11.765 1.00 97.56 390 LEU A CA 1
ATOM 3042 C C . LEU A 1 390 ? -3.131 3.094 -10.862 1.00 97.56 390 LEU A C 1
ATOM 3044 O O . LEU A 1 390 ? -2.569 4.141 -10.554 1.00 97.56 390 LEU A O 1
ATOM 3048 N N . ALA A 1 391 ? -4.367 2.788 -10.464 1.00 98.00 391 ALA A N 1
ATOM 3049 C CA . ALA A 1 391 ? -5.177 3.683 -9.640 1.00 98.00 391 ALA A CA 1
ATOM 3050 C C . ALA A 1 391 ? -4.484 3.987 -8.302 1.00 98.00 391 ALA A C 1
ATOM 3052 O O . ALA A 1 391 ? -4.350 5.149 -7.918 1.00 98.00 391 ALA A O 1
ATOM 3053 N N . ILE A 1 392 ? -3.943 2.951 -7.654 1.00 98.56 392 ILE A N 1
ATOM 3054 C CA . ILE A 1 392 ? -3.161 3.077 -6.419 1.00 98.56 392 ILE A CA 1
ATOM 3055 C C . ILE A 1 392 ? -1.906 3.919 -6.662 1.00 98.56 392 ILE A C 1
ATOM 3057 O O . ILE A 1 392 ? -1.620 4.839 -5.898 1.00 98.56 392 ILE A O 1
ATOM 3061 N N . THR A 1 393 ? -1.171 3.647 -7.745 1.00 98.19 393 THR A N 1
ATOM 3062 C CA . THR A 1 393 ? 0.032 4.412 -8.099 1.00 98.19 393 THR A CA 1
ATOM 3063 C C . THR A 1 393 ? -0.303 5.885 -8.335 1.00 98.19 393 THR A C 1
ATOM 3065 O O . THR A 1 393 ? 0.361 6.755 -7.791 1.00 98.19 393 THR A O 1
ATOM 3068 N N . GLN A 1 394 ? -1.355 6.202 -9.091 1.00 96.75 394 GLN A N 1
ATOM 3069 C CA . GLN A 1 394 ? -1.752 7.587 -9.358 1.00 96.75 394 GLN A CA 1
ATOM 3070 C C . GLN A 1 394 ? -2.151 8.337 -8.087 1.00 96.75 394 GLN A C 1
ATOM 3072 O O . GLN A 1 394 ? -1.761 9.492 -7.921 1.00 96.75 394 GLN A O 1
ATOM 3077 N N . GLN A 1 395 ? -2.891 7.699 -7.182 1.00 97.69 395 GLN A N 1
ATOM 3078 C CA . GLN A 1 395 ? -3.284 8.328 -5.925 1.00 97.69 395 GLN A CA 1
ATOM 3079 C C . GLN A 1 395 ? -2.088 8.500 -4.971 1.00 97.69 395 GLN A C 1
ATOM 3081 O O . GLN A 1 395 ? -1.960 9.544 -4.334 1.00 97.69 395 GLN A O 1
ATOM 3086 N N . TYR A 1 396 ? -1.164 7.535 -4.933 1.00 98.38 396 TYR A N 1
ATOM 3087 C CA . TYR A 1 396 ? 0.122 7.674 -4.245 1.00 98.38 396 TYR A CA 1
ATOM 3088 C C . TYR A 1 396 ? 0.917 8.883 -4.766 1.00 98.38 396 TYR A C 1
ATOM 3090 O O . TYR A 1 396 ? 1.337 9.742 -3.991 1.00 98.38 396 TYR A O 1
ATOM 3098 N N . GLU A 1 397 ? 1.059 8.999 -6.088 1.00 97.62 397 GLU A N 1
ATOM 3099 C CA . GLU A 1 397 ? 1.731 10.131 -6.730 1.00 97.62 397 GLU A CA 1
ATOM 3100 C C . GLU A 1 397 ? 0.976 11.453 -6.501 1.00 97.62 397 GLU A C 1
ATOM 3102 O O . GLU A 1 397 ? 1.604 12.500 -6.369 1.00 97.62 397 GLU A O 1
ATOM 3107 N N . THR A 1 398 ? -0.355 11.422 -6.393 1.00 96.88 398 THR A N 1
ATOM 3108 C CA . THR A 1 398 ? -1.192 12.591 -6.066 1.00 96.88 398 THR A CA 1
ATOM 3109 C C . THR A 1 398 ? -0.853 13.149 -4.690 1.00 96.88 398 THR A C 1
ATOM 3111 O O . THR A 1 398 ? -0.612 14.348 -4.565 1.00 96.88 398 THR A O 1
ATOM 3114 N N . TYR A 1 399 ? -0.735 12.297 -3.666 1.00 95.69 399 TYR A N 1
ATOM 3115 C CA . TYR A 1 399 ? -0.345 12.742 -2.321 1.00 95.69 399 TYR A CA 1
ATOM 3116 C C . TYR A 1 399 ? 1.046 13.378 -2.273 1.00 95.69 399 TYR A C 1
ATOM 3118 O O . TYR A 1 399 ? 1.302 14.236 -1.434 1.00 95.69 399 TYR A O 1
ATOM 3126 N N . LEU A 1 400 ? 1.929 13.013 -3.202 1.00 96.75 400 LEU A N 1
ATOM 3127 C CA . LEU A 1 400 ? 3.266 13.592 -3.322 1.00 96.75 400 LEU A CA 1
ATOM 3128 C C . LEU A 1 400 ? 3.332 14.802 -4.266 1.00 96.75 400 LEU A C 1
ATOM 3130 O O . LEU A 1 400 ? 4.415 15.351 -4.469 1.00 96.75 400 LEU A O 1
ATOM 3134 N N . ASN A 1 401 ? 2.204 15.233 -4.842 1.00 94.12 401 ASN A N 1
ATOM 3135 C CA . ASN A 1 401 ? 2.124 16.273 -5.876 1.00 94.12 401 ASN A CA 1
ATOM 3136 C C . ASN A 1 401 ? 2.922 15.924 -7.151 1.00 94.12 401 ASN A C 1
ATOM 3138 O O . ASN A 1 401 ? 3.586 16.768 -7.758 1.00 94.12 401 ASN A O 1
ATOM 3142 N N . ARG A 1 402 ? 2.874 14.651 -7.556 1.00 91.25 402 ARG A N 1
ATOM 3143 C CA . ARG A 1 402 ? 3.650 14.065 -8.664 1.00 91.25 402 ARG A CA 1
ATOM 3144 C C . ARG A 1 402 ? 2.805 13.480 -9.799 1.00 91.25 402 ARG A C 1
ATOM 3146 O O . ARG A 1 402 ? 3.375 12.985 -10.773 1.00 91.25 402 ARG A O 1
ATOM 3153 N N . GLN A 1 403 ? 1.479 13.551 -9.696 1.00 82.50 403 GLN A N 1
ATOM 3154 C CA . GLN A 1 403 ? 0.545 13.016 -10.693 1.00 82.50 403 GLN A CA 1
ATOM 3155 C C . GLN A 1 403 ? 0.779 13.574 -12.111 1.00 82.50 403 GLN A C 1
ATOM 3157 O O . GLN A 1 403 ? 1.328 14.667 -12.287 1.00 82.50 403 GLN A O 1
ATOM 3162 N N . LEU A 1 404 ? 0.369 12.797 -13.119 1.00 76.94 404 LEU A N 1
ATOM 3163 C CA . LEU A 1 404 ? 0.613 13.066 -14.541 1.00 76.94 404 LEU A CA 1
ATOM 3164 C C . LEU A 1 404 ? -0.532 13.726 -15.283 1.00 76.94 404 LEU A C 1
ATOM 3166 O O . LEU A 1 404 ? -1.698 13.408 -14.978 1.00 76.94 404 LEU A O 1
#